Protein AF-A0A3M7PVA3-F1 (afdb_monomer)

pLDDT: mean 77.7, std 16.45, range [24.39, 97.81]

Organism: Brachionus plicatilis (NCBI:txid10195)

Mean predicted aligned error: 18.5 Å

Solvent-accessible surface area (backbone atoms only — not comparable to full-atom values): 33362 Å² total; per-residue (Å²): 131,72,58,68,51,62,44,80,46,57,74,56,84,84,40,66,45,37,75,71,37,73,50,43,32,33,40,40,38,36,32,72,44,98,54,63,44,65,33,63,22,30,36,40,36,39,43,25,36,36,43,62,52,81,68,75,90,52,69,77,88,42,68,70,53,73,82,61,62,68,65,47,75,47,33,78,47,76,43,79,78,37,72,63,47,74,42,60,20,56,66,40,77,45,76,50,75,46,75,40,61,45,37,97,92,40,94,65,64,69,50,49,40,81,58,91,41,45,33,33,49,34,37,44,32,41,39,36,38,40,53,95,93,44,83,60,48,72,36,75,46,77,44,39,36,45,79,70,60,47,90,89,74,48,72,71,59,58,83,46,75,44,76,49,68,51,33,59,84,67,51,82,90,58,93,69,55,88,81,49,64,61,39,36,34,41,35,35,36,40,40,49,42,37,35,54,92,45,62,49,45,34,35,34,29,38,66,48,59,77,55,53,36,34,31,33,33,43,31,39,31,38,34,44,32,49,42,57,100,91,48,74,49,78,46,81,44,82,77,47,78,45,77,76,36,70,47,67,58,64,61,78,42,80,42,73,42,78,47,73,57,57,72,90,82,54,68,58,49,43,83,55,93,50,39,33,43,42,38,32,41,32,46,34,40,30,30,71,86,70,50,75,47,74,50,78,43,73,35,44,37,28,70,71,78,70,91,66,74,74,81,86,72,75,91,75,85,75,90,79,81,94,73,92,81,84,89,84,90,78,94,67,79,53,73,66,57,52,49,52,53,52,43,54,52,50,36,55,52,48,54,53,49,50,51,53,48,48,53,52,48,54,57,60,67,32,79,76,50,73,76,39,95,85,65,58,74,70,56,56,52,52,54,52,53,51,45,56,51,47,54,52,49,44,68,42,46,70,45,87,49,49,32,37,37,35,40,37,50,62,77,27,44,53,41,53,48,54,19,59,77,48,76,41,87,77,55,43,75,69,94,56,60,31,39,48,31,28,42,35,42,35,49,33,98,49,56,83,91,63,36,25,29,33,50,78,96,48,94,65,74,41,58,50,84,54,48,54,57,61,30,32,73,81,38,95,69,81,70,55,59,78,40,60,32,42,34,40,38,39,24,93,74,22,74,56,29,58,68,33,34,29,45,29,37,47,33,28,66,80,75,61,94,59,64,64,63,41,39,69,74,76,43,79,66,49,61,31,40,34,38,28,38,35,73,92,56,82,90,50,68,70,63,53,52,52,52,53,53,47,54,74,76,33,95,78,73,45,73,43,79,42,78,35,61,63,77,70,38,69,81,35,72,81,52,46,57,57,57,56,75,73,108

InterPro domains:
  IPR014752 Arrestin-like, C-terminal domain superfamily [G3DSA:2.60.40.640] (1-147)
  IPR014752 Arrestin-like, C-terminal domain superfamily [G3DSA:2.60.40.640] (168-306)
  IPR027094 Mitofusin family [PTHR10465] (321-577)
  IPR027417 P-loop containing nucleoside triphosphate hydrolase [G3DSA:3.40.50.300] (404-582)
  IPR027417 P-loop containing nucleoside triphosphate hydrolase [SSF52540] (388-581)
  IPR028934 Vacuolar protein sorting protein 26 related [PF03643] (13-290)
  IPR030381 Dynamin-type guanine nucleotide-binding (G) domain [PS51718] (398-583)
  IPR045063 Dynamin, N-terminal [PF00350] (405-564)

Foldseek 3Di:
DKDKAKDWAWPDPQLEDEAFDKTKTKIKIAIPDPDWAFFQFKKKKKWKWKAFADDPVCPPVCVVVRVFRDIGTFDIDMDGQDHGDTHDRGMDIGIDMDTRHTDPVHPGQDWADDDPGIGIWMKIKMWTGHPPVDDIYMDIDTGTYAYDPDPVRFPDQDFDKDKDKDFLVPDPPDPDSVPAWTWIKIKIWRDLADELQAKIKMKMFTADTPFFFAWKKKWKKKWKWAADPVGIDIDIDTDDMDIQDHTRRDGPDIGMDTGRHDPRNDDFWDDDPGMTIWIKIWIWTQTPVRDIDIDIRTHGYGHDNDPPPPPPPPPPPDDDDDDDDDDDDDDDDDVLVVVLVVLVVVLVVLVVVLVVLVVVLVVCVDPVNVPDPPDDPVVSVVSVVVNVVSVLVNVLSVDSAAEEEEAAAAPLCLLVVVCLLLVHNQAADDPDFQAQAKEKEAADQDDQQPWFKDWPPDPDTHDSVCNNLQGDPPHPDDDHQLTYMYTYDHLVRHVCNVSRYMYMYHGGLVPDPCLPSNCVRPNSSHQAYEYRGELVDDDDPSNVVSVVSVVVSDVDHHYHYHHDPVVVCVVPVVVNVVVSVVD

Sequence (583 aa):
MSQCSIDIRLKRSSKEYADGDLISGEVIISGNGASTIQHNGVYLSLDGMVNINLSTKNVGMFEAFYNSAKPFQLINYSLEISKPGKLAASRTEIPFEIPLRAKSSVKHLYETYHGVFITIQYFLRVDMKRSFLSKDLSKQIEILMVSRPTSELAEKAVPKPVEFKITPDTLTNVKDKSKIPNFLITGQIDSTVCCIQKPVNGQLMVHESDLPIKSIEIQLIRVETCGCAEGYAKDLTEIQNIQIGEGDVPRQIAIPIYMIFPRLFTCPTLLTTNFKIEFEINLVLVFEDDRLITENFPIKLTRSMSNRMPNSKLNRFDSMQPSTETNADSGTASPLKLFKQARQSMNSIYLNFSLILSEINAFFDSAELKSSDVVSYAEIQKIQGFKDKCEGLIKMISRDRMKCVFFGRTSNGKSSTINAMLHQKILPMGIGHTTNCFLQVEGSDLSEQDACFYIPGCDQPEQIKNLLNLGSALSKEKLDSSSLVRVLWPKEKCRLLKEDVVLVDSPGIDVSIDLDTWIDQNCLDADVFVLVVNAESTLTKTEKDFFHKVNEKLTQPNIFILNNRWDATAYEPETAEIVRDQH

Secondary structure (DSSP, 8-state):
---EEEEEEESSTT-EE-TTPEEEEEEEEEESSSS-EEES-EEEEEEEEEEE---GGGTTT-HHHHTT---EEEEEEEEEEE-SEEE-SSEEEEEEEEE----TT-SSPPPPEE-SSEEEEEEEEEEE---TTSPPEEEEEEEEE-----TTT--------EEEEE-TTT-SS-S-GGGSPPEEEEEEES-SEEETTS-EEEEEEEEEESS-EEEEEEEEEEEEEEEETTEEEEEEEEEEEEEEEESSPPTT-EEEEEE---TTT----EE-SSEEEEEEEEEEEEETT--EEEEEEEEEEE-PPP----GGGSS--S----------------HHHHHHHHHHHHHHHHHHHHHHHHHHHHHHHSTTTTTSTTS-HHHHHHHHHHHHHHHHHHHHHT-SSEEEEEE-STTS-HHHHHHHHTTS--S---SS---SSEEEEEEES--GGG-EEE-TT--SPEEGGGHHHHHSTTSSS---TT-EEEEEEEGGG-HHHHTTEEEEEPPPTTS-S-HHHHHHHHTTT-SEEEEEEETTSPPPHHHHHHHHHHHHHSSS-EEEEEEE-HHHHTT-HHHHHHHHHH-

Structure (mmCIF, N/CA/C/O backbone):
data_AF-A0A3M7PVA3-F1
#
_entry.id   AF-A0A3M7PVA3-F1
#
loop_
_atom_site.group_PDB
_atom_site.id
_atom_site.type_symbol
_atom_site.label_atom_id
_atom_site.label_alt_id
_atom_site.label_comp_id
_atom_site.label_asym_id
_atom_site.label_entity_id
_atom_site.label_seq_id
_atom_site.pdbx_PDB_ins_code
_atom_site.Cartn_x
_atom_site.Cartn_y
_atom_site.Cartn_z
_atom_site.occupancy
_atom_site.B_iso_or_equiv
_atom_site.auth_seq_id
_atom_site.auth_comp_id
_atom_site.auth_asym_id
_atom_site.auth_atom_id
_atom_site.pdbx_PDB_model_num
ATOM 1 N N . MET A 1 1 ? 37.639 -0.885 -24.580 1.00 47.97 1 MET A N 1
ATOM 2 C CA . MET A 1 1 ? 36.672 -1.955 -24.921 1.00 47.97 1 MET A CA 1
ATOM 3 C C . MET A 1 1 ? 35.365 -1.281 -25.288 1.00 47.97 1 MET A C 1
ATOM 5 O O . MET A 1 1 ? 34.956 -0.395 -24.551 1.00 47.97 1 MET A O 1
ATOM 9 N N . SER A 1 2 ? 34.756 -1.614 -26.426 1.00 55.28 2 SER A N 1
ATOM 10 C CA . SER A 1 2 ? 33.460 -1.048 -26.814 1.00 55.28 2 SER A CA 1
ATOM 11 C C . SER A 1 2 ? 32.390 -1.489 -25.814 1.00 55.28 2 SER A C 1
ATOM 13 O O . SER A 1 2 ? 32.066 -2.673 -25.707 1.00 55.28 2 SER A O 1
ATOM 15 N N . GLN A 1 3 ? 31.880 -0.536 -25.037 1.00 70.62 3 GLN A N 1
ATOM 16 C CA . GLN A 1 3 ? 30.756 -0.769 -24.141 1.00 70.62 3 GLN A CA 1
ATOM 17 C C . GLN A 1 3 ? 29.504 -0.899 -25.014 1.00 70.62 3 GLN A C 1
ATOM 19 O O . GLN A 1 3 ? 29.186 0.002 -25.789 1.00 70.62 3 GLN A O 1
ATOM 24 N N . CYS A 1 4 ? 28.875 -2.068 -24.957 1.00 84.75 4 CYS A N 1
ATOM 25 C CA . CYS A 1 4 ? 27.629 -2.380 -25.645 1.00 84.75 4 CYS A CA 1
ATOM 26 C C . CYS A 1 4 ? 26.575 -2.622 -24.567 1.00 84.75 4 CYS A C 1
ATOM 28 O O . CYS A 1 4 ? 26.847 -3.366 -23.619 1.00 84.75 4 CYS A O 1
ATOM 30 N N . SER A 1 5 ? 25.408 -2.005 -24.700 1.00 89.31 5 SER A N 1
ATOM 31 C CA . SER A 1 5 ? 24.266 -2.183 -23.804 1.00 89.31 5 SER A CA 1
ATOM 32 C C . SER A 1 5 ? 23.078 -2.772 -24.558 1.00 89.31 5 SER A C 1
ATOM 34 O O . SER A 1 5 ? 22.996 -2.692 -25.785 1.00 89.31 5 SER A O 1
ATOM 36 N N . ILE A 1 6 ? 22.178 -3.398 -23.804 1.00 93.38 6 ILE A N 1
ATOM 37 C CA . ILE A 1 6 ? 20.902 -3.906 -24.295 1.00 93.38 6 ILE A CA 1
ATOM 38 C C . ILE A 1 6 ? 19.798 -3.447 -23.348 1.00 93.38 6 ILE A C 1
ATOM 40 O O . ILE A 1 6 ? 19.972 -3.503 -22.127 1.00 93.38 6 ILE A O 1
ATOM 44 N N . ASP A 1 7 ? 18.684 -2.990 -23.905 1.00 93.94 7 ASP A N 1
ATOM 45 C CA . ASP A 1 7 ? 17.523 -2.552 -23.141 1.00 93.94 7 ASP A CA 1
ATOM 46 C C . ASP A 1 7 ? 16.204 -2.990 -23.787 1.00 93.94 7 ASP A C 1
ATOM 48 O O . ASP A 1 7 ? 16.162 -3.349 -24.967 1.00 93.94 7 ASP A O 1
ATOM 52 N N . ILE A 1 8 ? 15.128 -2.984 -22.999 1.00 94.12 8 ILE A N 1
ATOM 53 C CA . ILE A 1 8 ? 13.777 -3.339 -23.447 1.00 94.12 8 ILE A CA 1
ATOM 54 C C . ILE A 1 8 ? 12.859 -2.140 -23.234 1.00 94.12 8 ILE A C 1
ATOM 56 O O . ILE A 1 8 ? 12.612 -1.732 -22.098 1.00 94.12 8 ILE A O 1
ATOM 60 N N . ARG A 1 9 ? 12.272 -1.638 -24.320 1.00 92.00 9 ARG A N 1
ATOM 61 C CA . ARG A 1 9 ? 11.289 -0.556 -24.297 1.00 92.00 9 ARG A CA 1
ATOM 62 C C . ARG A 1 9 ? 9.917 -1.092 -24.690 1.00 92.00 9 ARG A C 1
ATOM 64 O O . ARG A 1 9 ? 9.692 -1.481 -25.829 1.00 92.00 9 ARG A O 1
ATOM 71 N N . LEU A 1 10 ? 8.983 -1.131 -23.745 1.00 91.44 10 LEU A N 1
ATOM 72 C CA . LEU A 1 10 ? 7.599 -1.536 -24.015 1.00 91.44 10 LEU A CA 1
ATOM 73 C C . LEU A 1 10 ? 6.798 -0.358 -24.577 1.00 91.44 10 LEU A C 1
ATOM 75 O O . LEU A 1 10 ? 6.919 0.753 -24.068 1.00 91.44 10 LEU A O 1
ATOM 79 N N . LYS A 1 11 ? 5.909 -0.602 -25.553 1.00 86.56 11 LYS A N 1
ATOM 80 C CA . LYS A 1 11 ? 4.967 0.432 -26.034 1.00 86.56 11 LYS A CA 1
ATOM 81 C C . LYS A 1 11 ? 3.998 0.881 -24.933 1.00 86.56 11 LYS A C 1
ATOM 83 O O . LYS A 1 11 ? 3.551 2.021 -24.927 1.00 86.56 11 LYS A O 1
ATOM 88 N N . ARG A 1 12 ? 3.645 -0.019 -24.006 1.00 85.62 12 ARG A N 1
ATOM 89 C CA . ARG A 1 12 ? 2.785 0.281 -22.852 1.00 85.62 12 ARG A CA 1
ATOM 90 C C . ARG A 1 12 ? 3.652 0.627 -21.638 1.00 85.62 12 ARG A C 1
ATOM 92 O O . ARG A 1 12 ? 4.214 -0.269 -21.009 1.00 85.62 12 ARG A O 1
ATOM 99 N N . SER A 1 13 ? 3.708 1.912 -21.288 1.00 79.00 13 SER A N 1
ATOM 100 C CA . SER A 1 13 ? 4.521 2.440 -20.179 1.00 79.00 13 SER A CA 1
ATOM 101 C C . SER A 1 13 ? 4.126 1.890 -18.805 1.00 79.00 13 SER A C 1
ATOM 103 O O . SER A 1 13 ? 5.001 1.653 -17.978 1.00 79.00 13 SER A O 1
ATOM 105 N N . SER A 1 14 ? 2.835 1.606 -18.576 1.00 78.75 14 SER A N 1
ATOM 106 C CA . SER A 1 14 ? 2.350 1.055 -17.299 1.00 78.75 14 SER A CA 1
ATOM 107 C C . SER A 1 14 ? 2.873 -0.348 -16.992 1.00 78.75 14 SER A C 1
ATOM 109 O O . SER A 1 14 ? 2.795 -0.784 -15.849 1.00 78.75 14 SER A O 1
ATOM 111 N N . LYS A 1 15 ? 3.358 -1.080 -18.008 1.00 89.19 15 LYS A N 1
ATOM 112 C CA . LYS A 1 15 ? 3.748 -2.500 -17.923 1.00 89.19 15 LYS A CA 1
ATOM 113 C C . LYS A 1 15 ? 2.637 -3.436 -17.420 1.00 89.19 15 LYS A C 1
ATOM 115 O O . LYS A 1 15 ? 2.911 -4.596 -17.130 1.00 89.19 15 LYS A O 1
ATOM 120 N N . GLU A 1 16 ? 1.397 -2.954 -17.347 1.00 88.38 16 GLU A N 1
ATOM 121 C CA . GLU A 1 16 ? 0.225 -3.735 -16.952 1.00 88.38 16 GLU A CA 1
ATOM 122 C C . GLU A 1 16 ? -0.374 -4.438 -18.168 1.00 88.38 16 GLU A C 1
ATOM 124 O O . GLU A 1 16 ? -0.647 -3.787 -19.176 1.00 88.38 16 GLU A O 1
ATOM 129 N N . TYR A 1 17 ? -0.660 -5.730 -18.073 1.00 91.12 17 TYR A N 1
ATOM 130 C CA . TYR A 1 17 ? -1.278 -6.529 -19.128 1.00 91.12 17 TYR A CA 1
ATOM 131 C C . TYR A 1 17 ? -2.364 -7.442 -18.563 1.00 91.12 17 TYR A C 1
ATOM 133 O O . TYR A 1 17 ? -2.428 -7.676 -17.363 1.00 91.12 17 TYR A O 1
ATOM 141 N N . ALA A 1 18 ? -3.243 -7.942 -19.423 1.00 88.94 18 ALA A N 1
ATOM 142 C CA . ALA A 1 18 ? -4.233 -8.954 -19.067 1.00 88.94 18 ALA A CA 1
ATOM 143 C C . ALA A 1 18 ? -4.081 -10.195 -19.950 1.00 88.94 18 ALA A C 1
ATOM 145 O O . ALA A 1 18 ? -3.443 -10.138 -21.001 1.00 88.94 18 ALA A O 1
ATOM 146 N N . ASP A 1 19 ? -4.683 -11.309 -19.535 1.00 87.12 19 ASP A N 1
ATOM 147 C CA . ASP A 1 19 ? -4.715 -12.525 -20.349 1.00 87.12 19 ASP A CA 1
ATOM 148 C C . ASP A 1 19 ? -5.338 -12.238 -21.727 1.00 87.12 19 ASP A C 1
ATOM 150 O O . ASP A 1 19 ? -6.361 -11.554 -21.835 1.00 87.12 19 ASP A O 1
ATOM 154 N N . GLY A 1 20 ? -4.681 -12.707 -22.785 1.00 86.31 20 GLY A N 1
ATOM 155 C CA . GLY A 1 20 ? -5.021 -12.421 -24.177 1.00 86.31 20 GLY A CA 1
ATOM 156 C C . GLY A 1 20 ? -4.439 -11.126 -24.759 1.00 86.31 20 GLY A C 1
ATOM 157 O O . GLY A 1 20 ? -4.576 -10.920 -25.967 1.00 86.31 20 GLY A O 1
ATOM 158 N N . ASP A 1 21 ? -3.787 -10.264 -23.968 1.00 90.50 21 ASP A N 1
ATOM 159 C CA . ASP A 1 21 ? -3.126 -9.062 -24.497 1.00 90.50 21 ASP A CA 1
ATOM 160 C C . ASP A 1 21 ? -1.936 -9.400 -25.415 1.00 90.50 21 ASP A C 1
ATOM 162 O O . ASP A 1 21 ? -1.347 -10.479 -25.369 1.00 90.50 21 ASP A O 1
ATOM 166 N N . LEU A 1 22 ? -1.538 -8.425 -26.231 1.00 91.50 22 LEU A N 1
ATOM 167 C CA . LEU A 1 22 ? -0.294 -8.460 -26.993 1.00 91.50 22 LEU A CA 1
ATOM 168 C C . LEU A 1 22 ? 0.741 -7.563 -26.305 1.00 91.50 22 LEU A C 1
ATOM 170 O O . LEU A 1 22 ? 0.507 -6.365 -26.121 1.00 91.50 22 LEU A O 1
ATOM 174 N N . ILE A 1 23 ? 1.886 -8.129 -25.934 1.00 93.75 23 ILE A N 1
ATOM 175 C CA . ILE A 1 23 ? 3.044 -7.350 -25.492 1.00 93.75 23 ILE A CA 1
ATOM 176 C C . ILE A 1 23 ? 3.784 -6.909 -26.741 1.00 93.75 23 ILE A C 1
ATOM 178 O O . ILE A 1 23 ? 4.246 -7.743 -27.509 1.00 93.75 23 ILE A O 1
ATOM 182 N N . SER A 1 24 ? 3.936 -5.605 -26.921 1.00 94.69 24 SER A N 1
ATOM 183 C CA . SER A 1 24 ? 4.671 -5.036 -28.048 1.00 94.69 24 SER A CA 1
ATOM 184 C C . SER A 1 24 ? 5.692 -4.024 -27.556 1.00 94.69 24 SER A C 1
ATOM 186 O O . SER A 1 24 ? 5.396 -3.242 -26.644 1.00 94.69 24 SER A O 1
ATOM 188 N N . GLY A 1 25 ? 6.858 -3.998 -28.181 1.00 94.62 25 GLY A N 1
ATOM 189 C CA . GLY A 1 25 ? 7.948 -3.114 -27.798 1.00 94.62 25 GLY A CA 1
ATOM 190 C C . GLY A 1 25 ? 9.120 -3.204 -28.758 1.00 94.62 25 GLY A C 1
ATOM 191 O O . GLY A 1 25 ? 9.007 -3.753 -29.853 1.00 94.62 25 GLY A O 1
ATOM 192 N N . GLU A 1 26 ? 10.242 -2.662 -28.317 1.00 95.69 26 GLU A N 1
ATOM 193 C CA . GLU A 1 26 ? 11.503 -2.638 -29.042 1.00 95.69 26 GLU A CA 1
ATOM 194 C C . GLU A 1 26 ? 12.629 -3.075 -28.110 1.00 95.69 26 GLU A C 1
ATOM 196 O O . GLU A 1 26 ? 12.694 -2.683 -26.940 1.00 95.69 26 GLU A O 1
ATOM 201 N N . VAL A 1 27 ? 13.524 -3.905 -28.631 1.00 96.31 27 VAL A N 1
ATOM 202 C CA . VAL A 1 27 ? 14.822 -4.166 -28.014 1.00 96.31 27 VAL A CA 1
ATOM 203 C C . VAL A 1 27 ? 15.808 -3.156 -28.577 1.00 96.31 27 VAL A C 1
ATOM 205 O O . VAL A 1 27 ? 15.984 -3.077 -29.793 1.00 96.31 27 VAL A O 1
ATOM 208 N N . ILE A 1 28 ? 16.461 -2.409 -27.694 1.00 94.12 28 ILE A N 1
ATOM 209 C CA . ILE A 1 28 ? 17.419 -1.367 -28.058 1.00 94.12 28 ILE A CA 1
ATOM 210 C C . ILE A 1 28 ? 18.817 -1.880 -27.746 1.00 94.12 28 ILE A C 1
ATOM 212 O O . ILE A 1 28 ? 19.129 -2.204 -26.601 1.00 94.12 28 ILE A O 1
ATOM 216 N N . ILE A 1 29 ? 19.662 -1.961 -28.768 1.00 93.56 29 ILE A N 1
ATOM 217 C CA . ILE A 1 29 ? 21.067 -2.348 -28.643 1.00 93.56 29 ILE A CA 1
ATOM 218 C C . ILE A 1 29 ? 21.910 -1.141 -29.027 1.00 93.56 29 ILE A C 1
ATOM 220 O O . ILE A 1 29 ? 21.861 -0.691 -30.174 1.00 93.56 29 ILE A O 1
ATOM 224 N N . SER A 1 30 ? 22.693 -0.638 -28.077 1.00 88.75 30 SER A N 1
ATOM 225 C CA . SER A 1 30 ? 23.520 0.556 -28.262 1.00 88.75 30 SER A CA 1
ATOM 226 C C . SER A 1 30 ? 24.992 0.227 -28.064 1.00 88.75 30 SER A C 1
ATOM 228 O O . SER A 1 30 ? 25.356 -0.536 -27.165 1.00 88.75 30 SER A O 1
ATOM 230 N N . GLY A 1 31 ? 25.849 0.799 -28.905 1.00 83.19 31 GLY A N 1
ATOM 231 C CA . GLY A 1 31 ? 27.297 0.635 -28.834 1.00 83.19 31 GLY A CA 1
ATOM 232 C C . GLY A 1 31 ? 28.022 1.977 -28.821 1.00 83.19 31 GLY A C 1
ATOM 233 O O . GLY A 1 31 ? 27.639 2.925 -29.498 1.00 83.19 31 GLY A O 1
ATOM 234 N N . ASN A 1 32 ? 29.120 2.047 -28.069 1.00 70.25 32 ASN A N 1
ATOM 235 C CA . ASN A 1 32 ? 29.933 3.264 -27.951 1.00 70.25 32 ASN A CA 1
ATOM 236 C C . ASN A 1 32 ? 31.166 3.235 -28.879 1.00 70.25 32 ASN A C 1
ATOM 238 O O . ASN A 1 32 ? 32.259 3.629 -28.474 1.00 70.25 32 ASN A O 1
ATOM 242 N N . GLY A 1 33 ? 31.046 2.691 -30.096 1.00 66.19 33 GLY A N 1
ATOM 243 C CA . GLY A 1 33 ? 32.192 2.467 -30.989 1.00 66.19 33 GLY A CA 1
ATOM 244 C C . GLY A 1 33 ? 31.926 2.772 -32.463 1.00 66.19 33 GLY A C 1
ATOM 245 O O . GLY A 1 33 ? 30.789 2.903 -32.889 1.00 66.19 33 GLY A O 1
ATOM 246 N N . ALA A 1 34 ? 33.000 2.846 -33.257 1.00 59.38 34 ALA A N 1
ATOM 247 C CA . ALA A 1 34 ? 32.942 3.080 -34.706 1.00 59.38 34 ALA A CA 1
ATOM 248 C C . ALA A 1 34 ? 32.747 1.795 -35.545 1.00 59.38 34 ALA A C 1
ATOM 250 O O . ALA A 1 34 ? 32.641 1.865 -36.766 1.00 59.38 34 ALA A O 1
ATOM 251 N N . SER A 1 35 ? 32.738 0.612 -34.914 1.00 71.75 35 SER A N 1
ATOM 252 C CA . SER A 1 35 ? 32.676 -0.691 -35.595 1.00 71.75 35 SER A CA 1
ATOM 253 C C . SER A 1 35 ? 31.378 -1.441 -35.297 1.00 71.75 35 SER A C 1
ATOM 255 O O . SER A 1 35 ? 30.830 -1.344 -34.202 1.00 71.75 35 SER A O 1
ATOM 257 N N . THR A 1 36 ? 30.891 -2.201 -36.283 1.00 81.38 36 THR A N 1
ATOM 258 C CA . THR A 1 36 ? 29.668 -3.014 -36.179 1.00 81.38 36 THR A CA 1
ATOM 259 C C . THR A 1 36 ? 29.728 -3.996 -35.012 1.00 81.38 36 THR A C 1
ATOM 261 O O . THR A 1 36 ? 30.766 -4.627 -34.786 1.00 81.38 36 THR A O 1
ATOM 264 N N . ILE A 1 37 ? 28.603 -4.208 -34.337 1.00 85.25 37 ILE A N 1
ATOM 265 C CA . ILE A 1 37 ? 28.509 -5.100 -33.180 1.00 85.25 37 ILE A CA 1
ATOM 266 C C . ILE A 1 37 ? 28.234 -6.525 -33.674 1.00 85.25 37 ILE A C 1
ATOM 268 O O . ILE A 1 37 ? 27.170 -6.806 -34.216 1.00 85.25 37 ILE A O 1
ATOM 272 N N . GLN A 1 38 ? 29.196 -7.434 -33.503 1.00 89.19 38 GLN A N 1
ATOM 273 C CA . GLN A 1 38 ? 29.012 -8.852 -33.831 1.00 89.19 38 GLN A CA 1
ATOM 274 C C . GLN A 1 38 ? 28.245 -9.588 -32.730 1.00 89.19 38 GLN A C 1
ATOM 276 O O . GLN A 1 38 ? 28.531 -9.407 -31.540 1.00 89.19 38 GLN A O 1
ATOM 281 N N . HIS A 1 39 ? 27.316 -10.453 -33.134 1.00 92.31 39 HIS A N 1
ATOM 282 C CA . HIS A 1 39 ? 26.511 -11.268 -32.228 1.00 92.31 39 HIS A CA 1
ATOM 283 C C . HIS A 1 39 ? 26.136 -12.620 -32.842 1.00 92.31 39 HIS A C 1
ATOM 285 O O . HIS A 1 39 ? 26.058 -12.776 -34.058 1.00 92.31 39 HIS A O 1
ATOM 291 N N . ASN A 1 40 ? 25.855 -13.585 -31.973 1.00 93.69 40 ASN A N 1
ATOM 292 C CA . ASN A 1 40 ? 25.461 -14.959 -32.278 1.00 93.69 40 ASN A CA 1
ATOM 293 C C . ASN A 1 40 ? 23.958 -15.173 -32.024 1.00 93.69 40 ASN A C 1
ATOM 295 O O . ASN A 1 40 ? 23.535 -16.192 -31.481 1.00 93.69 40 ASN A O 1
ATOM 299 N N . GLY A 1 41 ? 23.162 -14.175 -32.399 1.00 94.75 41 GLY A N 1
ATOM 300 C CA . GLY A 1 41 ? 21.711 -14.164 -32.235 1.00 94.75 41 GLY A CA 1
ATOM 301 C C . GLY A 1 41 ? 21.229 -13.331 -31.045 1.00 94.75 41 GLY A C 1
ATOM 302 O O . GLY A 1 41 ? 21.960 -13.103 -30.076 1.00 94.75 41 GLY A O 1
ATOM 303 N N . VAL A 1 42 ? 20.003 -12.830 -31.162 1.00 96.56 42 VAL A N 1
ATOM 304 C CA . VAL A 1 42 ? 19.273 -12.110 -30.113 1.00 96.56 42 VAL A CA 1
ATOM 305 C C . VAL A 1 42 ? 17.964 -12.846 -29.870 1.00 96.56 42 VAL A C 1
ATOM 307 O O . VAL A 1 42 ? 17.184 -13.062 -30.798 1.00 96.56 42 VAL A O 1
ATOM 310 N N . TYR A 1 43 ? 17.732 -13.222 -28.620 1.00 97.06 43 TYR A N 1
ATOM 311 C CA . TYR A 1 43 ? 16.625 -14.062 -28.193 1.00 97.06 43 TYR A CA 1
ATOM 312 C C . TYR A 1 43 ? 15.784 -13.299 -27.184 1.00 97.06 43 TYR A C 1
ATOM 314 O O . TYR A 1 43 ? 16.310 -12.732 -26.231 1.00 97.06 43 TYR A O 1
ATOM 322 N N . LEU A 1 44 ? 14.478 -13.296 -27.389 1.00 96.88 44 LEU A N 1
ATOM 323 C CA . LEU A 1 44 ? 13.498 -12.739 -26.476 1.00 96.88 44 LEU A CA 1
ATOM 324 C C . LEU A 1 44 ? 12.741 -13.893 -25.822 1.00 96.88 44 LEU A C 1
ATOM 326 O O . LEU A 1 44 ? 12.354 -14.847 -26.494 1.00 96.88 44 LEU A O 1
ATOM 330 N N . SER A 1 45 ? 12.536 -13.820 -24.515 1.00 95.88 45 SER A N 1
ATOM 331 C CA . SER A 1 45 ? 11.845 -14.834 -23.725 1.00 95.88 45 SER A CA 1
ATOM 332 C C . SER A 1 45 ? 10.838 -14.188 -22.784 1.00 95.88 45 SER A C 1
ATOM 334 O O . SER A 1 45 ? 11.114 -13.150 -22.188 1.00 95.88 45 SER A O 1
ATOM 336 N N . LEU A 1 46 ? 9.655 -14.786 -22.689 1.00 95.75 46 LEU A N 1
ATOM 337 C CA . LEU A 1 46 ? 8.617 -14.425 -21.735 1.00 95.75 46 LEU A CA 1
ATOM 338 C C . LEU A 1 46 ? 8.345 -15.637 -20.850 1.00 95.75 46 LEU A C 1
ATOM 340 O O . LEU A 1 46 ? 7.843 -16.659 -21.326 1.00 95.75 46 LEU A O 1
ATOM 344 N N . ASP A 1 47 ? 8.644 -15.489 -19.568 1.00 94.81 47 ASP A N 1
ATOM 345 C CA . ASP A 1 47 ? 8.473 -16.518 -18.552 1.00 94.81 47 ASP A CA 1
ATOM 346 C C . ASP A 1 47 ? 7.485 -16.043 -17.497 1.00 94.81 47 ASP A C 1
ATOM 348 O O . ASP A 1 47 ? 7.700 -15.020 -16.856 1.00 94.81 47 ASP A O 1
ATOM 352 N N . GLY A 1 48 ? 6.409 -16.799 -17.299 1.00 94.56 48 GLY A N 1
ATOM 353 C CA . GLY A 1 48 ? 5.491 -16.610 -16.183 1.00 94.56 48 GLY A CA 1
ATOM 354 C C . GLY A 1 48 ? 5.498 -17.834 -15.292 1.00 94.56 48 GLY A C 1
ATOM 355 O O . GLY A 1 48 ? 5.361 -18.957 -15.786 1.00 94.56 48 GLY A O 1
ATOM 356 N N . MET A 1 49 ? 5.653 -17.636 -13.990 1.00 93.06 49 MET A N 1
ATOM 357 C CA . MET A 1 49 ? 5.762 -18.731 -13.030 1.00 93.06 49 MET A CA 1
ATOM 358 C C . MET A 1 49 ? 5.130 -18.386 -11.685 1.00 93.06 49 MET A C 1
ATOM 360 O O . MET A 1 49 ? 5.093 -17.225 -11.280 1.00 93.06 49 MET A O 1
ATOM 364 N N . VAL A 1 50 ? 4.666 -19.426 -10.995 1.00 92.38 50 VAL A N 1
ATOM 365 C CA . VAL A 1 50 ? 4.296 -19.384 -9.581 1.00 92.38 50 VAL A CA 1
ATOM 366 C C . VAL A 1 50 ? 5.420 -20.026 -8.782 1.00 92.38 50 VAL A C 1
ATOM 368 O O . VAL A 1 50 ? 5.665 -21.228 -8.898 1.00 92.38 50 VAL A O 1
ATOM 371 N N . ASN A 1 51 ? 6.095 -19.219 -7.979 1.00 90.00 51 ASN A N 1
ATOM 372 C CA . ASN A 1 51 ? 7.061 -19.660 -6.989 1.00 90.00 51 ASN A CA 1
ATOM 373 C C . ASN A 1 51 ? 6.338 -19.896 -5.664 1.00 90.00 51 ASN A C 1
ATOM 375 O O . ASN A 1 51 ? 5.515 -19.080 -5.246 1.00 90.00 51 ASN A O 1
ATOM 379 N N . ILE A 1 52 ? 6.646 -21.021 -5.026 1.00 85.62 52 ILE A N 1
ATOM 380 C CA . ILE A 1 52 ? 6.067 -21.421 -3.747 1.00 85.62 52 ILE A CA 1
ATOM 381 C C . ILE A 1 52 ? 7.221 -21.632 -2.772 1.00 85.62 52 ILE A C 1
ATOM 383 O O . ILE A 1 52 ? 8.050 -22.515 -2.973 1.00 85.62 52 ILE A O 1
ATOM 387 N N . ASN A 1 53 ? 7.256 -20.818 -1.725 1.00 79.00 53 ASN A N 1
ATOM 388 C CA . ASN A 1 53 ? 8.162 -20.940 -0.594 1.00 79.00 53 ASN A CA 1
ATOM 389 C C . ASN A 1 53 ? 7.358 -21.424 0.614 1.00 79.00 53 ASN A C 1
ATOM 391 O O . ASN A 1 53 ? 6.229 -20.991 0.821 1.00 79.00 53 ASN A O 1
ATOM 395 N N . LEU A 1 54 ? 7.924 -22.318 1.420 1.00 71.75 54 LEU A N 1
ATOM 396 C CA . LEU A 1 54 ? 7.257 -22.848 2.611 1.00 71.75 54 LEU A CA 1
ATOM 397 C C . LEU A 1 54 ? 7.779 -22.171 3.884 1.00 71.75 54 LEU A C 1
ATOM 399 O O . LEU A 1 54 ? 8.944 -21.770 3.965 1.00 71.75 54 LEU A O 1
ATOM 403 N N . SER A 1 55 ? 6.906 -22.068 4.885 1.00 69.50 55 SER A N 1
ATOM 404 C CA . SER A 1 55 ? 7.189 -21.504 6.208 1.00 69.50 55 SER A CA 1
ATOM 405 C C . SER A 1 55 ? 8.042 -22.418 7.079 1.00 69.50 55 SER A C 1
ATOM 407 O O . SER A 1 55 ? 7.747 -23.607 7.233 1.00 69.50 55 SER A O 1
ATOM 409 N N . THR A 1 56 ? 9.061 -21.844 7.730 1.00 66.88 56 THR A N 1
ATOM 410 C CA . THR A 1 56 ? 9.962 -22.595 8.617 1.00 66.88 56 THR A CA 1
ATOM 411 C C . THR A 1 56 ? 9.263 -23.128 9.868 1.00 66.88 56 THR A C 1
ATOM 413 O O . THR A 1 56 ? 9.757 -24.055 10.504 1.00 66.88 56 THR A O 1
ATOM 416 N N . LYS A 1 57 ? 8.081 -22.597 10.208 1.00 64.12 57 LYS A N 1
ATOM 417 C CA . LYS A 1 57 ? 7.259 -23.056 11.341 1.00 64.12 57 LYS A CA 1
ATOM 418 C C . LYS A 1 57 ? 6.755 -24.494 11.172 1.00 64.12 57 LYS A C 1
ATOM 420 O O . LYS A 1 57 ? 6.435 -25.140 12.162 1.00 64.12 57 LYS A O 1
ATOM 425 N N . ASN A 1 58 ? 6.728 -24.994 9.937 1.00 55.09 58 ASN A N 1
ATOM 426 C CA . ASN A 1 58 ? 6.302 -26.350 9.595 1.00 55.09 58 ASN A CA 1
ATOM 427 C C . ASN A 1 58 ? 7.492 -27.315 9.373 1.00 55.09 58 ASN A C 1
ATOM 429 O O . ASN A 1 58 ? 7.298 -28.452 8.931 1.00 55.09 58 ASN A O 1
ATOM 433 N N . VAL A 1 59 ? 8.725 -26.880 9.673 1.00 52.31 59 VAL A N 1
ATOM 434 C CA . VAL A 1 59 ? 9.952 -27.682 9.527 1.00 52.31 59 VAL A CA 1
ATOM 435 C C . VAL A 1 59 ? 9.977 -28.747 10.622 1.00 52.31 59 VAL A C 1
ATOM 437 O O . VAL A 1 59 ? 10.213 -28.459 11.790 1.00 52.31 59 VAL A O 1
ATOM 440 N N . GLY A 1 60 ? 9.669 -29.983 10.234 1.00 54.50 60 GLY A N 1
ATOM 441 C CA . GLY A 1 60 ? 9.638 -31.152 11.118 1.00 54.50 60 GLY A CA 1
ATOM 442 C C . GLY A 1 60 ? 8.535 -32.147 10.760 1.00 54.50 60 GLY A C 1
ATOM 443 O O . GLY A 1 60 ? 8.774 -33.347 10.786 1.00 54.50 60 GLY A O 1
ATOM 444 N N . MET A 1 61 ? 7.354 -31.672 10.343 1.00 52.53 61 MET A N 1
ATOM 445 C CA . MET A 1 61 ? 6.294 -32.558 9.823 1.00 52.53 61 MET A CA 1
ATOM 446 C C . MET A 1 61 ? 6.386 -32.783 8.308 1.00 52.53 61 MET A C 1
ATOM 448 O O . MET A 1 61 ? 5.801 -33.730 7.796 1.00 52.53 61 MET A O 1
ATOM 452 N N . PHE A 1 62 ? 7.125 -31.924 7.597 1.00 54.28 62 PHE A N 1
ATOM 453 C CA . PHE A 1 62 ? 7.057 -31.803 6.140 1.00 54.28 62 PHE A CA 1
ATOM 454 C C . PHE A 1 62 ? 8.433 -31.570 5.483 1.00 54.28 62 PHE A C 1
ATOM 456 O O . PHE A 1 62 ? 8.577 -30.793 4.544 1.00 54.28 62 PHE A O 1
ATOM 463 N N . GLU A 1 63 ? 9.482 -32.237 5.969 1.00 53.50 63 GLU A N 1
ATOM 464 C CA . GLU A 1 63 ? 10.852 -32.113 5.430 1.00 53.50 63 GLU A CA 1
ATOM 465 C C . GLU A 1 63 ? 10.947 -32.536 3.941 1.00 53.50 63 GLU A C 1
ATOM 467 O O . GLU A 1 63 ? 11.711 -31.960 3.165 1.00 53.50 63 GLU A O 1
ATOM 472 N N . ALA A 1 64 ? 10.080 -33.458 3.499 1.00 51.69 64 ALA A N 1
ATOM 473 C CA . ALA A 1 64 ? 9.913 -33.842 2.093 1.00 51.69 64 ALA A CA 1
ATOM 474 C C . ALA A 1 64 ? 9.204 -32.770 1.227 1.00 51.69 64 ALA A C 1
ATOM 476 O O . ALA A 1 64 ? 9.424 -32.710 0.012 1.00 51.69 64 ALA A O 1
ATOM 477 N N . PHE A 1 65 ? 8.408 -31.874 1.826 1.00 54.31 65 PHE A N 1
ATOM 478 C CA . PHE A 1 65 ? 7.692 -30.810 1.106 1.00 54.31 65 PHE A CA 1
ATOM 479 C C . PHE A 1 65 ? 8.657 -29.728 0.603 1.00 54.31 65 PHE A C 1
ATOM 481 O O . PHE A 1 65 ? 8.521 -29.242 -0.520 1.00 54.31 65 PHE A O 1
ATOM 488 N N . TYR A 1 66 ? 9.668 -29.382 1.407 1.00 56.69 66 TYR A N 1
ATOM 489 C CA . TYR A 1 66 ? 10.663 -28.359 1.062 1.00 56.69 66 TYR A CA 1
ATOM 490 C C . TYR A 1 66 ? 11.480 -28.710 -0.181 1.00 56.69 66 TYR A C 1
ATOM 492 O O . TYR A 1 66 ? 11.779 -27.839 -0.995 1.00 56.69 66 TYR A O 1
ATOM 500 N N . ASN A 1 67 ? 11.799 -29.991 -0.356 1.00 55.97 67 ASN A N 1
ATOM 501 C CA . ASN A 1 67 ? 12.608 -30.463 -1.478 1.00 55.97 67 ASN A CA 1
ATOM 502 C C . ASN A 1 67 ? 11.785 -30.738 -2.753 1.00 55.97 67 ASN A C 1
ATOM 504 O O . ASN A 1 67 ? 12.365 -31.003 -3.807 1.00 55.97 67 ASN A O 1
ATOM 508 N N . SER A 1 68 ? 10.448 -30.689 -2.680 1.00 57.97 68 SER A N 1
ATOM 509 C CA . SER A 1 68 ? 9.549 -31.097 -3.772 1.00 57.97 68 SER A CA 1
ATOM 510 C C . SER A 1 68 ? 8.703 -29.969 -4.374 1.00 57.97 68 SER A C 1
ATOM 512 O O . SER A 1 68 ? 8.169 -30.149 -5.474 1.00 57.97 68 SER A O 1
ATOM 514 N N . ALA A 1 69 ? 8.612 -28.801 -3.728 1.00 63.84 69 ALA A N 1
ATOM 515 C CA . ALA A 1 69 ? 7.891 -27.641 -4.253 1.00 63.84 69 ALA A CA 1
ATOM 516 C C . ALA A 1 69 ? 8.607 -27.041 -5.482 1.00 63.84 69 ALA A C 1
ATOM 518 O O . ALA A 1 69 ? 9.453 -26.155 -5.380 1.00 63.84 69 ALA A O 1
ATOM 519 N N . LYS A 1 70 ? 8.285 -27.547 -6.678 1.00 71.25 70 LYS A N 1
ATOM 520 C CA . LYS A 1 70 ? 8.796 -27.004 -7.944 1.00 71.25 70 LYS A CA 1
ATOM 521 C C . LYS A 1 70 ? 7.967 -25.794 -8.386 1.00 71.25 70 LYS A C 1
ATOM 523 O O . LYS A 1 70 ? 6.738 -25.868 -8.319 1.00 71.25 70 LYS A O 1
ATOM 528 N N . PRO A 1 71 ? 8.600 -24.728 -8.914 1.00 80.31 71 PRO A N 1
ATOM 529 C CA . PRO A 1 71 ? 7.880 -23.620 -9.528 1.00 80.31 71 PRO A CA 1
ATOM 530 C C . PRO A 1 71 ? 6.895 -24.102 -10.597 1.00 80.31 71 PRO A C 1
ATOM 532 O O . PRO A 1 71 ? 7.232 -24.936 -11.445 1.00 80.31 71 PRO A O 1
ATOM 535 N N . PHE A 1 72 ? 5.676 -23.568 -10.574 1.00 84.94 72 PHE A N 1
ATOM 536 C CA . PHE A 1 72 ? 4.644 -23.898 -11.551 1.00 84.94 72 PHE A CA 1
ATOM 537 C C . PHE A 1 72 ? 4.714 -22.926 -12.728 1.00 84.94 72 PHE A C 1
ATOM 539 O O . PHE A 1 72 ? 4.412 -21.742 -12.591 1.00 84.94 72 PHE A O 1
ATOM 546 N N . GLN A 1 73 ? 5.123 -23.415 -13.897 1.00 88.94 73 GLN A N 1
ATOM 547 C CA . GLN A 1 73 ? 5.267 -22.581 -15.088 1.00 88.94 73 GLN A CA 1
ATOM 548 C C . GLN A 1 73 ? 3.906 -22.316 -15.750 1.00 88.94 73 GLN A C 1
ATOM 550 O O . GLN A 1 73 ? 3.232 -23.243 -16.199 1.00 88.94 73 GLN A O 1
ATOM 555 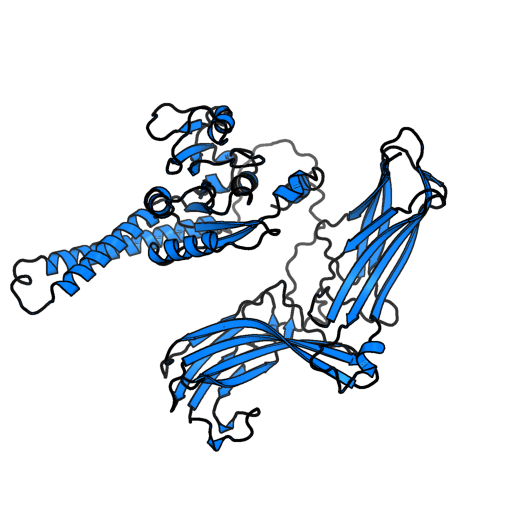N N . LEU A 1 74 ? 3.530 -21.041 -15.851 1.00 90.56 74 LEU A N 1
ATOM 556 C CA . LEU A 1 74 ? 2.273 -20.561 -16.438 1.00 90.56 74 LEU A CA 1
ATOM 557 C C . LEU A 1 74 ? 2.398 -20.322 -17.945 1.00 90.56 74 LEU A C 1
ATOM 559 O O . LEU A 1 74 ? 1.541 -20.727 -18.733 1.00 90.56 74 LEU A O 1
ATOM 563 N N . ILE A 1 75 ? 3.493 -19.678 -18.343 1.00 91.19 75 ILE A N 1
ATOM 564 C CA . ILE A 1 75 ? 3.826 -19.371 -19.732 1.00 91.19 75 ILE A CA 1
ATOM 565 C C . ILE A 1 75 ? 5.339 -19.454 -19.907 1.00 91.19 75 ILE A C 1
ATOM 567 O O . ILE A 1 75 ? 6.105 -19.138 -19.002 1.00 91.19 75 ILE A O 1
ATOM 571 N N . ASN A 1 76 ? 5.753 -19.942 -21.067 1.00 91.88 76 ASN A N 1
ATOM 572 C CA . ASN A 1 76 ? 7.132 -19.903 -21.523 1.00 91.88 76 ASN A CA 1
ATOM 573 C C . ASN A 1 76 ? 7.071 -19.737 -23.029 1.00 91.88 76 ASN A C 1
ATOM 575 O O . ASN A 1 76 ? 6.529 -20.596 -23.729 1.00 91.88 76 ASN A O 1
ATOM 579 N N . TYR A 1 77 ? 7.552 -18.598 -23.487 1.00 91.31 77 TYR A N 1
ATOM 580 C CA . TYR A 1 77 ? 7.608 -18.238 -24.887 1.00 91.31 77 TYR A CA 1
ATOM 581 C C . TYR A 1 77 ? 9.028 -17.788 -25.187 1.00 91.31 77 TYR A C 1
ATOM 583 O O . TYR A 1 77 ? 9.605 -17.029 -24.415 1.00 91.31 77 TYR A O 1
ATOM 591 N N . SER A 1 78 ? 9.594 -18.250 -26.295 1.00 93.06 78 SER A N 1
ATOM 592 C CA . SER A 1 78 ? 10.926 -17.852 -26.736 1.00 93.06 78 SER A CA 1
ATOM 593 C C . SER A 1 78 ? 10.904 -17.580 -28.232 1.00 93.06 78 SER A C 1
ATOM 595 O O . SER A 1 78 ? 10.281 -18.319 -28.994 1.00 93.06 78 SER A O 1
ATOM 597 N N . LEU A 1 79 ? 11.561 -16.499 -28.639 1.00 93.19 79 LEU A N 1
ATOM 598 C CA . LEU A 1 79 ? 11.607 -16.018 -30.010 1.00 93.19 79 LEU A CA 1
ATOM 599 C C . LEU A 1 79 ? 13.017 -15.528 -30.338 1.00 93.19 79 LEU A C 1
ATOM 601 O O . LEU A 1 79 ? 13.560 -14.672 -29.645 1.00 93.19 79 LEU A O 1
ATOM 605 N N . GLU A 1 80 ? 13.595 -16.029 -31.427 1.00 95.88 80 GLU A N 1
ATOM 606 C CA . GLU A 1 80 ? 14.789 -15.430 -32.024 1.00 95.88 80 GLU A CA 1
ATOM 607 C C . GLU A 1 80 ? 14.364 -14.174 -32.798 1.00 95.88 80 GLU A C 1
ATOM 609 O O . GLU A 1 80 ? 13.711 -14.265 -33.837 1.00 95.88 80 GLU A O 1
ATOM 614 N N . ILE A 1 81 ? 14.705 -12.994 -32.274 1.00 95.38 81 ILE A N 1
ATOM 615 C CA . ILE A 1 81 ? 14.333 -11.703 -32.878 1.00 95.38 81 ILE A CA 1
ATOM 616 C C . ILE A 1 81 ? 15.401 -11.181 -33.844 1.00 95.38 81 ILE A C 1
ATOM 618 O O . ILE A 1 81 ? 15.138 -10.280 -34.635 1.00 95.38 81 ILE A O 1
ATOM 622 N N . SER A 1 82 ? 16.613 -11.743 -33.802 1.00 95.31 82 SER A N 1
ATOM 623 C CA . SER A 1 82 ? 17.665 -11.466 -34.780 1.00 95.31 82 SER A CA 1
ATOM 624 C C . SER A 1 82 ? 18.637 -12.636 -34.877 1.00 95.31 82 SER A C 1
ATOM 626 O O . SER A 1 82 ? 19.150 -13.097 -33.857 1.00 95.31 82 SER A O 1
ATOM 628 N N . LYS A 1 83 ? 18.904 -13.094 -36.105 1.00 95.44 83 LYS A N 1
ATOM 629 C CA . LYS A 1 83 ? 19.847 -14.184 -36.407 1.00 95.44 83 LYS A CA 1
ATOM 630 C C . LYS A 1 83 ? 21.301 -13.759 -36.173 1.00 95.44 83 LYS A C 1
ATOM 632 O O . LYS A 1 83 ? 21.579 -12.562 -36.189 1.00 95.44 83 LYS A O 1
ATOM 637 N N . PRO A 1 84 ? 22.251 -14.698 -36.000 1.00 95.69 84 PRO A N 1
ATOM 638 C CA . PRO A 1 84 ? 23.678 -14.381 -35.929 1.00 95.69 84 PRO A CA 1
ATOM 639 C C . PRO A 1 84 ? 24.133 -13.439 -37.052 1.00 95.69 84 PRO A C 1
ATOM 641 O O . PRO A 1 84 ? 23.829 -13.668 -38.224 1.00 95.69 84 PRO A O 1
ATOM 644 N N . GLY A 1 85 ? 24.863 -12.380 -36.701 1.00 92.00 85 GLY A N 1
ATOM 645 C CA . GLY A 1 85 ? 25.170 -11.317 -37.650 1.00 92.00 85 GLY A CA 1
ATOM 646 C C . GLY A 1 85 ? 25.921 -10.123 -37.068 1.00 92.00 85 GLY A C 1
ATOM 647 O O . GLY A 1 85 ? 26.625 -10.208 -36.057 1.00 92.00 85 GLY A O 1
ATOM 648 N N . LYS A 1 86 ? 25.805 -8.996 -37.776 1.00 89.94 86 LYS A N 1
ATOM 649 C CA . LYS A 1 86 ? 26.414 -7.706 -37.435 1.00 89.94 86 LYS A CA 1
ATOM 650 C C . LYS A 1 86 ? 25.317 -6.655 -37.294 1.00 89.94 86 LYS A C 1
ATOM 652 O O . LYS A 1 86 ? 24.538 -6.471 -38.223 1.00 89.94 86 LYS A O 1
ATOM 657 N N . LEU A 1 87 ? 25.306 -5.942 -36.173 1.00 87.94 87 LEU A N 1
ATOM 658 C CA . LEU A 1 87 ? 24.425 -4.802 -35.918 1.00 87.94 87 LEU A CA 1
ATOM 659 C C . LEU A 1 87 ? 25.167 -3.476 -36.112 1.00 87.94 87 LEU A C 1
ATOM 661 O O . LEU A 1 87 ? 26.405 -3.426 -36.074 1.00 87.94 87 LEU A O 1
ATOM 665 N N . ALA A 1 88 ? 24.407 -2.398 -36.308 1.00 84.88 88 ALA A N 1
ATOM 666 C CA . ALA A 1 88 ? 24.959 -1.052 -36.397 1.00 84.88 88 ALA A CA 1
ATOM 667 C C . ALA A 1 88 ? 25.683 -0.673 -35.095 1.00 84.88 88 ALA A C 1
ATOM 669 O O . ALA A 1 88 ? 25.308 -1.104 -34.006 1.00 84.88 88 ALA A O 1
ATOM 670 N N . ALA A 1 89 ? 26.745 0.123 -35.224 1.00 75.06 89 ALA A N 1
ATOM 671 C CA . ALA A 1 89 ? 27.637 0.444 -34.114 1.00 75.06 89 ALA A CA 1
ATOM 672 C C . ALA A 1 89 ? 27.027 1.416 -33.092 1.00 75.06 89 ALA A C 1
ATOM 674 O O . ALA A 1 89 ? 27.401 1.362 -31.927 1.00 75.06 89 ALA A O 1
ATOM 675 N N . SER A 1 90 ? 26.111 2.287 -33.531 1.00 79.50 90 SER A N 1
ATOM 676 C CA . SER A 1 90 ? 25.506 3.344 -32.716 1.00 79.50 90 SER A CA 1
ATOM 677 C C . SER A 1 90 ? 24.294 2.847 -31.929 1.00 79.50 90 SER A C 1
ATOM 679 O O . SER A 1 90 ? 24.345 2.743 -30.706 1.00 79.50 90 SER A O 1
ATOM 681 N N . ARG A 1 91 ? 23.201 2.537 -32.631 1.00 89.50 91 ARG A N 1
ATOM 682 C CA . ARG A 1 91 ? 21.916 2.133 -32.056 1.00 89.50 91 ARG A CA 1
ATOM 683 C C . ARG A 1 91 ? 21.160 1.271 -33.058 1.00 89.50 91 ARG A C 1
ATOM 685 O O . ARG A 1 91 ? 21.043 1.635 -34.224 1.00 89.50 91 ARG A O 1
ATOM 692 N N . THR A 1 92 ? 20.670 0.127 -32.605 1.00 92.06 92 THR A N 1
ATOM 693 C CA . THR A 1 92 ? 19.779 -0.755 -33.362 1.00 92.06 92 THR A CA 1
ATOM 694 C C . THR A 1 92 ? 18.519 -0.988 -32.545 1.00 92.06 92 THR A C 1
ATOM 696 O O . THR A 1 92 ? 18.609 -1.302 -31.360 1.00 92.06 92 THR A O 1
ATOM 699 N N . GLU A 1 93 ? 17.364 -0.867 -33.188 1.00 94.38 93 GLU A N 1
ATOM 700 C CA . GLU A 1 93 ? 16.054 -1.101 -32.584 1.00 94.38 93 GLU A CA 1
ATOM 701 C C . GLU A 1 93 ? 15.408 -2.295 -33.281 1.00 94.38 93 GLU A C 1
ATOM 703 O O . GLU A 1 93 ? 15.285 -2.320 -34.506 1.00 94.38 93 GLU A O 1
ATOM 708 N N . ILE A 1 94 ? 15.054 -3.316 -32.506 1.00 95.62 94 ILE A N 1
ATOM 709 C CA . ILE A 1 94 ? 14.445 -4.544 -33.015 1.00 95.62 94 ILE A CA 1
ATOM 710 C C . ILE A 1 94 ? 13.026 -4.622 -32.445 1.00 95.62 94 ILE A C 1
ATOM 712 O O . ILE A 1 94 ? 12.879 -4.885 -31.246 1.00 95.62 94 ILE A O 1
ATOM 716 N N . PRO A 1 95 ? 11.980 -4.381 -33.255 1.00 96.19 95 PRO A N 1
ATOM 717 C CA . PRO A 1 95 ? 10.607 -4.464 -32.783 1.00 96.19 95 PRO A CA 1
ATOM 718 C C . PRO A 1 95 ? 10.223 -5.916 -32.491 1.00 96.19 95 PRO A C 1
ATOM 720 O O . PRO A 1 95 ? 10.665 -6.845 -33.170 1.00 96.19 95 PRO A O 1
ATOM 723 N N . PHE A 1 96 ? 9.366 -6.112 -31.496 1.00 95.00 96 PHE A N 1
ATOM 724 C CA . PHE A 1 96 ? 8.821 -7.421 -31.156 1.00 95.00 96 PHE A CA 1
ATOM 725 C C . PHE A 1 96 ? 7.353 -7.333 -30.753 1.00 95.00 96 PHE A C 1
ATOM 727 O O . PHE A 1 96 ? 6.891 -6.321 -30.217 1.00 95.00 96 PHE A O 1
ATOM 734 N N . GLU A 1 97 ? 6.647 -8.445 -30.950 1.00 93.75 97 GLU A N 1
ATOM 735 C CA . GLU A 1 97 ? 5.290 -8.659 -30.461 1.00 93.75 97 GLU A CA 1
ATOM 736 C C . GLU A 1 97 ? 5.158 -10.091 -29.922 1.00 93.75 97 GLU A C 1
ATOM 738 O O . GLU A 1 97 ? 5.559 -11.052 -30.580 1.00 93.75 97 GLU A O 1
ATOM 743 N N . ILE A 1 98 ? 4.631 -10.238 -28.704 1.00 91.44 98 ILE A N 1
ATOM 744 C CA . ILE A 1 98 ? 4.438 -11.522 -28.021 1.00 91.44 98 ILE A CA 1
ATOM 745 C C . ILE A 1 98 ? 2.993 -11.617 -27.524 1.00 91.44 98 ILE A C 1
ATOM 747 O O . ILE A 1 98 ? 2.566 -10.764 -26.739 1.00 91.44 98 ILE A O 1
ATOM 751 N N . PRO A 1 99 ? 2.228 -12.647 -27.922 1.00 89.06 99 PRO A N 1
ATOM 752 C CA . PRO A 1 99 ? 0.893 -12.869 -27.381 1.00 89.06 99 PRO A CA 1
ATOM 753 C C . PRO A 1 99 ? 0.963 -13.421 -25.949 1.00 89.06 99 PRO A C 1
ATOM 755 O O . PRO A 1 99 ? 1.589 -14.454 -25.703 1.00 89.06 99 PRO A O 1
ATOM 758 N N . LEU A 1 100 ? 0.268 -12.779 -25.008 1.00 87.31 100 LEU A N 1
ATOM 759 C CA . LEU A 1 100 ? 0.042 -13.310 -23.663 1.00 87.31 100 LEU A CA 1
ATOM 760 C C . LEU A 1 100 ? -1.089 -14.329 -23.711 1.00 87.31 100 LEU A C 1
ATOM 762 O O . LEU A 1 100 ? -2.262 -13.979 -23.620 1.00 87.31 100 LEU A O 1
ATOM 766 N N . ARG A 1 101 ? -0.735 -15.600 -23.887 1.00 80.94 101 ARG A N 1
ATOM 767 C CA . ARG A 1 101 ? -1.685 -16.713 -23.824 1.00 80.94 101 ARG A CA 1
ATOM 768 C C . ARG A 1 101 ? -1.140 -17.803 -22.921 1.00 80.94 101 ARG A C 1
ATOM 770 O O . ARG A 1 101 ? 0.014 -18.205 -23.061 1.00 80.94 101 ARG A O 1
ATOM 777 N N . ALA A 1 102 ? -1.978 -18.279 -22.009 1.00 75.06 102 ALA A N 1
ATOM 778 C CA . ALA A 1 102 ? -1.643 -19.402 -21.147 1.00 75.06 102 ALA A CA 1
ATOM 779 C C . ALA A 1 102 ? -1.250 -20.651 -21.962 1.00 75.06 102 ALA A C 1
ATOM 781 O O . ALA A 1 102 ? -1.742 -20.872 -23.075 1.00 75.06 102 ALA A O 1
ATOM 782 N N . LYS A 1 103 ? -0.356 -21.484 -21.409 1.00 72.25 103 LYS A N 1
ATOM 783 C CA . LYS A 1 103 ? -0.086 -22.821 -21.966 1.00 72.25 103 LYS A CA 1
ATOM 784 C C . LYS A 1 103 ? -1.363 -23.664 -21.945 1.00 72.25 103 LYS A C 1
ATOM 786 O O . LYS A 1 103 ? -2.197 -23.487 -21.070 1.00 72.25 103 LYS A O 1
ATOM 791 N N . SER A 1 104 ? -1.472 -24.662 -22.821 1.00 65.88 104 SER A N 1
ATOM 792 C CA . SER A 1 104 ? -2.661 -25.526 -22.945 1.00 65.88 104 SER A CA 1
ATOM 793 C C . SER A 1 104 ? -3.100 -26.212 -21.638 1.00 65.88 104 SER A C 1
ATOM 795 O O . SER A 1 104 ? -4.262 -26.577 -21.500 1.00 65.88 104 SER A O 1
ATOM 797 N N . SER A 1 105 ? -2.184 -26.403 -20.683 1.00 68.75 105 SER A N 1
ATOM 798 C CA . SER A 1 105 ? -2.449 -26.988 -19.361 1.00 68.75 105 SER A CA 1
ATOM 799 C C . SER A 1 105 ? -2.983 -25.995 -18.318 1.00 68.75 105 SER A C 1
ATOM 801 O O . SER A 1 105 ? -3.427 -26.421 -17.253 1.00 68.75 105 SER A O 1
ATOM 803 N N . VAL A 1 106 ? -2.941 -24.689 -18.592 1.00 71.19 106 VAL A N 1
ATOM 804 C CA . VAL A 1 106 ? -3.380 -23.617 -17.691 1.00 71.19 106 VAL A CA 1
ATOM 805 C C . VAL A 1 106 ? -4.523 -22.866 -18.367 1.00 71.19 106 VAL A C 1
ATOM 807 O O . VAL A 1 106 ? -4.384 -22.399 -19.490 1.00 71.19 106 VAL A O 1
ATOM 810 N N . LYS A 1 107 ? -5.675 -22.751 -17.697 1.00 72.06 107 LYS A N 1
ATOM 811 C CA . LYS A 1 107 ? -6.868 -22.142 -18.310 1.00 72.06 107 LYS A CA 1
ATOM 812 C C . LYS A 1 107 ? -6.681 -20.652 -18.611 1.00 72.06 107 LYS A C 1
ATOM 814 O O . LYS A 1 107 ? -7.071 -20.211 -19.684 1.00 72.06 107 LYS A O 1
ATOM 819 N N . HIS A 1 108 ? -6.091 -19.914 -17.668 1.00 81.62 108 HIS A N 1
ATOM 820 C CA . HIS A 1 108 ? -5.890 -18.466 -17.737 1.00 81.62 108 HIS A CA 1
ATOM 821 C C . HIS A 1 108 ? -4.611 -18.058 -17.007 1.00 81.62 108 HIS A C 1
ATOM 823 O O . HIS A 1 108 ? -4.183 -18.740 -16.072 1.00 81.62 108 HIS A O 1
ATOM 829 N N . LEU A 1 109 ? -4.018 -16.936 -17.407 1.00 89.06 109 LEU A N 1
ATOM 830 C CA . LEU A 1 109 ? -2.911 -16.325 -16.668 1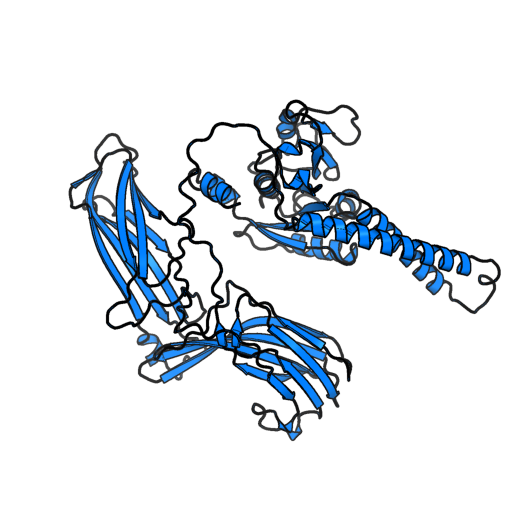.00 89.06 109 LEU A CA 1
ATOM 831 C C . LEU A 1 109 ? -3.434 -15.641 -15.393 1.00 89.06 109 LEU A C 1
ATOM 833 O O . LEU A 1 109 ? -4.465 -14.971 -15.416 1.00 89.06 109 LEU A O 1
ATOM 837 N N . TYR A 1 110 ? -2.719 -15.806 -14.282 1.00 88.94 110 TYR A N 1
ATOM 838 C CA . TYR A 1 110 ? -3.083 -15.223 -12.988 1.00 88.94 110 TYR A CA 1
ATOM 839 C C . TYR A 1 110 ? -2.535 -13.800 -12.823 1.00 88.94 110 TYR A C 1
ATOM 841 O O . TYR A 1 110 ? -1.516 -13.453 -13.422 1.00 88.94 110 TYR A O 1
ATOM 849 N N . GLU A 1 111 ? -3.190 -12.999 -11.980 1.00 89.25 111 GLU A N 1
ATOM 850 C CA . GLU A 1 111 ? -2.704 -11.678 -11.556 1.00 89.25 111 GLU A CA 1
ATOM 851 C C . GLU A 1 111 ? -1.306 -11.792 -10.931 1.00 89.25 111 GLU A C 1
ATOM 853 O O . GLU A 1 111 ? -1.029 -12.740 -10.191 1.00 89.25 111 GLU A O 1
ATOM 858 N N . THR A 1 112 ? -0.425 -10.839 -11.241 1.00 91.19 112 THR A N 1
ATOM 859 C CA . THR A 1 112 ? 0.880 -10.740 -10.581 1.00 91.19 112 THR A CA 1
ATOM 860 C C . THR A 1 112 ? 0.655 -10.514 -9.093 1.00 91.19 112 THR A C 1
ATOM 862 O O . THR A 1 112 ? -0.152 -9.672 -8.694 1.00 91.19 112 THR A O 1
ATOM 865 N N . TYR A 1 113 ? 1.368 -11.273 -8.270 1.00 90.88 113 TYR A N 1
ATOM 866 C CA . TYR A 1 113 ? 1.183 -11.269 -6.828 1.00 90.88 113 TYR A CA 1
ATOM 867 C C . TYR A 1 113 ? 2.505 -11.569 -6.124 1.00 90.88 113 TYR A C 1
ATOM 869 O O . TYR A 1 113 ? 3.194 -12.526 -6.470 1.00 90.88 113 TYR A O 1
ATOM 877 N N . HIS A 1 114 ? 2.835 -10.769 -5.111 1.00 89.62 114 HIS A N 1
ATOM 878 C CA . HIS A 1 114 ? 4.039 -10.926 -4.297 1.00 89.62 114 HIS A CA 1
ATOM 879 C C . HIS A 1 114 ? 3.636 -11.155 -2.837 1.00 89.62 114 HIS A C 1
ATOM 881 O O . HIS A 1 114 ? 3.399 -10.215 -2.073 1.00 89.62 114 HIS A O 1
ATOM 887 N N . GLY A 1 115 ? 3.488 -12.425 -2.475 1.00 87.25 115 GLY A N 1
ATOM 888 C CA . GLY A 1 115 ? 3.191 -12.875 -1.122 1.00 87.25 115 GLY A CA 1
ATOM 889 C C . GLY A 1 115 ? 4.435 -13.178 -0.295 1.00 87.25 115 GLY A C 1
ATOM 890 O O . GLY A 1 115 ? 5.557 -12.896 -0.714 1.00 87.25 115 GLY A O 1
ATOM 891 N N . VAL A 1 116 ? 4.237 -13.763 0.891 1.00 87.94 116 VAL A N 1
ATOM 892 C CA . VAL A 1 116 ? 5.357 -14.319 1.672 1.00 87.94 116 VAL A CA 1
ATOM 893 C C . VAL A 1 116 ? 5.707 -15.702 1.125 1.00 87.94 116 VAL A C 1
ATOM 895 O O . VAL A 1 116 ? 6.877 -16.009 0.896 1.00 87.94 116 VAL A O 1
ATOM 898 N N . PHE A 1 117 ? 4.684 -16.523 0.886 1.00 87.69 117 PHE A N 1
ATOM 899 C CA . PHE A 1 117 ? 4.840 -17.930 0.520 1.00 87.69 117 PHE A CA 1
ATOM 900 C C . PHE A 1 117 ? 4.500 -18.209 -0.938 1.00 87.69 117 PHE A C 1
ATOM 902 O O . PHE A 1 117 ? 5.050 -19.136 -1.524 1.00 87.69 117 PHE A O 1
ATOM 909 N N . ILE A 1 118 ? 3.640 -17.405 -1.559 1.00 90.81 118 ILE A N 1
ATOM 910 C CA . ILE A 1 118 ? 3.288 -17.551 -2.971 1.00 90.81 118 ILE A CA 1
ATOM 911 C C . ILE A 1 118 ? 3.745 -16.301 -3.715 1.00 90.81 118 ILE A C 1
ATOM 913 O O . ILE A 1 118 ? 3.551 -15.176 -3.268 1.00 90.81 118 ILE A O 1
ATOM 917 N N . THR A 1 119 ? 4.370 -16.477 -4.871 1.00 92.25 119 THR A N 1
ATOM 918 C CA . THR A 1 119 ? 4.787 -15.368 -5.732 1.00 92.25 119 THR A CA 1
ATOM 919 C C . THR A 1 119 ? 4.480 -15.710 -7.183 1.00 92.25 119 THR A C 1
ATOM 921 O O . THR A 1 119 ? 4.975 -16.704 -7.704 1.00 92.25 119 THR A O 1
ATOM 924 N N . ILE A 1 120 ? 3.652 -14.902 -7.838 1.00 93.44 120 ILE A N 1
ATOM 925 C CA . ILE A 1 120 ? 3.246 -15.047 -9.238 1.00 93.44 120 ILE A CA 1
ATOM 926 C C . ILE A 1 120 ? 3.894 -13.911 -10.020 1.00 93.44 120 ILE A C 1
ATOM 928 O O . ILE A 1 120 ? 3.556 -12.751 -9.791 1.00 93.44 120 ILE A O 1
ATOM 932 N N . GLN A 1 121 ? 4.811 -14.232 -10.931 1.00 94.81 121 GLN A N 1
ATOM 933 C CA . GLN A 1 121 ? 5.604 -13.235 -11.657 1.00 94.81 121 GLN A CA 1
ATOM 934 C C . GLN A 1 121 ? 5.705 -13.552 -13.137 1.00 94.81 121 GLN A C 1
ATOM 936 O O . GLN A 1 121 ? 5.650 -14.717 -13.539 1.00 94.81 121 GLN A O 1
ATOM 941 N N . TYR A 1 122 ? 5.908 -12.497 -13.924 1.00 95.38 122 TYR A N 1
ATOM 942 C CA . TYR A 1 122 ? 6.063 -12.562 -15.369 1.00 95.38 122 TYR A CA 1
ATOM 943 C C . TYR A 1 122 ? 7.244 -11.699 -15.794 1.00 95.38 122 TYR A C 1
ATOM 945 O O . TYR A 1 122 ? 7.248 -10.485 -15.592 1.00 95.38 122 TYR A O 1
ATOM 953 N N . PHE A 1 123 ? 8.241 -12.321 -16.407 1.00 96.56 123 PHE A N 1
ATOM 954 C CA . PHE A 1 123 ? 9.463 -11.664 -16.835 1.00 96.56 123 PHE A CA 1
ATOM 955 C C . PHE A 1 123 ? 9.606 -11.711 -18.344 1.00 96.56 123 PHE A C 1
ATOM 957 O O . PHE A 1 123 ? 9.546 -12.776 -18.954 1.00 96.56 123 PHE A O 1
ATOM 964 N N . LEU A 1 124 ? 9.848 -10.542 -18.927 1.00 96.69 124 LEU A N 1
ATOM 965 C CA . LEU A 1 124 ? 10.315 -10.408 -20.294 1.00 96.69 124 LEU A CA 1
ATOM 966 C C . LEU A 1 124 ? 11.828 -10.214 -20.258 1.00 96.69 124 LEU A C 1
ATOM 968 O O . LEU A 1 124 ? 12.331 -9.249 -19.675 1.00 96.69 124 LEU A O 1
ATOM 972 N N . ARG A 1 125 ? 12.555 -11.134 -20.877 1.00 97.50 125 ARG A N 1
ATOM 973 C CA . ARG A 1 125 ? 14.011 -11.154 -20.906 1.00 97.50 125 ARG A CA 1
ATOM 974 C C . ARG A 1 125 ? 14.509 -11.185 -22.338 1.00 97.50 125 ARG A C 1
ATOM 976 O O . ARG A 1 125 ? 14.035 -11.976 -23.146 1.00 97.50 125 ARG A O 1
ATOM 983 N N . VAL A 1 126 ? 15.501 -10.356 -22.629 1.00 97.81 126 VAL A N 1
ATOM 984 C CA . VAL A 1 126 ? 16.257 -10.405 -23.876 1.00 97.81 126 VAL A CA 1
ATOM 985 C C . VAL A 1 126 ? 17.693 -10.821 -23.591 1.00 97.81 126 VAL A C 1
ATOM 987 O O . VAL A 1 126 ? 18.340 -10.261 -22.707 1.00 97.81 126 VAL A O 1
ATOM 990 N N . ASP A 1 127 ? 18.184 -11.784 -24.360 1.00 96.81 127 ASP A N 1
ATOM 991 C CA . ASP A 1 127 ? 19.555 -12.272 -24.344 1.00 96.81 127 ASP A CA 1
ATOM 992 C C . ASP A 1 127 ? 20.192 -12.065 -25.718 1.00 96.81 127 ASP A C 1
ATOM 994 O O . ASP A 1 127 ? 19.704 -12.552 -26.737 1.00 96.81 127 ASP A O 1
ATOM 998 N N . MET A 1 128 ? 21.330 -11.386 -25.752 1.00 95.12 128 MET A N 1
ATOM 999 C CA . MET A 1 128 ? 22.166 -11.254 -26.938 1.00 95.12 128 MET A CA 1
ATOM 1000 C C . MET A 1 128 ? 23.426 -12.084 -26.743 1.00 95.12 128 MET A C 1
ATOM 1002 O O . MET A 1 128 ? 24.297 -11.747 -25.931 1.00 95.12 128 MET A O 1
ATOM 1006 N N . LYS A 1 129 ? 23.528 -13.161 -27.522 1.00 94.06 129 LYS A N 1
ATOM 1007 C CA . LYS A 1 129 ? 24.703 -14.029 -27.532 1.00 94.06 129 LYS A CA 1
ATOM 1008 C C . LYS A 1 129 ? 25.840 -13.343 -28.268 1.00 94.06 129 LYS A C 1
ATOM 1010 O O . LYS A 1 129 ? 25.632 -12.787 -29.346 1.00 94.06 129 LYS A O 1
ATOM 1015 N N . ARG A 1 130 ? 27.047 -13.362 -27.713 1.00 89.31 130 ARG A N 1
ATOM 1016 C CA . ARG A 1 130 ? 28.233 -12.741 -28.329 1.00 89.31 130 ARG A CA 1
ATOM 1017 C C . ARG A 1 130 ? 29.314 -13.786 -28.604 1.00 89.31 130 ARG A C 1
ATOM 1019 O O . ARG A 1 130 ? 29.126 -14.979 -28.372 1.00 89.31 130 ARG A O 1
ATOM 1026 N N . SER A 1 131 ? 30.413 -13.356 -29.221 1.00 82.88 131 SER A N 1
ATOM 1027 C CA . SER A 1 131 ? 31.558 -14.236 -29.470 1.00 82.88 131 SER A CA 1
ATOM 1028 C C . SER A 1 131 ? 32.152 -14.733 -28.150 1.00 82.88 131 SER A C 1
ATOM 1030 O O . SER A 1 131 ? 32.033 -14.063 -27.133 1.00 82.88 131 SER A O 1
ATOM 1032 N N . PHE A 1 132 ? 32.838 -15.877 -28.171 1.00 70.88 132 PHE A N 1
ATOM 1033 C CA . PHE A 1 132 ? 33.357 -16.546 -26.967 1.00 70.88 132 PHE A CA 1
ATOM 1034 C C . PHE A 1 132 ? 34.225 -15.653 -26.054 1.00 70.88 132 PHE A C 1
ATOM 1036 O O . PHE A 1 132 ? 34.271 -15.853 -24.847 1.00 70.88 132 PHE A O 1
ATOM 1043 N N . LEU A 1 133 ? 34.896 -14.644 -26.623 1.00 75.00 133 LEU A N 1
ATOM 1044 C CA . LEU A 1 133 ? 35.743 -13.696 -25.888 1.00 75.00 133 LEU A CA 1
ATOM 1045 C C . LEU A 1 133 ? 34.966 -12.514 -25.275 1.00 75.00 133 LEU A C 1
ATOM 1047 O O . LEU A 1 133 ? 35.541 -11.720 -24.534 1.00 75.00 133 LEU A O 1
ATOM 1051 N N . SER A 1 134 ? 33.684 -12.353 -25.605 1.00 80.69 134 SER A N 1
ATOM 1052 C CA . SER A 1 134 ? 32.816 -11.274 -25.126 1.00 80.69 134 SER A CA 1
ATOM 1053 C C . SER A 1 134 ? 31.696 -11.837 -24.258 1.00 80.69 134 SER A C 1
ATOM 1055 O O . SER A 1 134 ? 31.018 -12.780 -24.646 1.00 80.69 134 SER A O 1
ATOM 1057 N N . LYS A 1 135 ? 31.447 -11.216 -23.102 1.00 86.12 135 LYS A N 1
ATOM 1058 C CA . LYS A 1 135 ? 30.310 -11.580 -22.248 1.00 86.12 135 LYS A CA 1
ATOM 1059 C C . LYS A 1 135 ? 28.989 -11.314 -22.982 1.00 86.12 135 LYS A C 1
ATOM 1061 O O . LYS A 1 135 ? 28.813 -10.229 -23.544 1.00 86.12 135 LYS A O 1
ATOM 1066 N N . ASP A 1 136 ? 28.077 -12.282 -22.937 1.00 92.31 136 ASP A N 1
ATOM 1067 C CA . ASP A 1 136 ? 26.692 -12.113 -23.385 1.00 92.31 136 ASP A CA 1
ATOM 1068 C C . ASP A 1 136 ? 26.027 -10.930 -22.671 1.00 92.31 136 ASP A C 1
ATOM 1070 O O . ASP A 1 136 ? 26.334 -10.621 -21.513 1.00 92.31 136 ASP A O 1
ATOM 1074 N N . LEU A 1 137 ? 25.096 -10.277 -23.358 1.00 93.06 137 LEU A N 1
ATOM 1075 C CA . LEU A 1 137 ? 24.286 -9.215 -22.770 1.00 93.06 137 LEU A CA 1
ATOM 1076 C C . LEU A 1 137 ? 22.895 -9.757 -22.465 1.00 93.06 137 LEU A C 1
ATOM 1078 O O . LEU A 1 137 ? 22.328 -10.490 -23.269 1.00 93.06 137 LEU A O 1
ATOM 1082 N N . SER A 1 138 ? 22.350 -9.375 -21.315 1.00 95.44 138 SER A N 1
ATOM 1083 C CA . SER A 1 138 ? 21.007 -9.760 -20.897 1.00 95.44 138 SER A CA 1
ATOM 1084 C C . SER A 1 138 ? 20.329 -8.581 -20.217 1.00 95.44 138 SER A C 1
ATOM 1086 O O . SER A 1 138 ? 20.944 -7.912 -19.384 1.00 95.44 138 SER A O 1
ATOM 1088 N N . LYS A 1 139 ? 19.054 -8.361 -20.529 1.00 96.62 139 LYS A N 1
ATOM 1089 C CA . LYS A 1 139 ? 18.176 -7.432 -19.811 1.00 96.62 139 LYS A CA 1
ATOM 1090 C C . LYS A 1 139 ? 16.868 -8.145 -19.511 1.00 96.62 139 LYS A C 1
ATOM 1092 O O . LYS A 1 139 ? 16.331 -8.840 -20.365 1.00 96.62 139 LYS A O 1
ATOM 1097 N N . GLN A 1 140 ? 16.364 -7.958 -18.300 1.00 96.31 140 GLN A N 1
ATOM 1098 C CA . GLN A 1 140 ? 15.101 -8.521 -17.850 1.00 96.31 140 GLN A CA 1
ATOM 1099 C C . GLN A 1 140 ? 14.256 -7.414 -17.232 1.00 96.31 140 GLN A C 1
ATOM 1101 O O . GLN A 1 140 ? 14.773 -6.578 -16.488 1.00 96.31 140 GLN A O 1
ATOM 1106 N N . ILE A 1 141 ? 12.968 -7.414 -17.552 1.00 94.38 141 ILE A N 1
ATOM 1107 C CA . ILE A 1 141 ? 11.966 -6.550 -16.937 1.00 94.38 141 ILE A CA 1
ATOM 1108 C C . ILE A 1 141 ? 10.785 -7.396 -16.477 1.00 94.38 141 ILE A C 1
ATOM 1110 O O . ILE A 1 141 ? 10.431 -8.387 -17.115 1.00 94.38 141 ILE A O 1
ATOM 1114 N N . GLU A 1 142 ? 10.175 -7.001 -15.369 1.00 94.94 142 GLU A N 1
ATOM 1115 C CA . GLU A 1 142 ? 8.909 -7.573 -14.923 1.00 94.94 142 GLU A CA 1
ATOM 1116 C C . GLU A 1 142 ? 7.741 -6.871 -15.617 1.00 94.94 142 GLU A C 1
ATOM 1118 O O . GLU A 1 142 ? 7.761 -5.650 -15.819 1.00 94.94 142 GLU A O 1
ATOM 1123 N N . ILE A 1 143 ? 6.727 -7.651 -15.977 1.00 93.81 143 ILE A N 1
ATOM 1124 C CA . ILE A 1 143 ? 5.424 -7.151 -16.409 1.00 93.81 143 ILE A CA 1
ATOM 1125 C C . ILE A 1 143 ? 4.368 -7.542 -15.376 1.00 93.81 143 ILE A C 1
ATOM 1127 O O . ILE A 1 143 ? 4.454 -8.590 -14.734 1.00 93.81 143 ILE A O 1
ATOM 1131 N N . LEU A 1 144 ? 3.355 -6.697 -15.223 1.00 91.31 144 LEU A N 1
ATOM 1132 C CA . LEU A 1 144 ? 2.301 -6.889 -14.237 1.00 91.31 144 LEU A CA 1
ATOM 1133 C C . LEU A 1 144 ? 1.056 -7.431 -14.926 1.00 91.31 144 LEU A C 1
ATOM 1135 O O . LEU A 1 144 ? 0.427 -6.735 -15.720 1.00 91.31 144 LEU A O 1
ATOM 1139 N N . MET A 1 145 ? 0.678 -8.666 -14.622 1.00 89.94 145 MET A N 1
ATOM 1140 C CA . MET A 1 145 ? -0.610 -9.205 -15.036 1.00 89.94 145 MET A CA 1
ATOM 1141 C C . MET A 1 145 ? -1.691 -8.684 -14.100 1.00 89.94 145 MET A C 1
ATOM 1143 O O . MET A 1 145 ? -1.552 -8.776 -12.886 1.00 89.94 145 MET A O 1
ATOM 1147 N N . VAL A 1 146 ? -2.773 -8.152 -14.657 1.00 85.69 146 VAL A N 1
ATOM 1148 C CA . VAL A 1 146 ? -3.941 -7.657 -13.929 1.00 85.69 146 VAL A CA 1
ATOM 1149 C C . VAL A 1 146 ? -5.167 -8.374 -14.466 1.00 85.69 146 VAL A C 1
ATOM 1151 O O . VAL A 1 146 ? -5.413 -8.389 -15.677 1.00 85.69 146 VAL A O 1
ATOM 1154 N N . SER A 1 147 ? -5.972 -8.942 -13.571 1.00 76.62 147 SER A N 1
ATOM 1155 C CA . SER A 1 147 ? -7.217 -9.590 -13.970 1.00 76.62 147 SER A CA 1
ATOM 1156 C C . SER A 1 147 ? -8.166 -8.548 -14.555 1.00 76.62 147 SER A C 1
ATOM 1158 O O . SER A 1 147 ? -8.550 -7.588 -13.879 1.00 76.62 147 SER A O 1
ATOM 1160 N N . ARG A 1 148 ? -8.589 -8.744 -15.808 1.00 71.62 148 ARG A N 1
ATOM 1161 C CA . ARG A 1 148 ? -9.788 -8.083 -16.325 1.00 71.62 148 ARG A CA 1
ATOM 1162 C C . ARG A 1 148 ? -10.979 -8.944 -15.939 1.00 71.62 148 ARG A C 1
ATOM 1164 O O . ARG A 1 148 ? -11.020 -10.099 -16.354 1.00 71.62 148 ARG A O 1
ATOM 1171 N N . PRO A 1 149 ? -11.941 -8.416 -15.175 1.00 58.53 149 PRO A N 1
ATOM 1172 C CA . PRO A 1 149 ? -13.188 -9.124 -14.969 1.00 58.53 149 PRO A CA 1
ATOM 1173 C C . PRO A 1 149 ? -13.861 -9.329 -16.336 1.00 58.53 149 PRO A C 1
ATOM 1175 O O . PRO A 1 149 ? -14.402 -8.392 -16.919 1.00 58.53 149 PRO A O 1
ATOM 1178 N N . THR A 1 150 ? -13.808 -10.536 -16.896 1.00 52.75 150 THR A N 1
ATOM 1179 C CA . THR A 1 150 ? -14.727 -10.917 -17.971 1.00 52.75 150 THR A CA 1
ATOM 1180 C C . THR A 1 150 ? -16.123 -11.028 -17.367 1.00 52.75 150 THR A C 1
ATOM 1182 O O . THR A 1 150 ? -16.279 -11.438 -16.216 1.00 52.75 150 THR A O 1
ATOM 1185 N N . SER A 1 151 ? -17.156 -10.640 -18.119 1.00 48.12 151 SER A N 1
ATOM 1186 C CA . SER A 1 151 ? -18.549 -10.614 -17.642 1.00 48.12 151 SER A CA 1
ATOM 1187 C C . SER A 1 151 ? -19.042 -11.952 -17.078 1.00 48.12 151 SER A C 1
ATOM 1189 O O . SER A 1 151 ? -19.993 -11.961 -16.307 1.00 48.12 151 SER A O 1
ATOM 1191 N N . GLU A 1 152 ? -18.390 -13.058 -17.439 1.00 43.56 152 GLU A N 1
ATOM 1192 C CA . GLU A 1 152 ? -18.720 -14.422 -17.014 1.00 43.56 152 GLU A CA 1
ATOM 1193 C C . GLU A 1 152 ? -18.043 -14.856 -15.699 1.00 43.56 152 GLU A C 1
ATOM 1195 O O . GLU A 1 152 ? -18.555 -15.742 -15.022 1.00 43.56 152 GLU A O 1
ATOM 1200 N N . LEU A 1 153 ? -16.919 -14.239 -15.307 1.00 47.00 153 LEU A N 1
ATOM 1201 C CA . LEU A 1 153 ? -16.130 -14.613 -14.114 1.00 47.00 153 LEU A CA 1
ATOM 1202 C C . LEU A 1 153 ? -16.138 -13.534 -13.018 1.00 47.00 153 LEU A C 1
ATOM 1204 O O . LEU A 1 153 ? -15.683 -13.767 -11.897 1.00 47.00 153 LEU A O 1
ATOM 1208 N N . ALA A 1 154 ? -16.649 -12.344 -13.333 1.00 54.56 154 ALA A N 1
ATOM 1209 C CA . ALA A 1 154 ? -16.744 -11.223 -12.414 1.00 54.56 154 ALA A CA 1
ATOM 1210 C C . ALA A 1 154 ? -17.918 -11.409 -11.445 1.00 54.56 154 ALA A C 1
ATOM 1212 O O . ALA A 1 154 ? -18.998 -10.848 -11.650 1.00 54.56 154 ALA A O 1
ATOM 1213 N N . GLU A 1 155 ? -17.719 -12.168 -10.370 1.00 59.06 155 GLU A N 1
ATOM 1214 C CA . GLU A 1 155 ? -18.651 -12.106 -9.247 1.00 59.06 155 GLU A CA 1
ATOM 1215 C C . GLU A 1 155 ? -18.616 -10.676 -8.695 1.00 59.06 155 GLU A C 1
ATOM 1217 O O . GLU A 1 155 ? -17.600 -10.203 -8.180 1.00 59.06 155 GLU A O 1
ATOM 1222 N N . LYS A 1 156 ? -19.701 -9.929 -8.909 1.00 64.19 156 LYS A N 1
ATOM 1223 C CA . LYS A 1 156 ? -19.792 -8.553 -8.429 1.00 64.19 156 LYS A CA 1
ATOM 1224 C C . LYS A 1 156 ? -19.932 -8.599 -6.914 1.00 64.19 156 LYS A C 1
ATOM 1226 O O . LYS A 1 156 ? -20.789 -9.313 -6.405 1.00 64.19 156 LYS A O 1
ATOM 1231 N N . ALA A 1 157 ? -19.138 -7.793 -6.213 1.00 64.88 157 ALA A N 1
ATOM 1232 C CA . ALA A 1 157 ? -19.368 -7.490 -4.806 1.00 64.88 157 ALA A CA 1
ATOM 1233 C C . ALA A 1 157 ? -20.735 -6.801 -4.658 1.00 64.88 157 ALA A C 1
ATOM 1235 O O . ALA A 1 157 ? -20.858 -5.585 -4.829 1.00 64.88 157 ALA A O 1
ATOM 1236 N N . VAL A 1 158 ? -21.775 -7.600 -4.424 1.00 72.12 158 VAL A N 1
ATOM 1237 C CA . VAL A 1 158 ? -23.108 -7.133 -4.053 1.00 72.12 158 VAL A CA 1
ATOM 1238 C C . VAL A 1 158 ? -23.130 -7.044 -2.530 1.00 72.12 158 VAL A C 1
ATOM 1240 O O . VAL A 1 158 ? -22.797 -8.041 -1.889 1.00 72.12 158 VAL A O 1
ATOM 1243 N N . PRO A 1 159 ? -23.494 -5.890 -1.941 1.00 75.12 159 PRO A N 1
ATOM 1244 C CA . PRO A 1 159 ? -23.645 -5.776 -0.498 1.00 75.12 159 PRO A CA 1
ATOM 1245 C C . PRO A 1 159 ? -24.632 -6.826 0.008 1.00 75.12 159 PRO A C 1
ATOM 1247 O O . PRO A 1 159 ? -25.806 -6.823 -0.372 1.00 75.12 159 PRO A O 1
ATOM 1250 N N . LYS A 1 160 ? -24.137 -7.744 0.833 1.00 87.19 160 LYS A N 1
ATOM 1251 C CA . LYS A 1 160 ? -24.940 -8.736 1.534 1.00 87.19 160 LYS A CA 1
ATOM 1252 C C . LYS A 1 160 ? -24.559 -8.664 3.011 1.00 87.19 160 LYS A C 1
ATOM 1254 O O . LYS A 1 160 ? -23.590 -9.320 3.393 1.00 87.19 160 LYS A O 1
ATOM 1259 N N . PRO A 1 161 ? -25.315 -7.887 3.806 1.00 90.69 161 PRO A N 1
ATOM 1260 C CA . PRO A 1 161 ? -25.184 -7.825 5.251 1.00 90.69 161 PRO A CA 1
ATOM 1261 C C . PRO A 1 161 ? -24.914 -9.178 5.902 1.00 90.69 161 PRO A C 1
ATOM 1263 O O . PRO A 1 161 ? -25.649 -10.142 5.671 1.00 90.69 161 PRO A O 1
ATOM 1266 N N . VAL A 1 162 ? -23.870 -9.232 6.723 1.00 93.62 162 VAL A N 1
ATOM 1267 C CA . VAL A 1 162 ? -23.550 -10.373 7.579 1.00 93.62 162 VAL A CA 1
ATOM 1268 C C . VAL A 1 162 ? -23.613 -9.902 9.019 1.00 93.62 162 VAL A C 1
ATOM 1270 O O . VAL A 1 162 ? -22.712 -9.213 9.493 1.00 93.62 162 VAL A O 1
ATOM 1273 N N . GLU A 1 163 ? -24.705 -10.251 9.689 1.00 95.56 163 GLU A N 1
ATOM 1274 C CA . GLU A 1 163 ? -24.870 -10.037 11.123 1.00 95.56 163 GLU A CA 1
ATOM 1275 C C . GLU A 1 163 ? -24.039 -11.054 11.906 1.00 95.56 163 GLU A C 1
ATOM 1277 O O . GLU A 1 163 ? -23.921 -12.219 11.514 1.00 95.56 163 GLU A O 1
ATOM 1282 N N . PHE A 1 164 ? -23.481 -10.619 13.029 1.00 94.81 164 PHE A N 1
ATOM 1283 C CA . PHE A 1 164 ? -22.718 -11.472 13.924 1.00 94.81 164 PHE A CA 1
ATOM 1284 C C . PHE A 1 164 ? -23.075 -11.211 15.385 1.00 94.81 164 PHE A C 1
ATOM 1286 O O . PHE A 1 164 ? -23.471 -10.112 15.782 1.00 94.81 164 PHE A O 1
ATOM 1293 N N . LYS A 1 165 ? -22.917 -12.260 16.194 1.00 95.31 165 LYS A N 1
ATOM 1294 C CA . LYS A 1 165 ? -23.129 -12.244 17.640 1.00 95.31 165 LYS A CA 1
ATOM 1295 C C . LYS A 1 165 ? -22.010 -13.026 18.319 1.00 95.31 165 LYS A C 1
ATOM 1297 O O . LYS A 1 165 ? -21.884 -14.235 18.122 1.00 95.31 165 LYS A O 1
ATOM 1302 N N . ILE A 1 166 ? -21.232 -12.341 19.145 1.00 93.88 166 ILE A N 1
ATOM 1303 C CA . ILE A 1 166 ? -20.089 -12.907 19.858 1.00 93.88 166 ILE A CA 1
ATOM 1304 C C . ILE A 1 166 ? -20.439 -12.980 21.340 1.00 93.88 166 ILE A C 1
ATOM 1306 O O . ILE A 1 166 ? -20.761 -11.979 21.979 1.00 93.88 166 ILE A O 1
ATOM 1310 N N . THR A 1 167 ? -20.406 -14.202 21.850 1.00 92.94 167 THR A N 1
ATOM 1311 C CA . THR A 1 167 ? -20.647 -14.589 23.241 1.00 92.94 167 THR A CA 1
ATOM 1312 C C . THR A 1 167 ? -19.716 -15.758 23.556 1.00 92.94 167 THR A C 1
ATOM 1314 O O . THR A 1 167 ? -19.317 -16.456 22.620 1.00 92.94 167 THR A O 1
ATOM 1317 N N . PRO A 1 168 ? -19.412 -16.055 24.828 1.00 89.38 168 PRO A N 1
ATOM 1318 C CA . PRO A 1 168 ? -18.627 -17.241 25.183 1.00 89.38 168 PRO A CA 1
ATOM 1319 C C . PRO A 1 168 ? -19.135 -18.540 24.530 1.00 89.38 168 PRO A C 1
ATOM 1321 O O . PRO A 1 168 ? -18.345 -19.380 24.088 1.00 89.38 168 PRO A O 1
ATOM 1324 N N . ASP A 1 169 ? -20.456 -18.679 24.387 1.00 86.31 169 ASP A N 1
ATOM 1325 C CA . ASP A 1 169 ? -21.092 -19.850 23.784 1.00 86.31 169 ASP A CA 1
ATOM 1326 C C . ASP A 1 169 ? -20.885 -19.952 22.269 1.00 86.31 169 ASP A C 1
ATOM 1328 O O . ASP A 1 169 ? -20.737 -21.067 21.761 1.00 86.31 169 ASP A O 1
ATOM 1332 N N . THR A 1 170 ? -20.807 -18.828 21.549 1.00 86.12 170 THR A N 1
ATOM 1333 C CA . THR A 1 170 ? -20.619 -18.819 20.086 1.00 86.12 170 THR A CA 1
ATOM 1334 C C . THR A 1 170 ? -19.168 -19.041 19.657 1.00 86.12 170 THR A C 1
ATOM 1336 O O . THR A 1 170 ? -18.927 -19.407 18.509 1.00 86.12 170 THR A O 1
ATOM 1339 N N . LEU A 1 171 ? -18.202 -18.925 20.576 1.00 81.88 171 LEU A N 1
ATOM 1340 C CA . LEU A 1 171 ? -16.788 -19.150 20.274 1.00 81.88 171 LEU A CA 1
ATOM 1341 C C . LEU A 1 171 ? -16.502 -20.616 19.925 1.00 81.88 171 LEU A C 1
ATOM 1343 O O . LEU A 1 171 ? -16.771 -21.536 20.705 1.00 81.88 171 LEU A O 1
ATOM 1347 N N . THR A 1 172 ? -15.893 -20.821 18.760 1.00 76.12 172 THR A N 1
ATOM 1348 C CA . THR A 1 172 ? -15.472 -22.136 18.246 1.00 76.12 172 THR A CA 1
ATOM 1349 C C . THR A 1 172 ? -14.009 -22.456 18.570 1.00 76.12 172 THR A C 1
ATOM 1351 O O . THR A 1 172 ? -13.641 -23.625 18.672 1.00 76.12 172 THR A O 1
ATOM 1354 N N . ASN A 1 173 ? -13.186 -21.428 18.803 1.00 70.69 173 ASN A N 1
ATOM 1355 C CA . ASN A 1 173 ? -11.733 -21.546 18.968 1.00 70.69 173 ASN A CA 1
ATOM 1356 C C . ASN A 1 173 ? -11.265 -21.746 20.424 1.00 70.69 173 ASN A C 1
ATOM 1358 O O . ASN A 1 173 ? -10.062 -21.835 20.670 1.00 70.69 173 ASN A O 1
ATOM 1362 N N . VAL A 1 174 ? -12.180 -21.838 21.399 1.00 73.50 174 VAL A N 1
ATOM 1363 C CA . VAL A 1 174 ? -11.837 -21.966 22.827 1.00 73.50 174 VAL A CA 1
ATOM 1364 C C . VAL A 1 174 ? -12.353 -23.284 23.404 1.00 73.50 174 VAL A C 1
ATOM 1366 O O . VAL A 1 174 ? -13.549 -23.564 23.368 1.00 73.50 174 VAL A O 1
ATOM 1369 N N . LYS A 1 175 ? -11.438 -24.099 23.950 1.00 72.81 175 LYS A N 1
ATOM 1370 C CA . LYS A 1 175 ? -11.752 -25.428 24.512 1.00 72.81 175 LYS A CA 1
ATOM 1371 C C . LYS A 1 175 ? -12.391 -25.365 25.900 1.00 72.81 175 LYS A C 1
ATOM 1373 O O . LYS A 1 175 ? -13.254 -26.182 26.195 1.00 72.81 175 LYS A O 1
ATOM 1378 N N . ASP A 1 176 ? -11.961 -24.425 26.741 1.00 78.06 176 ASP A N 1
ATOM 1379 C CA . ASP A 1 176 ? -12.489 -24.247 28.096 1.00 78.06 176 ASP A CA 1
ATOM 1380 C C . ASP A 1 176 ? -13.221 -22.907 28.211 1.00 78.06 176 ASP A C 1
ATOM 1382 O O . ASP A 1 176 ? -12.612 -21.859 28.427 1.00 78.06 176 ASP A O 1
ATOM 1386 N N . LYS A 1 177 ? -14.543 -22.954 28.033 1.00 77.31 177 LYS A N 1
ATOM 1387 C CA . LYS A 1 177 ? -15.421 -21.776 28.054 1.00 77.31 177 LYS A CA 1
ATOM 1388 C C . LYS A 1 177 ? -15.686 -21.258 29.469 1.00 77.31 177 LYS A C 1
ATOM 1390 O O . LYS A 1 177 ? -16.072 -20.109 29.628 1.00 77.31 177 LYS A O 1
ATOM 1395 N N . SER A 1 178 ? -15.424 -22.072 30.496 1.00 74.12 178 SER A N 1
ATOM 1396 C CA . SER A 1 178 ? -15.690 -21.727 31.903 1.00 74.12 178 SER A CA 1
ATOM 1397 C C . SER A 1 178 ? -14.810 -20.588 32.431 1.00 74.12 178 SER A C 1
ATOM 1399 O O . SER A 1 178 ? -15.160 -19.916 33.397 1.00 74.12 178 SER A O 1
ATOM 1401 N N . LYS A 1 179 ? -13.669 -20.356 31.773 1.00 77.81 179 LYS A N 1
ATOM 1402 C CA . LYS A 1 179 ? -12.719 -19.282 32.074 1.00 77.81 179 LYS A CA 1
ATOM 1403 C C . LYS A 1 179 ? -12.938 -18.036 31.225 1.00 77.81 179 LYS A C 1
ATOM 1405 O O . LYS A 1 179 ? -12.100 -17.144 31.263 1.00 77.81 179 LYS A O 1
ATOM 1410 N N . ILE A 1 180 ? -13.989 -17.966 30.419 1.00 81.12 180 ILE A N 1
ATOM 1411 C CA . ILE A 1 180 ? -14.266 -16.788 29.598 1.00 81.12 180 ILE A CA 1
ATOM 1412 C C . ILE A 1 180 ? -15.255 -15.909 30.378 1.00 81.12 180 ILE A C 1
ATOM 1414 O O . ILE A 1 180 ? -16.256 -16.443 30.853 1.00 81.12 180 ILE A O 1
ATOM 1418 N N . PRO A 1 181 ? -14.989 -14.601 30.561 1.00 84.44 181 PRO A N 1
ATOM 1419 C CA . PRO A 1 181 ? -15.969 -13.694 31.168 1.00 84.44 181 PRO A CA 1
ATOM 1420 C C . PRO A 1 181 ? -17.267 -13.693 30.354 1.00 84.44 181 PRO A C 1
ATOM 1422 O O . PRO A 1 181 ? -17.219 -13.916 29.142 1.00 84.44 181 PRO A O 1
ATOM 1425 N N . ASN A 1 182 ? -18.420 -13.410 30.968 1.00 91.62 182 ASN A N 1
ATOM 1426 C CA . ASN A 1 182 ? -19.607 -13.189 30.149 1.00 91.62 182 ASN A CA 1
ATOM 1427 C C . ASN A 1 182 ? -19.465 -11.863 29.417 1.00 91.62 182 ASN A C 1
ATOM 1429 O O . ASN A 1 182 ? -19.045 -10.855 29.981 1.00 91.62 182 ASN A O 1
ATOM 1433 N N . PHE A 1 183 ? -19.814 -11.876 28.141 1.00 93.69 183 PHE A N 1
ATOM 1434 C CA . PHE A 1 183 ? -19.924 -10.681 27.330 1.00 93.69 183 PHE A CA 1
ATOM 1435 C C . PHE A 1 183 ? -20.885 -10.945 26.176 1.00 93.69 183 PHE A C 1
ATOM 1437 O O . PHE A 1 183 ? -21.107 -12.091 25.766 1.00 93.69 183 PHE A O 1
ATOM 1444 N N . LEU A 1 184 ? -21.439 -9.867 25.640 1.00 96.00 184 LEU A N 1
ATOM 1445 C CA . LEU A 1 184 ? -22.303 -9.883 24.476 1.00 96.00 184 LEU A CA 1
ATOM 1446 C C . LEU A 1 184 ? -21.910 -8.737 23.556 1.00 96.00 184 LEU A C 1
ATOM 1448 O O . LEU A 1 184 ? -22.087 -7.567 23.894 1.00 96.00 184 LEU A O 1
ATOM 1452 N N . ILE A 1 185 ? -21.434 -9.090 22.369 1.00 96.19 185 ILE A N 1
ATOM 1453 C CA . ILE A 1 185 ? -21.178 -8.146 21.285 1.00 96.19 185 ILE A CA 1
ATOM 1454 C C . ILE A 1 185 ? -22.027 -8.555 20.093 1.00 96.19 185 ILE A C 1
ATOM 1456 O O . ILE A 1 185 ? -22.079 -9.732 19.729 1.00 96.19 185 ILE A O 1
ATOM 1460 N N . THR A 1 186 ? -22.701 -7.590 19.484 1.00 97.62 186 THR A N 1
ATOM 1461 C CA . THR A 1 186 ? -23.400 -7.788 18.213 1.00 97.62 186 THR A CA 1
ATOM 1462 C C . THR A 1 186 ? -22.862 -6.820 17.181 1.00 97.62 186 THR A C 1
ATOM 1464 O O . THR A 1 186 ? -22.212 -5.829 17.513 1.00 97.62 186 THR A O 1
ATOM 1467 N N . GLY A 1 187 ? -23.104 -7.105 15.914 1.00 96.31 187 GLY A N 1
ATOM 1468 C CA . GLY A 1 187 ? -22.730 -6.196 14.854 1.00 96.31 187 GLY A CA 1
ATOM 1469 C C . GLY A 1 187 ? -23.067 -6.745 13.489 1.00 96.31 187 GLY A C 1
ATOM 1470 O O . GLY A 1 187 ? -23.722 -7.778 13.346 1.00 96.31 187 GLY A O 1
ATOM 1471 N N . GLN A 1 188 ? -22.613 -6.023 12.480 1.00 95.94 188 GLN A N 1
ATOM 1472 C CA . GLN A 1 188 ? -22.818 -6.362 11.090 1.00 95.94 188 GLN A CA 1
ATOM 1473 C C . GLN A 1 188 ? -21.639 -5.870 10.254 1.00 95.94 188 GLN A C 1
ATOM 1475 O O . GLN A 1 188 ? -21.154 -4.759 10.461 1.00 95.94 188 GLN A O 1
ATOM 1480 N N . ILE A 1 189 ? -21.223 -6.671 9.275 1.00 94.75 189 ILE A N 1
ATOM 1481 C CA . ILE A 1 189 ? -20.357 -6.244 8.167 1.00 94.75 189 ILE A CA 1
ATOM 1482 C C . ILE A 1 189 ? -21.212 -6.178 6.894 1.00 94.75 189 ILE A C 1
ATOM 1484 O O . ILE A 1 189 ? -22.077 -7.027 6.677 1.00 94.75 189 ILE A O 1
ATOM 1488 N N . ASP A 1 190 ? -20.990 -5.181 6.038 1.00 90.69 190 ASP A N 1
ATOM 1489 C CA . ASP A 1 190 ? -21.790 -4.951 4.824 1.00 90.69 190 ASP A CA 1
ATOM 1490 C C . ASP A 1 190 ? -21.763 -6.121 3.828 1.00 90.69 190 ASP A C 1
ATOM 1492 O O . ASP A 1 190 ? -22.712 -6.311 3.063 1.00 90.69 190 ASP A O 1
ATOM 1496 N N . SER A 1 191 ? -20.647 -6.853 3.765 1.00 92.31 191 SER A N 1
ATOM 1497 C CA . SER A 1 191 ? -20.443 -7.974 2.847 1.00 92.31 191 SER A CA 1
ATOM 1498 C C . SER A 1 191 ? -19.189 -8.773 3.199 1.00 92.31 191 SER A C 1
ATOM 1500 O O . SER A 1 191 ? -18.185 -8.201 3.615 1.00 92.31 191 SER A O 1
ATOM 1502 N N . THR A 1 192 ? -19.209 -10.080 2.931 1.00 92.12 192 THR A N 1
AT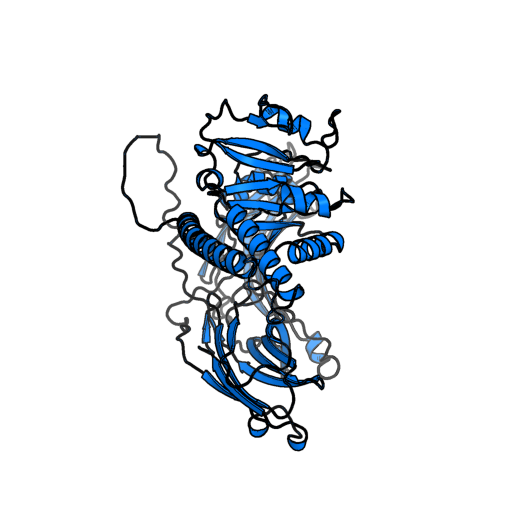OM 1503 C CA . THR A 1 192 ? -18.001 -10.926 2.862 1.00 92.12 192 THR A CA 1
ATOM 1504 C C . THR A 1 192 ? -17.445 -11.043 1.444 1.00 92.12 192 THR A C 1
ATOM 1506 O O . THR A 1 192 ? -16.347 -11.554 1.252 1.00 92.12 192 THR A O 1
ATOM 1509 N N . VAL A 1 193 ? -18.161 -10.548 0.430 1.00 92.56 193 VAL A N 1
ATOM 1510 C CA . VAL A 1 193 ? -17.642 -10.377 -0.933 1.00 92.56 193 VAL A CA 1
ATOM 1511 C C . VAL A 1 193 ? -17.312 -8.903 -1.122 1.00 92.56 193 VAL A C 1
ATOM 1513 O O . VAL A 1 193 ? -18.206 -8.071 -1.297 1.00 92.56 193 VAL A O 1
ATOM 1516 N N . CYS A 1 194 ? -16.026 -8.577 -1.070 1.00 91.00 194 CYS A N 1
ATOM 1517 C CA . CYS A 1 194 ? -15.537 -7.207 -1.004 1.00 91.00 194 CYS A CA 1
ATOM 1518 C C . CYS A 1 194 ? -14.847 -6.808 -2.310 1.00 91.00 194 CYS A C 1
ATOM 1520 O O . CYS A 1 194 ? -14.141 -7.592 -2.944 1.00 91.00 194 CYS A O 1
ATOM 1522 N N . CYS A 1 195 ? -15.044 -5.560 -2.726 1.00 89.38 195 CYS A N 1
ATOM 1523 C CA . CYS A 1 195 ? -14.303 -4.971 -3.835 1.00 89.38 195 CYS A CA 1
ATOM 1524 C C . CYS A 1 195 ? -13.047 -4.301 -3.276 1.00 89.38 195 CYS A C 1
ATOM 1526 O O . CYS A 1 195 ? -13.177 -3.422 -2.434 1.00 89.38 195 CYS A O 1
ATOM 1528 N N . ILE A 1 196 ? -11.856 -4.651 -3.769 1.00 87.62 196 ILE A N 1
ATOM 1529 C CA . ILE A 1 196 ? -10.569 -4.129 -3.258 1.00 87.62 196 ILE A CA 1
ATOM 1530 C C . ILE A 1 196 ? -10.506 -2.594 -3.324 1.00 87.62 196 ILE A C 1
ATOM 1532 O O . ILE A 1 196 ? -9.831 -1.950 -2.529 1.00 87.62 196 ILE A O 1
ATOM 1536 N N . GLN A 1 197 ? -11.213 -1.979 -4.277 1.00 85.06 197 GLN A N 1
ATOM 1537 C CA . GLN A 1 197 ? -11.266 -0.522 -4.413 1.00 85.06 197 GLN A CA 1
ATOM 1538 C C . GLN A 1 197 ? -12.239 0.175 -3.455 1.00 85.06 197 GLN A C 1
ATOM 1540 O O . GLN A 1 197 ? -12.272 1.406 -3.444 1.00 85.06 197 GLN A O 1
ATOM 1545 N N . LYS A 1 198 ? -13.051 -0.571 -2.706 1.00 88.06 198 LYS A N 1
ATOM 1546 C CA . LYS A 1 198 ? -14.029 -0.031 -1.760 1.00 88.06 198 LYS A CA 1
ATOM 1547 C C . LYS A 1 198 ? -13.642 -0.420 -0.331 1.00 88.06 198 LYS A C 1
ATOM 1549 O O . LYS A 1 198 ? -13.076 -1.494 -0.139 1.00 88.06 198 LYS A O 1
ATOM 1554 N N . PRO A 1 199 ? -13.940 0.432 0.660 1.00 90.44 199 PRO A N 1
ATOM 1555 C CA . PRO A 1 199 ? -13.763 0.061 2.053 1.00 90.44 199 PRO A CA 1
ATOM 1556 C C . PRO A 1 199 ? -14.741 -1.051 2.446 1.00 90.44 199 PRO A C 1
ATOM 1558 O O . PRO A 1 199 ? -15.821 -1.184 1.862 1.00 90.44 199 PRO A O 1
ATOM 1561 N N . VAL A 1 200 ? -14.363 -1.826 3.455 1.00 91.12 200 VAL A N 1
ATOM 1562 C CA . VAL A 1 200 ? -15.300 -2.629 4.243 1.00 91.12 200 VAL A CA 1
ATOM 1563 C C . VAL A 1 200 ? -15.964 -1.693 5.234 1.00 91.12 200 VAL A C 1
ATOM 1565 O O . VAL A 1 200 ? -15.248 -1.044 5.998 1.00 91.12 200 VAL A O 1
ATOM 1568 N N . ASN A 1 201 ? -17.296 -1.646 5.239 1.00 93.56 201 ASN A N 1
ATOM 1569 C CA . ASN A 1 201 ? -18.039 -0.984 6.305 1.00 93.56 201 ASN A CA 1
ATOM 1570 C C . ASN A 1 201 ? -18.829 -1.986 7.139 1.00 93.56 201 ASN A C 1
ATOM 1572 O O . ASN A 1 201 ? -19.061 -3.133 6.743 1.00 93.56 201 ASN A O 1
ATOM 1576 N N . GLY A 1 202 ? -19.229 -1.517 8.306 1.00 94.56 202 GLY A N 1
ATOM 1577 C CA . GLY A 1 202 ? -20.057 -2.243 9.241 1.00 94.56 202 GLY A CA 1
ATOM 1578 C C . GLY A 1 202 ? -20.209 -1.455 10.530 1.00 94.56 202 GLY A C 1
ATOM 1579 O O . GLY A 1 202 ? -19.815 -0.291 10.625 1.00 94.56 202 GLY A O 1
ATOM 1580 N N . GLN A 1 203 ? -20.742 -2.110 11.542 1.00 95.81 203 GLN A N 1
ATOM 1581 C CA . GLN A 1 203 ? -20.837 -1.568 12.888 1.00 95.81 203 GLN A CA 1
ATOM 1582 C C . GLN A 1 203 ? -20.825 -2.705 13.898 1.00 95.81 203 GLN A C 1
ATOM 1584 O O . GLN A 1 203 ? -21.254 -3.816 13.587 1.00 95.81 203 GLN A O 1
ATOM 1589 N N . LEU A 1 204 ? -20.382 -2.422 15.114 1.00 96.94 204 LEU A N 1
ATOM 1590 C CA . LEU A 1 204 ? -20.515 -3.333 16.242 1.00 96.94 204 LEU A CA 1
ATOM 1591 C C . LEU A 1 204 ? -20.954 -2.584 17.494 1.00 96.94 204 LEU A C 1
ATOM 1593 O O . LEU A 1 204 ? -20.746 -1.382 17.612 1.00 96.94 204 LEU A O 1
ATOM 1597 N N . MET A 1 205 ? -21.555 -3.298 18.431 1.00 97.56 205 MET A N 1
ATOM 1598 C CA . MET A 1 205 ? -22.009 -2.769 19.705 1.00 97.56 205 MET A CA 1
ATOM 1599 C C . MET A 1 205 ? -21.677 -3.762 20.809 1.00 97.56 205 MET A C 1
ATOM 1601 O O . MET A 1 205 ? -22.041 -4.939 20.742 1.00 97.56 205 MET A O 1
ATOM 1605 N N . VAL A 1 206 ? -21.014 -3.269 21.851 1.00 97.50 206 VAL A N 1
ATOM 1606 C CA . VAL A 1 206 ? -20.854 -4.008 23.104 1.00 97.50 206 VAL A CA 1
ATOM 1607 C C . VAL A 1 206 ? -22.133 -3.824 23.909 1.00 97.50 206 VAL A C 1
ATOM 1609 O O . VAL A 1 206 ? -22.474 -2.698 24.259 1.00 97.50 206 VAL A O 1
ATOM 1612 N N . HIS A 1 207 ? -22.860 -4.895 24.208 1.00 97.12 207 HIS A N 1
ATOM 1613 C CA . HIS A 1 207 ? -24.047 -4.809 25.058 1.00 97.12 207 HIS A CA 1
ATOM 1614 C C . HIS A 1 207 ? -23.707 -5.027 26.528 1.00 97.12 207 HIS A C 1
ATOM 1616 O O . HIS A 1 207 ? -24.126 -4.244 27.379 1.00 97.12 207 HIS A O 1
ATOM 1622 N N . GLU A 1 208 ? -22.939 -6.078 26.811 1.00 95.81 208 GLU A N 1
ATOM 1623 C CA . GLU A 1 208 ? -22.613 -6.538 28.163 1.00 95.81 208 GLU A CA 1
ATOM 1624 C C . GLU A 1 208 ? -21.173 -7.062 28.186 1.00 95.81 208 GLU A C 1
ATOM 1626 O O . GLU A 1 208 ? -20.705 -7.612 27.188 1.00 95.81 208 GLU A O 1
ATOM 1631 N N . SER A 1 209 ? -20.466 -6.878 29.304 1.00 94.81 209 SER A N 1
ATOM 1632 C CA . SER A 1 209 ? -19.140 -7.462 29.538 1.00 94.81 209 SER A CA 1
ATOM 1633 C C . SER A 1 209 ? -18.805 -7.442 31.030 1.00 94.81 209 SER A C 1
ATOM 1635 O O . SER A 1 209 ? -18.782 -6.362 31.623 1.00 94.81 209 SER A O 1
ATOM 1637 N N . ASP A 1 210 ? -18.526 -8.611 31.611 1.00 93.50 210 ASP A N 1
ATOM 1638 C CA . ASP A 1 210 ? -18.140 -8.784 33.022 1.00 93.50 210 ASP A CA 1
ATOM 1639 C C . ASP A 1 210 ? -16.736 -8.235 33.312 1.00 93.50 210 ASP A C 1
ATOM 1641 O O . ASP A 1 210 ? -16.440 -7.829 34.435 1.00 93.50 210 ASP A O 1
ATOM 1645 N N . LEU A 1 211 ? -15.862 -8.238 32.300 1.00 93.00 211 LEU A N 1
ATOM 1646 C CA . LEU A 1 211 ? -14.521 -7.665 32.371 1.00 93.00 211 LEU A CA 1
ATOM 1647 C C . LEU A 1 211 ? -14.409 -6.435 31.465 1.00 93.00 211 LEU A C 1
ATOM 1649 O O . LEU A 1 211 ? -15.029 -6.412 30.394 1.00 93.00 211 LEU A O 1
ATOM 1653 N N . PRO A 1 212 ? -13.604 -5.430 31.845 1.00 94.50 212 PRO A N 1
ATOM 1654 C CA . PRO A 1 212 ? -13.307 -4.315 30.963 1.00 94.50 212 PRO A CA 1
ATOM 1655 C C . PRO A 1 212 ? -12.660 -4.788 29.656 1.00 94.50 212 PRO A C 1
ATOM 1657 O O . PRO A 1 212 ? -11.734 -5.608 29.659 1.00 94.50 212 PRO A O 1
ATOM 1660 N N . ILE A 1 213 ? -13.167 -4.287 28.529 1.00 95.06 213 ILE A N 1
ATOM 1661 C CA . ILE A 1 213 ? -12.607 -4.565 27.198 1.00 95.06 213 ILE A CA 1
ATOM 1662 C C . ILE A 1 213 ? -11.605 -3.459 26.924 1.00 95.06 213 ILE A C 1
ATOM 1664 O O . ILE A 1 213 ? -12.041 -2.351 26.675 1.00 95.06 213 ILE A O 1
ATOM 1668 N N . LYS A 1 214 ? -10.305 -3.749 26.977 1.00 93.19 214 LYS A N 1
ATOM 1669 C CA . LYS A 1 214 ? -9.178 -2.816 26.809 1.00 93.19 214 LYS A CA 1
ATOM 1670 C C . LYS A 1 214 ? -9.035 -2.278 25.385 1.00 93.19 214 LYS A C 1
ATOM 1672 O O . LYS A 1 214 ? -8.655 -1.121 25.202 1.00 93.19 214 LYS A O 1
ATOM 1677 N N . SER A 1 215 ? -9.281 -3.116 24.381 1.00 95.19 215 SER A N 1
ATOM 1678 C CA . SER A 1 215 ? -9.313 -2.689 22.983 1.00 95.19 215 SER A CA 1
ATOM 1679 C C . SER A 1 215 ? -10.198 -3.591 22.128 1.00 95.19 215 SER A C 1
ATOM 1681 O O . SER A 1 215 ? -10.448 -4.757 22.446 1.00 95.19 215 SER A O 1
ATOM 1683 N N . ILE A 1 216 ? -10.681 -3.018 21.026 1.00 95.69 216 ILE A N 1
ATOM 1684 C CA . ILE A 1 216 ? -11.316 -3.754 19.933 1.00 95.69 216 ILE A CA 1
ATOM 1685 C C . ILE A 1 216 ? -10.544 -3.433 18.662 1.00 95.69 216 ILE A C 1
ATOM 1687 O O . ILE A 1 216 ? -10.355 -2.264 18.315 1.00 95.69 216 ILE A O 1
ATOM 1691 N N . GLU A 1 217 ? -10.106 -4.473 17.972 1.00 95.19 217 GLU A N 1
ATOM 1692 C CA . GLU A 1 217 ? -9.207 -4.394 16.830 1.00 95.19 217 GLU A CA 1
ATOM 1693 C C . GLU A 1 217 ? -9.783 -5.157 15.638 1.00 95.19 217 GLU A C 1
ATOM 1695 O O . GLU A 1 217 ? -10.428 -6.195 15.791 1.00 95.19 217 GLU A O 1
ATOM 1700 N N . ILE A 1 218 ? -9.545 -4.643 14.435 1.00 95.62 218 ILE A N 1
ATOM 1701 C CA . ILE A 1 218 ? -9.898 -5.298 13.180 1.00 95.62 218 ILE A CA 1
ATOM 1702 C C . ILE A 1 218 ? -8.622 -5.570 12.403 1.00 95.62 218 ILE A C 1
ATOM 1704 O O . ILE A 1 218 ? -7.909 -4.644 12.009 1.00 95.62 218 ILE A O 1
ATOM 1708 N N . GLN A 1 219 ? -8.372 -6.841 12.124 1.00 95.81 219 GLN A N 1
ATOM 1709 C CA . GLN A 1 219 ? -7.198 -7.280 11.390 1.00 95.81 219 GLN A CA 1
ATOM 1710 C C . GLN A 1 219 ? -7.587 -7.787 10.007 1.00 95.81 219 GLN A C 1
ATOM 1712 O O . GLN A 1 219 ? -8.537 -8.553 9.857 1.00 95.81 219 GLN A O 1
ATOM 1717 N N . LEU A 1 220 ? -6.825 -7.388 8.994 1.00 96.12 220 LEU A N 1
ATOM 1718 C CA . LEU A 1 220 ? -6.850 -8.013 7.681 1.00 96.12 220 LEU A CA 1
ATOM 1719 C C . LEU A 1 220 ? -5.754 -9.069 7.633 1.00 96.12 220 LEU A C 1
ATOM 1721 O O . LEU A 1 220 ? -4.564 -8.743 7.662 1.00 96.12 220 LEU A O 1
ATOM 1725 N N . ILE A 1 221 ? -6.152 -10.326 7.511 1.00 96.06 221 ILE A N 1
ATOM 1726 C CA . ILE A 1 221 ? -5.245 -11.461 7.425 1.00 96.06 221 ILE A CA 1
ATOM 1727 C C . ILE A 1 221 ? -5.223 -11.981 5.996 1.00 96.06 221 ILE A C 1
ATOM 1729 O O . ILE A 1 221 ? -6.256 -12.215 5.368 1.00 96.06 221 ILE A O 1
ATOM 1733 N N . ARG A 1 222 ? -4.017 -12.196 5.487 1.00 95.75 222 ARG A N 1
ATOM 1734 C CA . ARG A 1 222 ? -3.765 -12.959 4.275 1.00 95.75 222 ARG A CA 1
ATOM 1735 C C . ARG A 1 222 ? -3.584 -14.418 4.610 1.00 95.75 222 ARG A C 1
ATOM 1737 O O . ARG A 1 222 ? -2.865 -14.764 5.546 1.00 95.75 222 ARG A O 1
ATOM 1744 N N . VAL A 1 223 ? -4.161 -15.256 3.775 1.00 95.44 223 VAL A N 1
ATOM 1745 C CA . VAL A 1 223 ? -4.123 -16.698 3.909 1.00 95.44 223 VAL A CA 1
ATOM 1746 C C . VAL A 1 223 ? -3.504 -17.281 2.649 1.00 95.44 223 VAL A C 1
ATOM 1748 O O . VAL A 1 223 ? -4.111 -17.264 1.579 1.00 95.44 223 VAL A O 1
ATOM 1751 N N . GLU A 1 224 ? -2.290 -17.802 2.770 1.00 93.50 224 GLU A N 1
ATOM 1752 C CA . GLU A 1 224 ? -1.588 -18.458 1.671 1.00 93.50 224 GLU A CA 1
ATOM 1753 C C . GLU A 1 224 ? -1.626 -19.965 1.904 1.00 93.50 224 GLU A C 1
ATOM 1755 O O . GLU A 1 224 ? -1.075 -20.471 2.880 1.00 93.50 224 GLU A O 1
ATOM 1760 N N . THR A 1 225 ? -2.314 -20.686 1.020 1.00 91.75 225 THR A N 1
ATOM 1761 C CA . THR A 1 225 ? -2.349 -22.149 1.062 1.00 91.75 225 THR A CA 1
ATOM 1762 C C . THR A 1 225 ? -1.476 -22.703 -0.051 1.00 91.75 225 THR A C 1
ATOM 1764 O O . THR A 1 225 ? -1.777 -22.501 -1.225 1.00 91.75 225 THR A O 1
ATOM 1767 N N . CYS A 1 226 ? -0.433 -23.442 0.303 1.00 87.19 226 CYS A N 1
ATOM 1768 C CA . CYS A 1 226 ? 0.510 -24.070 -0.616 1.00 87.19 226 CYS A CA 1
ATOM 1769 C C . CYS A 1 226 ? 0.240 -25.579 -0.669 1.00 87.19 226 CYS A C 1
ATOM 1771 O O . CYS A 1 226 ? 0.320 -26.264 0.348 1.00 87.19 226 CYS A O 1
ATOM 1773 N N . GLY A 1 227 ? -0.108 -26.106 -1.837 1.00 78.06 227 GLY A N 1
ATOM 1774 C CA . GLY A 1 227 ? -0.373 -27.524 -2.076 1.00 78.06 227 GLY A CA 1
ATOM 1775 C C . GLY A 1 227 ? 0.811 -28.239 -2.719 1.00 78.06 227 GLY A C 1
ATOM 1776 O O . GLY A 1 227 ? 1.495 -27.695 -3.587 1.00 78.06 227 GLY A O 1
ATOM 1777 N N . CYS A 1 228 ? 1.028 -29.488 -2.323 1.00 67.12 228 CYS A N 1
ATOM 1778 C CA . CYS A 1 228 ? 1.989 -30.400 -2.937 1.00 67.12 228 CYS A CA 1
ATOM 1779 C C . CYS A 1 228 ? 1.426 -31.836 -2.969 1.00 67.12 228 CYS A C 1
ATOM 1781 O O . CYS A 1 228 ? 0.291 -32.074 -2.558 1.00 67.12 228 CYS A O 1
ATOM 1783 N N . ALA A 1 229 ? 2.216 -32.799 -3.454 1.00 64.81 229 ALA A N 1
ATOM 1784 C CA . ALA A 1 229 ? 1.799 -34.198 -3.585 1.00 64.81 229 ALA A CA 1
ATOM 1785 C C . ALA A 1 229 ? 1.347 -34.852 -2.260 1.00 64.81 229 ALA A C 1
ATOM 1787 O O . ALA A 1 229 ? 0.541 -35.777 -2.286 1.00 64.81 229 ALA A O 1
ATOM 1788 N N . GLU A 1 230 ? 1.845 -34.370 -1.120 1.00 65.81 230 GLU A N 1
ATOM 1789 C CA . GLU A 1 230 ? 1.615 -34.952 0.207 1.00 65.81 230 GLU A CA 1
ATOM 1790 C C . GLU A 1 230 ? 0.566 -34.186 1.043 1.00 65.81 230 GLU A C 1
ATOM 1792 O O . GLU A 1 230 ? 0.203 -34.633 2.130 1.00 65.81 230 GLU A O 1
ATOM 1797 N N . GLY A 1 231 ? 0.042 -33.049 0.561 1.00 74.81 231 GLY A N 1
ATOM 1798 C CA . GLY A 1 231 ? -0.992 -32.277 1.262 1.00 74.81 231 GLY A CA 1
ATOM 1799 C C . GLY A 1 231 ? -0.924 -30.763 1.041 1.00 74.81 231 GLY A C 1
ATOM 1800 O O . GLY A 1 231 ? -0.249 -30.278 0.133 1.00 74.81 231 GLY A O 1
ATOM 1801 N N . TYR A 1 232 ? -1.632 -30.014 1.893 1.00 81.94 232 TYR A N 1
ATOM 1802 C CA . TYR A 1 232 ? -1.688 -28.548 1.874 1.00 81.94 232 TYR A CA 1
ATOM 1803 C C . TYR A 1 232 ? -1.134 -27.955 3.171 1.00 81.94 232 TYR A C 1
ATOM 1805 O O . TYR A 1 232 ? -1.496 -28.401 4.259 1.00 81.94 232 TYR A O 1
ATOM 1813 N N . ALA A 1 233 ? -0.321 -26.908 3.052 1.00 83.50 233 ALA A N 1
ATOM 1814 C CA . ALA A 1 233 ? 0.118 -26.065 4.159 1.00 83.50 233 ALA A CA 1
ATOM 1815 C C . ALA A 1 233 ? -0.603 -24.713 4.082 1.00 83.50 233 ALA A C 1
ATOM 1817 O O . ALA A 1 233 ? -0.611 -24.093 3.021 1.00 83.50 233 ALA A O 1
ATOM 1818 N N . LYS A 1 234 ? -1.223 -24.277 5.184 1.00 88.31 234 LYS A N 1
ATOM 1819 C CA . LYS A 1 234 ? -1.907 -22.979 5.307 1.00 88.31 234 LYS A CA 1
ATOM 1820 C C . LYS A 1 234 ? -1.066 -22.075 6.203 1.00 88.31 234 LYS A C 1
ATOM 1822 O O . LYS A 1 234 ? -0.849 -22.417 7.364 1.00 88.31 234 LYS A O 1
ATOM 1827 N N . ASP A 1 235 ? -0.651 -20.925 5.690 1.00 89.38 235 ASP A N 1
ATOM 1828 C CA . ASP A 1 235 ? 0.067 -19.904 6.446 1.00 89.38 235 ASP A CA 1
ATOM 1829 C C . ASP A 1 235 ? -0.730 -18.592 6.484 1.00 89.38 235 ASP A C 1
ATOM 1831 O O . ASP A 1 235 ? -1.330 -18.163 5.495 1.00 89.38 235 ASP A O 1
ATOM 1835 N N . LEU A 1 236 ? -0.738 -17.960 7.657 1.00 91.31 236 LEU A N 1
ATOM 1836 C CA . LEU A 1 236 ? -1.457 -16.718 7.936 1.00 91.31 236 LEU A CA 1
ATOM 1837 C C . LEU A 1 236 ? -0.454 -15.567 8.065 1.00 91.31 236 LEU A C 1
ATOM 1839 O O . LEU A 1 236 ? 0.546 -15.692 8.774 1.00 91.31 236 LEU A O 1
ATOM 1843 N N . THR A 1 237 ? -0.716 -14.446 7.398 1.00 92.12 237 THR A N 1
ATOM 1844 C CA . THR A 1 237 ? 0.083 -13.214 7.498 1.00 92.12 237 THR A CA 1
ATOM 1845 C C . THR A 1 237 ? -0.832 -12.034 7.781 1.00 92.12 237 THR A C 1
ATOM 1847 O O . THR A 1 237 ? -1.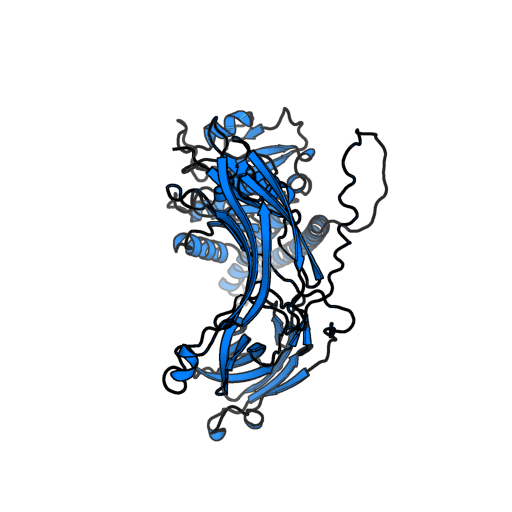732 -11.756 6.994 1.00 92.12 237 THR A O 1
ATOM 1850 N N . GLU A 1 238 ? -0.595 -11.313 8.873 1.00 93.62 238 GLU A N 1
ATOM 1851 C CA . GLU A 1 238 ? -1.286 -10.051 9.136 1.00 93.62 238 GLU A CA 1
ATOM 1852 C C . GLU A 1 238 ? -0.819 -8.979 8.144 1.00 93.62 238 GLU A C 1
ATOM 1854 O O . GLU A 1 238 ? 0.379 -8.748 7.980 1.00 93.62 238 GLU A O 1
ATOM 1859 N N . ILE A 1 239 ? -1.767 -8.353 7.446 1.00 89.88 239 ILE A N 1
ATOM 1860 C CA . ILE A 1 239 ? -1.502 -7.260 6.504 1.00 89.88 239 ILE A CA 1
ATOM 1861 C C . ILE A 1 239 ? -1.690 -5.904 7.183 1.00 89.88 239 ILE A C 1
ATOM 1863 O O . ILE A 1 239 ? -0.949 -4.959 6.915 1.00 89.88 239 ILE A O 1
ATOM 1867 N N . GLN A 1 240 ? -2.738 -5.786 7.992 1.00 89.69 240 GLN A N 1
ATOM 1868 C CA . GLN A 1 240 ? -3.176 -4.528 8.575 1.00 89.69 240 GLN A CA 1
ATOM 1869 C C . GLN A 1 240 ? -3.911 -4.813 9.880 1.00 89.69 240 GLN A C 1
ATOM 1871 O O . GLN A 1 240 ? -4.734 -5.724 9.915 1.00 89.69 240 GLN A O 1
ATOM 1876 N N . ASN A 1 241 ? -3.668 -3.993 10.900 1.00 91.38 241 ASN A N 1
ATOM 1877 C CA . ASN A 1 241 ? -4.429 -3.967 12.143 1.00 91.38 241 ASN A CA 1
ATOM 1878 C C . ASN A 1 241 ? -4.961 -2.545 12.376 1.00 91.38 241 ASN A C 1
ATOM 1880 O O . ASN A 1 241 ? -4.214 -1.573 12.242 1.00 91.38 241 ASN A O 1
ATOM 1884 N N . ILE A 1 242 ? -6.255 -2.422 12.665 1.00 88.62 242 ILE A N 1
ATOM 1885 C CA . ILE A 1 242 ? -6.939 -1.162 12.953 1.00 88.62 242 ILE A CA 1
ATOM 1886 C C . ILE A 1 242 ? -7.602 -1.282 14.320 1.00 88.62 242 ILE A C 1
ATOM 1888 O O . ILE A 1 242 ? -8.559 -2.034 14.485 1.00 88.62 242 ILE A O 1
ATOM 1892 N N . GLN A 1 243 ? -7.145 -0.487 15.280 1.00 91.44 243 GLN A N 1
ATOM 1893 C CA . GLN A 1 243 ? -7.815 -0.352 16.565 1.00 91.44 243 GLN A CA 1
ATOM 1894 C C . GLN A 1 243 ? -9.019 0.588 16.428 1.00 91.44 243 GLN A C 1
ATOM 1896 O O . GLN A 1 243 ? -8.873 1.737 16.012 1.00 91.44 243 GLN A O 1
ATOM 1901 N N . ILE A 1 244 ? -10.210 0.091 16.759 1.00 92.12 244 ILE A N 1
ATOM 1902 C CA . ILE A 1 244 ? -11.481 0.831 16.677 1.00 92.12 244 ILE A CA 1
ATOM 1903 C C . ILE A 1 244 ? -12.106 1.108 18.052 1.00 92.12 244 ILE A C 1
ATOM 1905 O O . ILE A 1 244 ? -13.090 1.837 18.145 1.00 92.12 244 ILE A O 1
ATOM 1909 N N . GLY A 1 245 ? -11.531 0.547 19.117 1.00 88.12 245 GLY A N 1
ATOM 1910 C CA . GLY A 1 245 ? -11.864 0.855 20.506 1.00 88.12 245 GLY A CA 1
ATOM 1911 C C . GLY A 1 245 ? -10.615 0.827 21.386 1.00 88.12 245 GLY A C 1
ATOM 1912 O O . GLY A 1 245 ? -9.743 -0.023 21.197 1.00 88.12 245 GLY A O 1
ATOM 1913 N N . GLU A 1 246 ? -10.527 1.753 22.339 1.00 91.25 246 GLU A N 1
ATOM 1914 C CA . GLU A 1 246 ? -9.410 1.894 23.279 1.00 91.25 246 GLU A CA 1
ATOM 1915 C C . GLU A 1 246 ? -9.922 2.226 24.684 1.00 91.25 246 GLU A C 1
ATOM 1917 O O . GLU A 1 246 ? -10.873 2.996 24.837 1.00 91.25 246 GLU A O 1
ATOM 1922 N N . GLY A 1 247 ? -9.265 1.662 25.701 1.00 88.00 247 GLY A N 1
ATOM 1923 C CA . GLY A 1 247 ? -9.731 1.722 27.085 1.00 88.00 247 GLY A CA 1
ATOM 1924 C C . GLY A 1 247 ? -10.963 0.843 27.273 1.00 88.00 247 GLY A C 1
ATOM 1925 O O . GLY A 1 247 ? -11.309 0.106 26.362 1.00 88.00 247 GLY A O 1
ATOM 1926 N N . ASP A 1 248 ? -11.626 0.926 28.431 1.00 93.25 248 ASP A N 1
ATOM 1927 C CA . ASP A 1 248 ? -12.847 0.153 28.687 1.00 93.2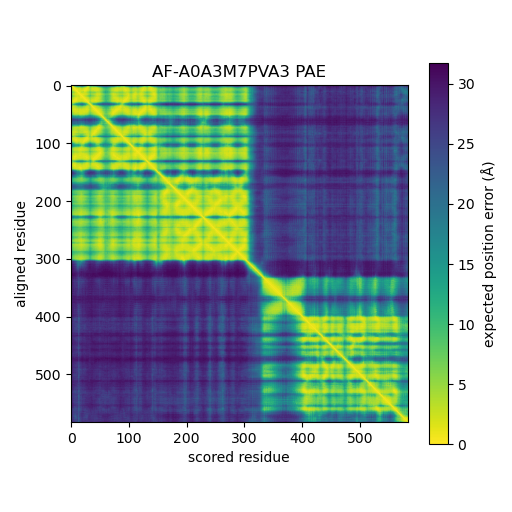5 248 ASP A CA 1
ATOM 1928 C C . ASP A 1 248 ? -13.988 0.586 27.755 1.00 93.25 248 ASP A C 1
ATOM 1930 O O . ASP A 1 248 ? -14.666 1.593 27.987 1.00 93.25 248 ASP A O 1
ATOM 1934 N N . VAL A 1 249 ? -14.179 -0.170 26.675 1.00 92.56 249 VAL A N 1
ATOM 1935 C CA . VAL A 1 249 ? -15.083 0.209 25.588 1.00 92.56 249 VAL A CA 1
ATOM 1936 C C . VAL A 1 249 ? -16.521 0.393 26.109 1.00 92.56 249 VAL A C 1
ATOM 1938 O O . VAL A 1 249 ? -17.064 -0.488 26.789 1.00 92.56 249 VAL A O 1
ATOM 1941 N N . PRO A 1 250 ? -17.177 1.532 25.811 1.00 90.81 250 PRO A N 1
ATOM 1942 C CA . PRO A 1 250 ? -18.505 1.829 26.330 1.00 90.81 250 PRO A CA 1
ATOM 1943 C C . PRO A 1 250 ? -19.570 0.887 25.763 1.00 90.81 250 PRO A C 1
ATOM 1945 O O . PRO A 1 250 ? -19.521 0.458 24.609 1.00 90.81 250 PRO A O 1
ATOM 1948 N N . ARG A 1 251 ? -20.567 0.585 26.598 1.00 95.88 251 ARG A N 1
ATOM 1949 C CA . ARG A 1 251 ? -21.667 -0.319 26.254 1.00 95.88 251 ARG A CA 1
ATOM 1950 C C . ARG A 1 251 ? -22.785 0.469 25.580 1.00 95.88 251 ARG A C 1
ATOM 1952 O O . ARG A 1 251 ? -22.960 1.655 25.842 1.00 95.88 251 ARG A O 1
ATOM 1959 N N . GLN A 1 252 ? -23.565 -0.211 24.747 1.00 95.88 252 GLN A N 1
ATOM 1960 C CA . GLN A 1 252 ? -24.707 0.333 24.006 1.00 95.88 252 GLN A CA 1
ATOM 1961 C C . GLN A 1 252 ? -24.344 1.482 23.046 1.00 95.88 252 GLN A C 1
ATOM 1963 O O . GLN A 1 252 ? -25.207 2.263 22.648 1.00 95.88 252 GLN A O 1
ATOM 1968 N N . ILE A 1 253 ? -23.071 1.580 22.645 1.00 94.56 253 ILE A N 1
ATOM 1969 C CA . ILE A 1 253 ? -22.597 2.525 21.630 1.00 94.56 253 ILE A CA 1
ATOM 1970 C C . ILE A 1 253 ? -22.250 1.749 20.363 1.00 94.56 253 ILE A C 1
ATOM 1972 O O . ILE A 1 253 ? -21.525 0.756 20.412 1.00 94.56 253 ILE A O 1
ATOM 1976 N N . ALA A 1 254 ? -22.783 2.205 19.229 1.00 93.75 254 ALA A N 1
ATOM 1977 C CA . ALA A 1 254 ? -22.426 1.674 17.923 1.00 93.75 254 ALA A CA 1
ATOM 1978 C C . ALA A 1 254 ? -21.045 2.203 17.512 1.00 93.75 254 ALA A C 1
ATOM 1980 O O . ALA A 1 254 ? -20.847 3.410 17.366 1.00 93.75 254 ALA A O 1
ATOM 1981 N N . ILE A 1 255 ? -20.099 1.291 17.322 1.00 95.50 255 ILE A N 1
ATOM 1982 C CA . ILE A 1 255 ? -18.734 1.563 16.882 1.00 95.50 255 ILE A CA 1
ATOM 1983 C C . ILE A 1 255 ? -18.656 1.229 15.388 1.00 95.50 255 ILE A C 1
ATOM 1985 O O . ILE A 1 255 ? -18.887 0.074 15.013 1.00 95.50 255 ILE A O 1
ATOM 1989 N N . PRO A 1 256 ? -18.377 2.211 14.513 1.00 94.81 256 PRO A N 1
ATOM 1990 C CA . PRO A 1 256 ? -18.320 1.978 13.078 1.00 94.81 256 PRO A CA 1
ATOM 1991 C C . PRO A 1 256 ? -17.087 1.152 12.699 1.00 94.81 256 PRO A C 1
ATOM 1993 O O . PRO A 1 256 ? -15.975 1.400 13.162 1.00 94.81 256 PRO A O 1
ATOM 1996 N N . ILE A 1 257 ? -17.283 0.199 11.794 1.00 94.12 257 ILE A N 1
ATOM 1997 C CA . ILE A 1 257 ? -16.214 -0.535 11.119 1.00 94.12 257 ILE A CA 1
ATOM 1998 C C . ILE A 1 257 ? -15.951 0.175 9.792 1.00 94.12 257 ILE A C 1
ATOM 2000 O O . ILE A 1 257 ? -16.874 0.351 8.999 1.00 94.12 257 ILE A O 1
ATOM 2004 N N . TYR A 1 258 ? -14.702 0.572 9.545 1.00 91.25 258 TYR A N 1
ATOM 2005 C CA . TYR A 1 258 ? -14.274 1.156 8.274 1.00 91.25 258 TYR A CA 1
ATOM 2006 C C . TYR A 1 258 ? -12.825 0.761 7.963 1.00 91.25 258 TYR A C 1
ATOM 2008 O O . TYR A 1 258 ? -11.890 1.253 8.592 1.00 91.25 258 TYR A O 1
ATOM 2016 N N . MET A 1 259 ? -12.624 -0.127 6.988 1.00 91.12 259 MET A N 1
ATOM 2017 C CA . MET A 1 259 ? -11.297 -0.636 6.615 1.00 91.12 259 MET A CA 1
ATOM 2018 C C . MET A 1 259 ? -11.050 -0.478 5.115 1.00 91.12 259 MET A C 1
ATOM 2020 O O . MET A 1 259 ? -11.773 -1.037 4.293 1.00 91.12 259 MET A O 1
ATOM 2024 N N . ILE A 1 260 ? -9.994 0.251 4.747 1.00 89.50 260 ILE A N 1
ATOM 2025 C CA . ILE A 1 260 ? -9.529 0.370 3.358 1.00 89.50 260 ILE A CA 1
ATOM 2026 C C . ILE A 1 260 ? -8.480 -0.707 3.087 1.00 89.50 260 ILE A C 1
ATOM 2028 O O . ILE A 1 260 ? -7.469 -0.765 3.782 1.00 89.50 260 ILE A O 1
ATOM 2032 N N . PHE A 1 261 ? -8.669 -1.492 2.024 1.00 86.44 261 PHE A N 1
ATOM 2033 C CA . PHE A 1 261 ? -7.691 -2.49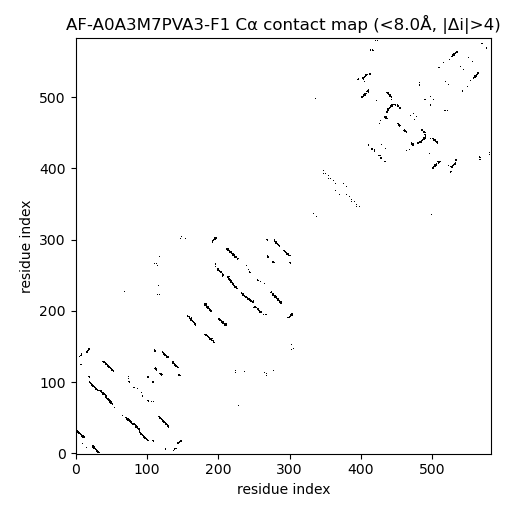6 1.610 1.00 86.44 261 PHE A CA 1
ATOM 2034 C C . PHE A 1 261 ? -6.391 -1.858 1.085 1.00 86.44 261 PHE A C 1
ATOM 2036 O O . PHE A 1 261 ? -6.429 -1.060 0.136 1.00 86.44 261 PHE A O 1
ATOM 2043 N N . PRO A 1 262 ? -5.218 -2.227 1.629 1.00 81.19 262 PRO A N 1
ATOM 2044 C CA . PRO A 1 262 ? -3.946 -1.718 1.144 1.00 81.19 262 PRO A CA 1
ATOM 2045 C C . PRO A 1 262 ? -3.603 -2.362 -0.204 1.00 81.19 262 PRO A C 1
ATOM 2047 O O . PRO A 1 262 ? -3.303 -3.553 -0.304 1.00 81.19 262 PRO A O 1
ATOM 2050 N N . ARG A 1 263 ? -3.649 -1.556 -1.269 1.00 74.12 263 ARG A N 1
ATOM 2051 C CA . ARG A 1 263 ? -3.587 -2.023 -2.669 1.00 74.12 263 ARG A CA 1
ATOM 2052 C C . ARG A 1 263 ? -2.329 -2.815 -3.033 1.00 74.12 263 ARG A C 1
ATOM 2054 O O . ARG A 1 263 ? -2.399 -3.643 -3.927 1.00 74.12 263 ARG A O 1
ATOM 2061 N N . LEU A 1 264 ? -1.198 -2.545 -2.379 1.00 71.50 264 LEU A N 1
ATOM 2062 C CA . LEU A 1 264 ? 0.068 -3.247 -2.639 1.00 71.50 264 LEU A CA 1
ATOM 2063 C C . LEU A 1 264 ? 0.147 -4.620 -1.956 1.00 71.50 264 LEU A C 1
ATOM 2065 O O . LEU A 1 264 ? 0.959 -5.447 -2.353 1.00 71.50 264 LEU A O 1
ATOM 2069 N N . PHE A 1 265 ? -0.694 -4.865 -0.950 1.00 78.00 265 PHE A N 1
ATOM 2070 C CA . PHE A 1 265 ? -0.677 -6.090 -0.144 1.00 78.00 265 PHE A CA 1
ATOM 2071 C C . PHE A 1 265 ? -1.936 -6.946 -0.331 1.00 78.00 265 PHE A C 1
ATOM 2073 O O . PHE A 1 265 ? -2.068 -8.001 0.288 1.00 78.00 265 PHE A O 1
ATOM 2080 N N . THR A 1 266 ? -2.857 -6.511 -1.195 1.00 86.12 266 THR A N 1
ATOM 2081 C CA . THR A 1 266 ? -4.123 -7.190 -1.481 1.00 86.12 266 THR A CA 1
ATOM 2082 C C . THR A 1 266 ? -4.271 -7.467 -2.970 1.00 86.12 266 THR A C 1
ATOM 2084 O O . THR A 1 266 ? -3.867 -6.678 -3.821 1.00 86.12 266 THR A O 1
ATOM 2087 N N . CYS A 1 267 ? -4.879 -8.604 -3.287 1.00 87.81 267 CYS A N 1
ATOM 2088 C CA . CYS A 1 267 ? -5.222 -9.015 -4.641 1.00 87.81 267 CYS A CA 1
ATOM 2089 C C . CYS A 1 267 ? -6.601 -9.686 -4.623 1.00 87.81 267 CYS A C 1
ATOM 2091 O O . CYS A 1 267 ? -7.128 -9.973 -3.544 1.00 87.81 267 CYS A O 1
ATOM 2093 N N . PRO A 1 268 ? -7.222 -9.939 -5.785 1.00 90.44 268 PRO A N 1
ATOM 2094 C CA . PRO A 1 268 ? -8.421 -10.762 -5.829 1.00 90.44 268 PRO A CA 1
ATOM 2095 C C . PRO A 1 268 ? -8.159 -12.140 -5.216 1.00 90.44 268 PRO A C 1
ATOM 2097 O O . PRO A 1 268 ? -7.065 -12.690 -5.368 1.00 90.44 268 PRO A O 1
ATOM 2100 N N . THR A 1 269 ? -9.161 -12.702 -4.542 1.00 92.56 269 THR A N 1
ATOM 2101 C CA . THR A 1 269 ? -9.080 -14.066 -4.010 1.00 92.56 269 THR A CA 1
ATOM 2102 C C . THR A 1 269 ? -8.869 -15.042 -5.161 1.00 92.56 269 THR A C 1
ATOM 2104 O O . THR A 1 269 ? -9.650 -15.062 -6.117 1.00 92.56 269 THR A O 1
ATOM 2107 N N . LEU A 1 270 ? -7.829 -15.868 -5.058 1.00 91.31 270 LEU A N 1
ATOM 2108 C CA . LEU A 1 270 ? -7.437 -16.820 -6.089 1.00 91.31 270 LEU A CA 1
ATOM 2109 C C . LEU A 1 270 ? -7.445 -18.234 -5.518 1.00 91.31 270 LEU A C 1
ATOM 2111 O O . LEU A 1 270 ? -6.670 -18.557 -4.623 1.00 91.31 270 LEU A O 1
ATOM 2115 N N . LEU A 1 271 ? -8.306 -19.087 -6.068 1.00 90.50 271 LEU A N 1
ATOM 2116 C CA . LEU A 1 271 ? -8.435 -20.483 -5.666 1.00 90.50 271 LEU A CA 1
ATOM 2117 C C . LEU A 1 271 ? -7.978 -21.380 -6.813 1.00 90.50 271 LEU A C 1
ATOM 2119 O O . LEU A 1 271 ? -8.613 -21.417 -7.867 1.00 90.50 271 LEU A O 1
ATOM 2123 N N . THR A 1 272 ? -6.892 -22.120 -6.608 1.00 87.25 272 THR A N 1
ATOM 2124 C CA . THR A 1 272 ? -6.431 -23.146 -7.551 1.00 87.25 272 THR A CA 1
ATOM 2125 C C . THR A 1 272 ? -6.339 -24.503 -6.858 1.00 87.25 272 THR A C 1
ATOM 2127 O O . THR A 1 272 ? -6.519 -24.619 -5.643 1.00 87.25 272 THR A O 1
ATOM 2130 N N . THR A 1 273 ? -6.065 -25.556 -7.630 1.00 83.06 273 THR A N 1
ATOM 2131 C CA . THR A 1 273 ? -5.852 -26.898 -7.076 1.00 83.06 273 THR A CA 1
ATOM 2132 C C . THR A 1 273 ? -4.570 -26.982 -6.257 1.00 83.06 273 THR A C 1
ATOM 2134 O O . THR A 1 273 ? -4.544 -27.695 -5.265 1.00 83.06 273 THR A O 1
ATOM 2137 N N . ASN A 1 274 ? -3.517 -26.259 -6.649 1.00 83.75 274 ASN A N 1
ATOM 2138 C CA . ASN A 1 274 ? -2.181 -26.414 -6.065 1.00 83.75 274 ASN A CA 1
ATOM 2139 C C . ASN A 1 274 ? -1.820 -25.283 -5.109 1.00 83.75 274 ASN A C 1
ATOM 2141 O O . ASN A 1 274 ? -0.898 -25.431 -4.325 1.00 83.75 274 ASN A O 1
ATOM 2145 N N . PHE A 1 275 ? -2.503 -24.147 -5.170 1.00 89.44 275 PHE A N 1
ATOM 2146 C CA . PHE A 1 275 ? -2.282 -23.044 -4.244 1.00 89.44 275 PHE A CA 1
ATOM 2147 C C . PHE A 1 275 ? -3.518 -22.150 -4.138 1.00 89.44 275 PHE A C 1
ATOM 2149 O O . PHE A 1 275 ? -4.341 -22.092 -5.059 1.00 89.44 275 PHE A O 1
ATOM 2156 N N . LYS A 1 276 ? -3.657 -21.439 -3.025 1.00 93.00 276 LYS A N 1
ATOM 2157 C CA . LYS A 1 276 ? -4.752 -20.494 -2.798 1.00 93.00 276 LYS A CA 1
ATOM 2158 C C . LYS A 1 276 ? -4.224 -19.227 -2.144 1.00 93.00 276 LYS A C 1
ATOM 2160 O O . LYS A 1 276 ? -3.334 -19.298 -1.300 1.00 93.00 276 LYS A O 1
ATOM 2165 N N . ILE A 1 277 ? -4.795 -18.097 -2.539 1.00 94.81 277 ILE A N 1
ATOM 2166 C CA . ILE A 1 277 ? -4.582 -16.790 -1.924 1.00 94.81 277 ILE A CA 1
ATOM 2167 C C . ILE A 1 277 ? -5.954 -16.304 -1.470 1.00 94.81 277 ILE A C 1
ATOM 2169 O O . ILE A 1 277 ? -6.821 -15.977 -2.285 1.00 94.81 277 ILE A O 1
ATOM 2173 N N . GLU A 1 278 ? -6.156 -16.321 -0.164 1.00 96.19 278 GLU A N 1
ATOM 2174 C CA . GLU A 1 278 ? -7.412 -16.027 0.515 1.00 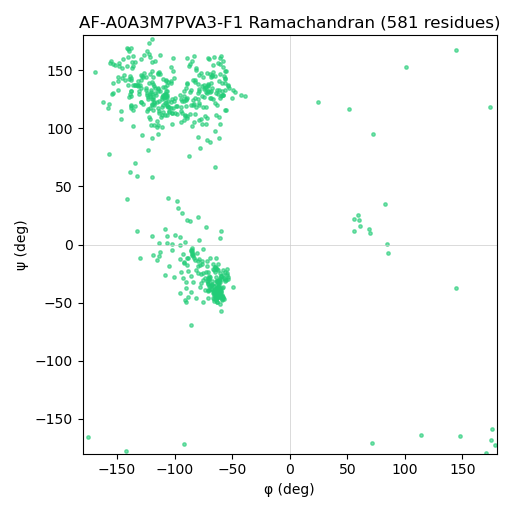96.19 278 GLU A CA 1
ATOM 2175 C C . GLU A 1 278 ? -7.198 -14.899 1.532 1.00 96.19 278 GLU A C 1
ATOM 2177 O O . GLU A 1 278 ? -6.065 -14.518 1.838 1.00 96.19 278 GLU A O 1
ATOM 2182 N N . PHE A 1 279 ? -8.294 -14.330 2.027 1.00 96.31 279 PHE A N 1
ATOM 2183 C CA . PHE A 1 279 ? -8.260 -13.225 2.978 1.00 96.31 279 PHE A CA 1
ATOM 2184 C C . PHE A 1 279 ? -9.321 -13.441 4.056 1.00 96.31 279 PHE A C 1
ATOM 2186 O O . PHE A 1 279 ? -10.402 -13.964 3.784 1.00 96.31 279 PHE A O 1
ATOM 2193 N N . GLU A 1 280 ? -9.009 -13.034 5.277 1.00 96.75 280 GLU A N 1
ATOM 2194 C CA . GLU A 1 280 ? -9.891 -13.111 6.440 1.00 96.75 280 GLU A CA 1
ATOM 2195 C C . GLU A 1 280 ? -9.883 -11.739 7.137 1.00 96.75 280 GLU A C 1
ATOM 2197 O O . GLU A 1 280 ? -8.848 -11.071 7.199 1.00 96.75 280 GLU A O 1
ATOM 2202 N N . ILE A 1 281 ? -11.042 -11.290 7.618 1.00 96.12 281 ILE A N 1
ATOM 2203 C CA . ILE A 1 281 ? -11.152 -10.161 8.546 1.00 96.12 281 ILE A CA 1
ATOM 2204 C C . ILE A 1 281 ? -11.330 -10.750 9.932 1.00 96.12 281 ILE A C 1
ATOM 2206 O O . ILE A 1 281 ? -12.279 -11.496 10.152 1.00 96.12 281 ILE A O 1
ATOM 2210 N N . ASN A 1 282 ? -10.463 -10.391 10.866 1.00 94.94 282 ASN A N 1
ATOM 2211 C CA . ASN A 1 282 ? -10.567 -10.847 12.242 1.00 94.94 282 ASN A CA 1
ATOM 2212 C C . ASN A 1 282 ? -10.988 -9.681 13.128 1.00 94.94 282 ASN A C 1
ATOM 2214 O O . ASN A 1 282 ? -10.336 -8.638 13.126 1.00 94.94 282 ASN A O 1
ATOM 2218 N N . LEU A 1 283 ? -12.064 -9.866 13.887 1.00 94.94 283 LEU A N 1
ATOM 2219 C CA . LEU A 1 283 ? -12.449 -8.964 14.964 1.00 94.94 283 LEU A CA 1
ATOM 2220 C C . LEU A 1 283 ? -11.846 -9.496 16.264 1.00 94.94 283 LEU A C 1
ATOM 2222 O O . LEU A 1 283 ? -12.221 -10.576 16.722 1.00 94.94 283 LEU A O 1
ATOM 2226 N N . VAL A 1 284 ? -10.902 -8.754 16.834 1.00 94.31 284 VAL A N 1
ATOM 2227 C CA . VAL A 1 284 ? -10.159 -9.123 18.041 1.00 94.31 284 VAL A CA 1
ATOM 2228 C C . VAL A 1 284 ? -10.627 -8.256 19.206 1.00 94.31 284 VAL A C 1
ATOM 2230 O O . VAL A 1 284 ? -10.641 -7.031 19.123 1.00 94.31 284 VAL A O 1
ATOM 2233 N N . LEU A 1 285 ? -11.004 -8.904 20.301 1.00 93.38 285 LEU A N 1
ATOM 2234 C CA . LEU A 1 285 ? -11.336 -8.279 21.574 1.00 93.38 285 LEU A CA 1
ATOM 2235 C C . LEU A 1 285 ? -10.192 -8.546 22.540 1.00 93.38 285 LEU A C 1
ATOM 2237 O O . LEU A 1 285 ? -9.826 -9.707 22.750 1.00 93.38 285 LEU A O 1
ATOM 2241 N N . VAL A 1 286 ? -9.667 -7.488 23.142 1.00 92.81 286 VAL A N 1
ATOM 2242 C CA . VAL A 1 286 ? -8.627 -7.571 24.166 1.00 92.81 286 VAL A CA 1
ATOM 2243 C C . VAL A 1 286 ? -9.246 -7.164 25.490 1.00 92.81 286 VAL A C 1
ATOM 2245 O O . VAL A 1 286 ? -9.725 -6.041 25.629 1.00 92.81 286 VAL A O 1
ATOM 2248 N N . PHE A 1 287 ? -9.262 -8.067 26.462 1.00 92.94 287 PHE A N 1
ATOM 2249 C CA . PHE A 1 287 ? -9.693 -7.756 27.824 1.00 92.94 287 PHE A CA 1
ATOM 2250 C C . PHE A 1 287 ? -8.544 -7.138 28.629 1.00 92.94 287 PHE A C 1
ATOM 2252 O O . PHE A 1 287 ? -7.376 -7.236 28.253 1.00 92.94 287 PHE A O 1
ATOM 2259 N N . GLU A 1 288 ? -8.865 -6.477 29.739 1.00 90.62 288 GLU A N 1
ATOM 2260 C CA . GLU A 1 288 ? -7.869 -5.818 30.600 1.00 90.62 288 GLU A CA 1
ATOM 2261 C C . GLU A 1 288 ? -6.809 -6.775 31.166 1.00 90.62 288 GLU A C 1
ATOM 2263 O O . GLU A 1 288 ? -5.669 -6.379 31.389 1.00 90.62 288 GLU A O 1
ATOM 2268 N N . ASP A 1 289 ? -7.152 -8.050 31.326 1.00 89.00 289 ASP A N 1
ATOM 2269 C CA . ASP A 1 289 ? -6.236 -9.107 31.755 1.00 89.00 289 ASP A CA 1
ATOM 2270 C C . ASP A 1 289 ? -5.504 -9.803 30.593 1.00 89.00 289 ASP A C 1
ATOM 2272 O O . ASP A 1 289 ? -5.034 -10.935 30.727 1.00 89.00 289 ASP A O 1
ATOM 2276 N N . ASP A 1 290 ? -5.437 -9.121 29.447 1.00 85.94 290 ASP A N 1
ATOM 2277 C CA . ASP A 1 290 ? -4.772 -9.522 28.207 1.00 85.94 290 ASP A CA 1
ATOM 2278 C C . ASP A 1 290 ? -5.322 -10.814 27.566 1.00 85.94 290 ASP A C 1
ATOM 2280 O O . ASP A 1 290 ? -4.708 -11.382 26.656 1.00 85.94 290 ASP A O 1
ATOM 2284 N N . ARG A 1 291 ? -6.515 -11.280 27.972 1.00 87.00 291 ARG A N 1
ATOM 2285 C CA . ARG A 1 291 ? -7.225 -12.337 27.235 1.00 87.00 291 ARG A CA 1
ATOM 2286 C C . ARG A 1 291 ? -7.677 -11.809 25.875 1.00 87.00 291 ARG A C 1
ATOM 2288 O O . ARG A 1 291 ? -8.271 -10.738 25.778 1.00 87.00 291 ARG A O 1
ATOM 2295 N N . LEU A 1 292 ? -7.447 -12.615 24.840 1.00 89.25 292 LEU A N 1
ATOM 2296 C CA . LEU A 1 292 ? -7.825 -12.317 23.461 1.00 89.25 292 LEU A CA 1
ATOM 2297 C C . LEU A 1 292 ? -8.964 -13.227 23.014 1.00 89.25 292 LEU A C 1
ATOM 2299 O O . LEU A 1 292 ? -8.856 -14.452 23.098 1.00 89.25 292 LEU A O 1
ATOM 2303 N N . ILE A 1 293 ? -10.028 -12.626 22.495 1.00 90.44 293 ILE A N 1
ATOM 2304 C CA . ILE A 1 293 ? -11.097 -13.330 21.789 1.00 90.44 293 ILE A CA 1
ATOM 2305 C C . ILE A 1 293 ? -11.084 -12.876 20.337 1.00 90.44 293 ILE A C 1
ATOM 2307 O O . ILE A 1 293 ? -10.990 -11.684 20.066 1.00 90.44 293 ILE A O 1
ATOM 2311 N N . THR A 1 294 ? -11.190 -13.814 19.400 1.00 91.50 294 THR A N 1
ATOM 2312 C CA . THR A 1 294 ? -11.179 -13.494 17.971 1.00 91.50 294 THR A CA 1
ATOM 2313 C C . THR A 1 294 ? -12.330 -14.174 17.251 1.00 91.50 294 THR A C 1
ATOM 2315 O O . THR A 1 294 ? -12.498 -15.391 17.368 1.00 91.50 294 THR A O 1
ATOM 2318 N N . GLU A 1 295 ? -13.075 -13.385 16.483 1.00 92.31 295 GLU A N 1
ATOM 2319 C CA . GLU A 1 295 ? -14.066 -13.856 15.518 1.00 92.31 295 GLU A CA 1
ATOM 2320 C C . GLU A 1 295 ? -13.535 -13.625 14.098 1.00 92.31 295 GLU A C 1
ATOM 2322 O O . GLU A 1 295 ? -13.130 -12.512 13.757 1.00 92.31 295 GLU A O 1
ATOM 2327 N N . ASN A 1 296 ? -13.523 -14.677 13.276 1.00 94.00 296 ASN A N 1
ATOM 2328 C CA . ASN A 1 296 ? -12.905 -14.656 11.949 1.00 94.00 296 ASN A CA 1
ATOM 2329 C C . ASN A 1 296 ? -13.975 -14.664 10.854 1.00 94.00 296 ASN A C 1
ATOM 2331 O O . ASN A 1 296 ? -14.826 -15.553 10.810 1.00 94.00 296 ASN A O 1
ATOM 2335 N N . PHE A 1 297 ? -13.868 -13.739 9.907 1.00 94.44 297 PHE A N 1
ATOM 2336 C CA . PHE A 1 297 ? -14.746 -13.615 8.750 1.00 94.44 297 PHE A CA 1
ATOM 2337 C C . PHE A 1 297 ? -13.946 -13.865 7.467 1.00 94.44 297 PHE A C 1
ATOM 2339 O O . PHE A 1 297 ? -13.250 -12.964 6.993 1.00 94.44 297 PHE A O 1
ATOM 2346 N N . PRO A 1 298 ? -14.033 -15.061 6.859 1.00 95.56 298 PRO A N 1
ATOM 2347 C CA . PRO A 1 298 ? -13.471 -15.288 5.535 1.00 95.56 298 PRO A CA 1
ATOM 2348 C C . PRO A 1 298 ? -14.104 -14.340 4.519 1.00 95.56 298 PRO A C 1
ATOM 2350 O O . PRO A 1 298 ? -15.332 -14.270 4.402 1.00 95.56 298 PRO A O 1
ATOM 2353 N N . ILE A 1 299 ? -13.267 -13.622 3.773 1.00 95.19 299 ILE A N 1
ATOM 2354 C CA . ILE A 1 299 ? -13.713 -12.678 2.752 1.00 95.19 299 ILE A CA 1
ATOM 2355 C C . ILE A 1 299 ? -13.214 -13.082 1.366 1.00 95.19 299 ILE A C 1
ATOM 2357 O O . ILE A 1 299 ? -12.096 -13.562 1.168 1.00 95.19 299 ILE A O 1
ATOM 2361 N N . LYS A 1 300 ? -14.057 -12.835 0.368 1.00 93.31 300 LYS A N 1
ATOM 2362 C CA . LYS A 1 300 ? -13.714 -12.941 -1.044 1.00 93.31 300 LYS A CA 1
ATOM 2363 C C . LYS A 1 300 ? -13.419 -11.554 -1.594 1.00 93.31 300 LYS A C 1
ATOM 2365 O O . LYS A 1 300 ? -14.320 -10.727 -1.722 1.00 93.31 300 LYS A O 1
ATOM 2370 N N . LEU A 1 301 ? -12.167 -11.311 -1.961 1.00 91.88 301 LEU A N 1
ATOM 2371 C CA . LEU A 1 301 ? -11.745 -10.078 -2.607 1.00 91.88 301 LEU A CA 1
ATOM 2372 C C . LEU A 1 301 ? -11.952 -10.155 -4.119 1.00 91.88 301 LEU A C 1
ATOM 2374 O O . LEU A 1 301 ? -11.569 -11.118 -4.782 1.00 91.88 301 LEU A O 1
ATOM 2378 N N . THR A 1 302 ? -12.547 -9.104 -4.668 1.00 87.94 302 THR A N 1
ATOM 2379 C CA . THR A 1 302 ? -12.865 -8.949 -6.090 1.00 87.94 302 THR A CA 1
ATOM 2380 C C . THR A 1 302 ? -12.347 -7.609 -6.603 1.00 87.94 302 THR A C 1
ATOM 2382 O O . THR A 1 302 ? -12.105 -6.673 -5.835 1.00 87.94 302 THR A O 1
ATOM 2385 N N . ARG A 1 303 ? -12.181 -7.493 -7.922 1.00 81.44 303 ARG A N 1
ATOM 2386 C CA . ARG A 1 303 ? -11.789 -6.247 -8.588 1.00 81.44 303 ARG A CA 1
ATOM 2387 C C . ARG A 1 303 ? -12.971 -5.720 -9.395 1.00 81.44 303 ARG A C 1
ATOM 2389 O O . ARG A 1 303 ? -13.540 -6.451 -10.203 1.00 81.44 303 ARG A O 1
ATOM 2396 N N . SER A 1 304 ? -13.332 -4.450 -9.218 1.00 72.31 304 SER A N 1
ATOM 2397 C CA . SER A 1 304 ? -14.311 -3.815 -10.110 1.00 72.31 304 SER A CA 1
ATOM 2398 C C . SER A 1 304 ? -13.734 -3.668 -11.517 1.00 72.31 304 SER A C 1
ATOM 2400 O O . SER A 1 304 ? -12.561 -3.319 -11.676 1.00 72.31 304 SER A O 1
ATOM 2402 N N . MET A 1 305 ? -14.585 -3.816 -12.538 1.00 59.78 305 MET A N 1
ATOM 2403 C CA . MET A 1 305 ? -14.320 -3.208 -13.841 1.00 59.78 305 MET A CA 1
ATOM 2404 C C . MET A 1 305 ? -14.135 -1.713 -13.594 1.00 59.78 305 MET A C 1
ATOM 2406 O O . MET A 1 305 ? -15.037 -1.043 -13.091 1.00 59.78 305 MET A O 1
ATOM 2410 N N . SER A 1 306 ? -12.943 -1.194 -13.861 1.00 47.88 306 SER A N 1
ATOM 2411 C CA . SER A 1 306 ? -12.790 0.250 -13.964 1.00 47.88 306 SER A CA 1
ATOM 2412 C C . SER A 1 306 ? -13.368 0.660 -15.315 1.00 47.88 306 SER A C 1
ATOM 2414 O O . SER A 1 306 ? -13.085 0.010 -16.322 1.00 47.88 306 SER A O 1
ATOM 2416 N N . ASN A 1 307 ? -14.144 1.746 -15.355 1.00 35.69 307 ASN A N 1
ATOM 2417 C CA . ASN A 1 307 ? -14.346 2.528 -16.576 1.00 35.69 307 ASN A CA 1
ATOM 2418 C C . ASN A 1 307 ? -12.990 3.142 -16.973 1.00 35.69 307 ASN A C 1
ATOM 2420 O O . ASN A 1 307 ? -12.786 4.350 -16.886 1.00 35.69 307 ASN A O 1
ATOM 2424 N N . ARG A 1 308 ? -12.011 2.318 -17.355 1.00 40.84 308 ARG A N 1
ATOM 2425 C CA . ARG A 1 308 ? -10.880 2.802 -18.137 1.00 40.84 308 ARG A CA 1
ATOM 2426 C C . ARG A 1 308 ? -11.462 3.059 -19.521 1.00 40.84 308 ARG A C 1
ATOM 2428 O O . ARG A 1 308 ? -11.852 2.112 -20.204 1.00 40.84 308 ARG A O 1
ATOM 2435 N N . MET A 1 309 ? -11.594 4.333 -19.901 1.00 28.44 309 MET A N 1
ATOM 2436 C CA . MET A 1 309 ? -11.857 4.672 -21.298 1.00 28.44 309 MET A CA 1
ATOM 2437 C C . MET A 1 309 ? -10.842 3.909 -22.162 1.00 28.44 309 MET A C 1
ATOM 2439 O O . MET A 1 309 ? -9.659 3.880 -21.812 1.00 28.44 309 MET A O 1
ATOM 2443 N N . PRO A 1 310 ? -11.270 3.248 -23.248 1.00 29.45 310 PRO A N 1
ATOM 2444 C CA . PRO A 1 310 ? -10.345 2.541 -24.114 1.00 29.45 310 PRO A CA 1
ATOM 2445 C C . PRO A 1 310 ? -9.286 3.520 -24.636 1.00 29.45 310 PRO A C 1
ATOM 2447 O O . PRO A 1 310 ? -9.616 4.560 -25.203 1.00 29.45 310 PRO A O 1
ATOM 2450 N N . ASN A 1 311 ? -8.009 3.153 -24.480 1.00 34.78 311 ASN A N 1
ATOM 2451 C CA . ASN A 1 311 ? -6.822 3.887 -24.947 1.00 34.78 311 ASN A CA 1
ATOM 2452 C C . ASN A 1 311 ? -6.765 4.102 -26.479 1.00 34.78 311 ASN A C 1
ATOM 2454 O O . ASN A 1 311 ? -5.743 4.521 -27.011 1.00 34.78 311 ASN A O 1
ATOM 2458 N N . SER A 1 312 ? -7.843 3.846 -27.220 1.00 34.53 312 SER A N 1
ATOM 2459 C CA . SER A 1 312 ? -7.905 3.997 -28.675 1.00 34.53 312 SER A CA 1
ATOM 2460 C C . SER A 1 312 ? -8.086 5.445 -29.151 1.00 34.53 312 SER A C 1
ATOM 2462 O O . SER A 1 312 ? -8.237 5.662 -30.350 1.00 34.53 312 SER A O 1
ATOM 2464 N N . LYS A 1 313 ? -8.090 6.444 -28.254 1.00 28.36 313 LYS A N 1
ATOM 2465 C CA . LYS A 1 313 ? -8.229 7.869 -28.619 1.00 28.36 313 LYS A CA 1
ATOM 2466 C C . LYS A 1 313 ? -7.054 8.775 -28.223 1.00 28.36 313 LYS A C 1
ATOM 2468 O O . LYS A 1 313 ? -7.155 9.974 -28.447 1.00 28.36 313 LYS A O 1
ATOM 2473 N N . LEU A 1 314 ? -5.934 8.243 -27.718 1.00 33.34 314 LEU A N 1
ATOM 2474 C CA . LEU A 1 314 ? -4.768 9.075 -27.366 1.00 33.34 314 LEU A CA 1
ATOM 2475 C C . LEU A 1 314 ? -3.799 9.373 -28.533 1.00 33.34 314 LEU A C 1
ATOM 2477 O O . LEU A 1 314 ? -2.901 10.184 -28.369 1.00 33.34 314 LEU A O 1
ATOM 2481 N N . ASN A 1 315 ? -3.998 8.798 -29.727 1.00 28.86 315 ASN A N 1
ATOM 2482 C CA . ASN A 1 315 ? -3.085 8.976 -30.875 1.00 28.86 315 ASN A CA 1
ATOM 2483 C C . ASN A 1 315 ? -3.518 10.062 -31.883 1.00 28.86 315 ASN A C 1
ATOM 2485 O O . ASN A 1 315 ? -3.272 9.931 -33.081 1.00 28.86 315 ASN A O 1
ATOM 2489 N N . ARG A 1 316 ? -4.187 11.131 -31.441 1.00 28.72 316 ARG A N 1
ATOM 2490 C CA . ARG A 1 316 ? -4.455 12.310 -32.291 1.00 28.72 316 ARG A CA 1
ATOM 2491 C C . ARG A 1 316 ? -4.264 13.611 -31.517 1.00 28.72 316 ARG A C 1
ATOM 2493 O O . ARG A 1 316 ? -5.202 14.377 -31.354 1.00 28.72 316 ARG A O 1
ATOM 2500 N N . PHE A 1 317 ? -3.047 13.848 -31.051 1.00 28.98 317 PHE A N 1
ATOM 2501 C CA . PHE A 1 317 ? -2.582 15.192 -30.711 1.00 28.98 317 PHE A CA 1
ATOM 2502 C C . PHE A 1 317 ? -1.204 15.402 -31.329 1.00 28.98 317 PHE A C 1
ATOM 2504 O O . PHE A 1 317 ? -0.225 15.646 -30.644 1.00 28.98 317 PHE A O 1
ATOM 2511 N N . ASP A 1 318 ? -1.154 15.280 -32.652 1.00 30.84 318 ASP A N 1
ATOM 2512 C CA . ASP A 1 318 ? -0.124 15.932 -33.445 1.00 30.84 318 ASP A CA 1
ATOM 2513 C C . ASP A 1 318 ? -0.837 16.850 -34.435 1.00 30.84 318 ASP A C 1
ATOM 2515 O O . ASP A 1 318 ? -1.771 16.438 -35.127 1.00 30.84 318 ASP A O 1
ATOM 2519 N N . SER A 1 319 ? -0.389 18.104 -34.462 1.00 32.16 319 SER A N 1
ATOM 2520 C CA . SER A 1 319 ? -0.882 19.246 -35.242 1.00 32.16 319 SER A CA 1
ATOM 2521 C C . SER A 1 319 ? -2.224 19.863 -34.813 1.00 32.16 319 SER A C 1
ATOM 2523 O O . SER A 1 319 ? -3.288 19.499 -35.297 1.00 32.16 319 SER A O 1
ATOM 2525 N N . MET A 1 320 ? -2.161 20.916 -33.990 1.00 26.58 320 MET A N 1
ATOM 2526 C CA . MET A 1 320 ? -3.028 22.083 -34.186 1.00 26.58 320 MET A CA 1
ATOM 2527 C C . MET A 1 320 ? -2.427 23.332 -33.530 1.00 26.58 320 MET A C 1
ATOM 2529 O O . MET A 1 320 ? -2.140 23.366 -32.337 1.00 26.58 320 MET A O 1
ATOM 2533 N N . GLN A 1 321 ? -2.198 24.342 -34.370 1.00 25.67 321 GLN A N 1
ATOM 2534 C CA . GLN A 1 321 ? -1.855 25.718 -34.009 1.00 25.67 321 GLN A CA 1
ATOM 2535 C C . GLN A 1 321 ? -2.970 26.363 -33.162 1.00 25.67 321 GLN A C 1
ATOM 2537 O O . GLN A 1 321 ? -4.110 25.896 -33.203 1.00 25.67 321 GLN A O 1
ATOM 2542 N N . PRO A 1 322 ? -2.686 27.449 -32.417 1.00 26.34 322 PRO A N 1
ATOM 2543 C CA . PRO A 1 322 ? -3.665 28.041 -31.523 1.00 26.34 322 PRO A CA 1
ATOM 2544 C C . PRO A 1 322 ? -4.652 28.898 -32.322 1.00 26.34 322 PRO A C 1
ATOM 2546 O O . PRO A 1 322 ? -4.315 29.991 -32.771 1.00 26.34 322 PRO A O 1
ATOM 2549 N N . SER A 1 323 ? -5.882 28.415 -32.479 1.00 24.39 323 SER A N 1
ATOM 2550 C CA . SER A 1 323 ? -7.024 29.257 -32.830 1.00 24.39 323 SER A CA 1
ATOM 2551 C C . SER A 1 323 ? -7.906 29.460 -31.602 1.00 24.39 323 SER A C 1
ATOM 2553 O O . SER A 1 323 ? -8.374 28.512 -30.974 1.00 24.39 323 SER A O 1
ATOM 2555 N N . THR A 1 324 ? -8.102 30.732 -31.286 1.00 31.45 324 THR A N 1
ATOM 2556 C CA . THR A 1 324 ? -9.151 31.304 -30.443 1.00 31.45 324 THR A CA 1
ATOM 2557 C C . THR A 1 324 ? -10.524 30.683 -30.713 1.00 31.45 324 THR A C 1
ATOM 2559 O O . THR A 1 324 ? -10.934 30.687 -31.867 1.00 31.45 324 THR A O 1
ATOM 2562 N N . GLU A 1 325 ? -11.227 30.214 -29.671 1.00 28.34 325 GLU A N 1
ATOM 2563 C CA . GLU A 1 325 ? -12.654 30.502 -29.392 1.00 28.34 325 GLU A CA 1
ATOM 2564 C C . GLU A 1 325 ? -13.216 29.698 -28.189 1.00 28.34 325 GLU A C 1
ATOM 2566 O O . GLU A 1 325 ? -13.224 28.473 -28.151 1.00 28.34 325 GLU A O 1
ATOM 2571 N N . THR A 1 326 ? -13.643 30.459 -27.175 1.00 27.47 326 THR A N 1
ATOM 2572 C CA . THR A 1 326 ? -14.851 30.362 -26.321 1.00 27.47 326 THR A CA 1
ATOM 2573 C C . THR A 1 326 ? -15.615 29.038 -26.085 1.00 27.47 326 THR A C 1
ATOM 2575 O O . THR A 1 326 ? -16.262 28.504 -26.976 1.00 27.47 326 THR A O 1
ATOM 2578 N N . ASN A 1 327 ? -15.707 28.699 -24.786 1.00 33.88 327 ASN A N 1
ATOM 2579 C CA . ASN A 1 327 ? -16.831 28.144 -23.999 1.00 33.88 327 ASN A CA 1
ATOM 2580 C C . ASN A 1 327 ? -17.604 26.888 -24.462 1.00 33.88 327 ASN A C 1
ATOM 2582 O O . ASN A 1 327 ? -18.457 26.966 -25.337 1.00 33.88 327 ASN A O 1
ATOM 2586 N N . ALA A 1 328 ? -17.518 25.819 -23.652 1.00 28.47 328 ALA A N 1
ATOM 2587 C CA . ALA A 1 328 ? -18.699 25.132 -23.105 1.00 28.47 328 ALA A CA 1
ATOM 2588 C C . ALA A 1 328 ? -18.337 24.332 -21.836 1.00 28.47 328 ALA A C 1
ATOM 2590 O O . ALA A 1 328 ? -17.518 23.415 -21.856 1.00 28.47 328 ALA A O 1
ATOM 2591 N N . ASP A 1 329 ? -18.961 24.729 -20.732 1.00 39.00 329 ASP A N 1
ATOM 2592 C CA . ASP A 1 329 ? -18.852 24.182 -19.383 1.00 39.00 329 ASP A CA 1
ATOM 2593 C C . ASP A 1 329 ? -19.491 22.782 -19.289 1.00 39.00 329 ASP A C 1
ATOM 2595 O O . ASP A 1 329 ? -20.623 22.568 -19.724 1.00 39.00 329 ASP A O 1
ATOM 2599 N N . SER A 1 330 ? -18.767 21.827 -18.700 1.00 35.03 330 SER A N 1
ATOM 2600 C CA . SER A 1 330 ? -19.309 20.538 -18.253 1.00 35.03 330 SER A CA 1
ATOM 2601 C C . SER A 1 330 ? -18.799 20.201 -16.846 1.00 35.03 330 SER A C 1
ATOM 2603 O O . SER A 1 330 ? -17.995 19.305 -16.624 1.00 35.03 330 SER A O 1
ATOM 2605 N N . GLY A 1 331 ? -19.283 20.945 -15.853 1.00 44.41 331 GLY A N 1
ATOM 2606 C CA . GLY A 1 331 ? -20.108 20.354 -14.790 1.00 44.41 331 GLY A CA 1
ATOM 2607 C C . GLY A 1 331 ? -19.490 19.397 -13.759 1.00 44.41 331 GLY A C 1
ATOM 2608 O O . GLY A 1 331 ? -20.248 18.830 -12.978 1.00 44.41 331 GLY A O 1
ATOM 2609 N N . THR A 1 332 ? -18.170 19.230 -13.665 1.00 42.69 332 THR A N 1
ATOM 2610 C CA . THR A 1 332 ? -17.545 18.663 -12.451 1.00 42.69 332 THR A CA 1
ATOM 2611 C C . THR A 1 332 ? -16.557 19.663 -11.873 1.00 42.69 332 THR A C 1
ATOM 2613 O O . THR A 1 332 ? -15.458 19.837 -12.399 1.00 42.69 332 THR A O 1
ATOM 2616 N N . ALA A 1 333 ? -16.962 20.352 -10.801 1.00 51.84 333 ALA A N 1
ATOM 2617 C CA . ALA A 1 333 ? -16.087 21.253 -10.059 1.00 51.84 333 ALA A CA 1
ATOM 2618 C C . ALA A 1 333 ? -14.808 20.511 -9.636 1.00 51.84 333 ALA A C 1
ATOM 2620 O O . ALA A 1 333 ? -14.874 19.364 -9.192 1.00 51.84 333 ALA A O 1
ATOM 2621 N N . SER A 1 334 ? -13.644 21.154 -9.784 1.00 61.16 334 SER A N 1
ATOM 2622 C CA . SER A 1 334 ? -12.386 20.570 -9.319 1.00 61.16 334 SER A CA 1
ATOM 2623 C C . SER A 1 334 ? -12.493 20.248 -7.814 1.00 61.16 334 SER A C 1
ATOM 2625 O O . SER A 1 334 ? -13.104 21.020 -7.069 1.00 61.16 334 SER A O 1
ATOM 2627 N N . PRO A 1 335 ? -11.900 19.143 -7.325 1.00 65.19 335 PRO A N 1
ATOM 2628 C CA . PRO A 1 335 ? -11.885 18.830 -5.893 1.00 65.19 335 PRO A CA 1
ATOM 2629 C C . PRO A 1 335 ? -11.332 19.971 -5.019 1.00 65.19 335 PRO A C 1
ATOM 2631 O O . PRO A 1 335 ? -11.778 20.159 -3.892 1.00 65.19 335 PRO A O 1
ATOM 2634 N N . LEU A 1 336 ? -10.423 20.787 -5.565 1.00 63.59 336 LEU A N 1
ATOM 2635 C CA . LEU A 1 336 ? -9.883 21.983 -4.908 1.00 63.59 336 LEU A CA 1
ATOM 2636 C C . LEU A 1 336 ? -10.915 23.119 -4.798 1.00 63.59 336 LEU A C 1
ATOM 2638 O O . LEU A 1 336 ? -10.968 23.805 -3.779 1.00 63.59 336 LEU A O 1
ATOM 2642 N N . LYS A 1 337 ? -11.811 23.271 -5.781 1.00 65.06 337 LYS A N 1
ATOM 2643 C CA . LYS A 1 337 ? -12.931 24.222 -5.709 1.00 65.06 337 LYS A CA 1
ATOM 2644 C C . LYS A 1 337 ? -13.953 23.815 -4.642 1.00 65.06 337 LYS A C 1
ATOM 2646 O O . LYS A 1 337 ? -14.459 24.680 -3.930 1.00 65.06 337 LYS A O 1
ATOM 2651 N N . LEU A 1 338 ? -14.220 22.514 -4.496 1.00 70.25 338 LEU A N 1
ATOM 2652 C CA . LEU A 1 338 ? -15.046 21.984 -3.401 1.00 70.25 338 LEU A CA 1
ATOM 2653 C C . LEU A 1 338 ? -14.387 22.226 -2.037 1.00 70.25 338 LEU A C 1
ATOM 2655 O O . LEU A 1 338 ? -15.059 22.660 -1.104 1.00 70.25 338 LEU A O 1
ATOM 2659 N N . PHE A 1 339 ? -13.071 22.021 -1.933 1.00 67.62 339 PHE A N 1
ATOM 2660 C CA . PHE A 1 339 ? -12.311 22.339 -0.723 1.00 67.62 339 PHE A CA 1
ATOM 2661 C C . PHE A 1 339 ? -12.416 23.828 -0.354 1.00 67.62 339 PHE A C 1
ATOM 2663 O O . PHE A 1 339 ? -12.691 24.154 0.800 1.00 67.62 339 PHE A O 1
ATOM 2670 N N . LYS A 1 340 ? -12.283 24.736 -1.331 1.00 67.81 340 LYS A N 1
ATOM 2671 C CA . LYS A 1 340 ? -12.445 26.186 -1.125 1.00 67.81 340 LYS A CA 1
ATOM 2672 C C . LYS A 1 340 ? -13.830 26.536 -0.570 1.00 67.81 340 LYS A C 1
ATOM 2674 O O . LYS A 1 340 ? -13.932 27.286 0.397 1.00 67.81 340 LYS A O 1
ATOM 2679 N N . GLN A 1 341 ? -14.890 25.945 -1.126 1.00 69.50 341 GLN A N 1
ATOM 2680 C CA . GLN A 1 341 ? -16.260 26.131 -0.630 1.00 69.50 341 GLN A CA 1
ATOM 2681 C C . GLN A 1 341 ? -16.439 25.594 0.798 1.00 69.50 341 GLN A C 1
ATOM 2683 O O . GLN A 1 341 ? -16.987 26.291 1.650 1.00 69.50 341 GLN A O 1
ATOM 2688 N N . ALA A 1 342 ? -15.921 24.398 1.092 1.00 71.44 342 ALA A N 1
ATOM 2689 C CA . ALA A 1 342 ? -15.966 23.827 2.438 1.00 71.44 342 ALA A CA 1
ATOM 2690 C C . ALA A 1 342 ? -15.215 24.700 3.459 1.00 71.44 342 ALA A C 1
ATOM 2692 O O . ALA A 1 342 ? -15.710 24.919 4.565 1.00 71.44 342 ALA A O 1
ATOM 2693 N N . ARG A 1 343 ? -14.061 25.268 3.081 1.00 69.81 343 ARG A N 1
ATOM 2694 C CA . ARG A 1 343 ? -13.279 26.186 3.926 1.00 69.81 343 ARG A CA 1
ATOM 2695 C C . ARG A 1 343 ? -14.035 27.475 4.237 1.00 69.81 343 ARG A C 1
ATOM 2697 O O . ARG A 1 343 ? -14.008 27.923 5.379 1.00 69.81 343 ARG A O 1
ATOM 2704 N N . GLN A 1 344 ? -14.765 28.030 3.270 1.00 71.06 344 GLN A N 1
ATOM 2705 C CA . GLN A 1 344 ? -15.639 29.185 3.504 1.00 71.06 344 GLN A CA 1
ATOM 2706 C C . GLN A 1 344 ? -16.743 28.860 4.519 1.00 71.06 344 GLN A C 1
ATOM 2708 O O . GLN A 1 344 ? -16.961 29.638 5.447 1.00 71.06 344 GLN A O 1
ATOM 2713 N N . SER A 1 345 ? -17.381 27.690 4.404 1.00 77.62 345 SER A N 1
ATOM 2714 C CA . SER A 1 345 ? -18.377 27.235 5.383 1.00 77.62 345 SER A CA 1
ATOM 2715 C C . SER A 1 345 ? -17.777 27.021 6.776 1.00 77.62 345 SER A C 1
ATOM 2717 O O . SER A 1 345 ? -18.364 27.466 7.762 1.00 77.62 345 SER A O 1
ATOM 2719 N N . MET A 1 346 ? -16.592 26.405 6.872 1.00 75.44 346 MET A N 1
ATOM 2720 C CA . MET A 1 346 ? -15.872 26.271 8.145 1.00 75.44 346 MET A CA 1
ATOM 2721 C C . MET A 1 346 ? -15.567 27.639 8.759 1.00 75.44 346 MET A C 1
ATOM 2723 O O . MET A 1 346 ? -15.795 27.828 9.950 1.00 75.44 346 MET A O 1
ATOM 2727 N N . ASN A 1 347 ? -15.118 28.612 7.959 1.00 75.31 347 ASN A N 1
ATOM 2728 C CA . ASN A 1 347 ? -14.830 29.962 8.443 1.00 75.31 347 ASN A CA 1
ATOM 2729 C C . ASN A 1 347 ? -16.065 30.599 9.097 1.00 75.31 347 ASN A C 1
ATOM 2731 O O . ASN A 1 347 ? -15.982 31.119 10.205 1.00 75.31 347 ASN A O 1
ATOM 2735 N N . SER A 1 348 ? -17.235 30.492 8.458 1.00 78.62 348 SER A N 1
ATOM 2736 C CA . SER A 1 348 ? -18.493 30.990 9.028 1.00 78.62 348 SER A CA 1
ATOM 2737 C C . SER A 1 348 ? -18.838 30.330 10.367 1.00 78.62 348 SER A C 1
ATOM 2739 O O . SER A 1 348 ? -19.284 31.013 11.287 1.00 78.62 348 SER A O 1
ATOM 2741 N N . ILE A 1 349 ? -18.603 29.021 10.506 1.00 82.50 349 ILE A N 1
ATOM 2742 C CA . ILE A 1 349 ? -18.851 28.286 11.756 1.00 82.50 349 ILE A CA 1
ATOM 2743 C C . ILE A 1 349 ? -17.917 28.775 12.868 1.00 82.50 349 ILE A C 1
ATOM 2745 O O . ILE A 1 349 ? -18.387 29.091 13.960 1.00 82.50 349 ILE A O 1
ATOM 2749 N N . TYR A 1 350 ? -16.614 28.881 12.600 1.00 78.25 350 TYR A N 1
ATOM 2750 C CA . TYR A 1 350 ? -15.650 29.319 13.612 1.00 78.25 350 TYR A CA 1
ATOM 2751 C C . TYR A 1 350 ? -15.825 30.790 14.000 1.00 78.25 350 TYR A C 1
ATOM 2753 O O . TYR A 1 350 ? -15.684 31.116 15.176 1.00 78.25 350 TYR A O 1
ATOM 2761 N N . LEU A 1 351 ? -16.205 31.666 13.064 1.00 79.81 351 LEU A N 1
ATOM 2762 C CA . LEU A 1 351 ? -16.570 33.050 13.382 1.00 79.81 351 LEU A CA 1
ATOM 2763 C C . LEU A 1 351 ? -17.755 33.104 14.355 1.00 79.81 351 LEU A C 1
ATOM 2765 O O . LEU A 1 351 ? -17.683 33.806 15.363 1.00 79.81 351 LEU A O 1
ATOM 2769 N N . ASN A 1 352 ? -18.802 32.308 14.117 1.00 83.06 352 ASN A N 1
ATOM 2770 C CA . ASN A 1 352 ? -19.928 32.197 15.049 1.00 83.06 352 ASN A CA 1
ATOM 2771 C C . ASN A 1 352 ? -19.490 31.643 16.412 1.00 83.06 352 ASN A C 1
ATOM 2773 O O . ASN A 1 352 ? -19.894 32.159 17.451 1.00 83.06 352 ASN A O 1
ATOM 2777 N N . PHE A 1 353 ? -18.625 30.628 16.425 1.00 81.62 353 PHE A N 1
ATOM 2778 C CA . PHE A 1 353 ? -18.115 30.047 17.666 1.00 81.62 353 PHE A CA 1
ATOM 2779 C C . PHE A 1 353 ? -17.274 31.050 18.475 1.00 81.62 353 PHE A C 1
ATOM 2781 O O . PHE A 1 353 ? -17.405 31.127 19.693 1.00 81.62 353 PHE A O 1
ATOM 2788 N N . SER A 1 354 ? -16.473 31.884 17.806 1.00 81.56 354 SER A N 1
ATOM 2789 C CA . SER A 1 354 ? -15.710 32.966 18.440 1.00 81.56 354 SER A CA 1
ATOM 2790 C C . SER A 1 354 ? -16.593 34.053 19.038 1.00 81.56 354 SER A C 1
ATOM 2792 O O . SER A 1 354 ? -16.239 34.608 20.079 1.00 81.56 354 SER A O 1
ATOM 2794 N N . LEU A 1 355 ? -17.723 34.371 18.399 1.00 84.56 355 LEU A N 1
ATOM 2795 C CA . LEU A 1 355 ? -18.710 35.296 18.958 1.00 84.56 355 LEU A CA 1
ATOM 2796 C C . LEU A 1 355 ? -19.293 34.725 20.253 1.00 84.56 355 LEU A C 1
ATOM 2798 O O . LEU A 1 355 ? -19.227 35.390 21.284 1.00 84.56 355 LEU A O 1
ATOM 2802 N N . ILE A 1 356 ? -19.728 33.461 20.235 1.00 84.19 356 ILE A N 1
ATOM 2803 C CA . ILE A 1 356 ? -20.257 32.769 21.422 1.00 84.19 356 ILE A CA 1
ATOM 2804 C C . ILE A 1 356 ? -19.212 32.730 22.546 1.00 84.19 356 ILE A C 1
ATOM 2806 O O . ILE A 1 356 ? -19.510 33.075 23.685 1.00 84.19 356 ILE A O 1
ATOM 2810 N N . LEU A 1 357 ? -17.963 32.363 22.246 1.00 82.94 357 LEU A N 1
ATOM 2811 C CA . LEU A 1 357 ? -16.885 32.364 23.242 1.00 82.94 357 LEU A CA 1
ATOM 2812 C C . LEU A 1 357 ? -16.577 33.766 23.777 1.00 82.94 357 LEU A C 1
ATOM 2814 O O . LEU A 1 357 ? -16.172 33.900 24.931 1.00 82.94 357 LEU A O 1
ATOM 2818 N N . SER A 1 358 ? -16.750 34.811 22.969 1.00 82.44 358 SER A N 1
ATOM 2819 C CA . SER A 1 358 ? -16.572 36.194 23.421 1.00 82.44 358 SER A CA 1
ATOM 2820 C C . SER A 1 358 ? -17.696 36.623 24.359 1.00 82.44 358 SER A C 1
ATOM 2822 O O . SER A 1 358 ? -17.414 37.255 25.373 1.00 82.44 358 SER A O 1
ATOM 2824 N N . GLU A 1 359 ? -18.939 36.227 24.079 1.00 84.25 359 GLU A N 1
ATOM 2825 C CA . GLU A 1 359 ? -20.085 36.446 24.969 1.00 84.25 359 GLU A CA 1
ATOM 2826 C C . GLU A 1 359 ? -19.924 35.689 26.294 1.00 84.25 359 GLU A C 1
ATOM 2828 O O . GLU A 1 359 ? -20.112 36.269 27.362 1.00 84.25 359 GLU A O 1
ATOM 2833 N N . ILE A 1 360 ? -19.495 34.424 26.239 1.00 80.88 360 ILE A N 1
ATOM 2834 C CA . ILE A 1 360 ? -19.223 33.603 27.425 1.00 80.88 360 ILE A CA 1
ATOM 2835 C C . ILE A 1 360 ? -18.099 34.221 28.269 1.00 80.88 360 ILE A C 1
ATOM 2837 O O . ILE A 1 360 ? -18.237 34.338 29.485 1.00 80.88 360 ILE A O 1
ATOM 2841 N N . ASN A 1 361 ? -17.000 34.656 27.646 1.00 78.56 361 ASN A N 1
ATOM 2842 C CA . ASN A 1 361 ? -15.919 35.321 28.376 1.00 78.56 361 ASN A CA 1
ATOM 2843 C C . ASN A 1 361 ? -16.375 36.652 28.978 1.00 78.56 361 ASN A C 1
ATOM 2845 O O . ASN A 1 361 ? -16.077 36.906 30.137 1.00 78.56 361 ASN A O 1
ATOM 2849 N N . ALA A 1 362 ? -17.149 37.464 28.252 1.00 80.69 362 ALA A N 1
ATOM 2850 C CA . ALA A 1 362 ? -17.702 38.711 28.784 1.00 80.69 362 ALA A CA 1
ATOM 2851 C C . ALA A 1 362 ? -18.639 38.469 29.982 1.00 80.69 362 ALA A C 1
ATOM 2853 O O . ALA A 1 362 ? -18.622 39.237 30.945 1.00 80.69 362 ALA A O 1
ATOM 2854 N N . PHE A 1 363 ? -19.417 37.382 29.953 1.00 78.81 363 PHE A N 1
ATOM 2855 C CA . PHE A 1 363 ? -20.251 36.952 31.072 1.00 78.81 363 PHE A CA 1
ATOM 2856 C C . PHE A 1 363 ? -19.404 36.588 32.300 1.00 78.81 363 PHE A C 1
ATOM 2858 O O . PHE A 1 363 ? -19.652 37.117 33.382 1.00 78.81 363 PHE A O 1
ATOM 2865 N N . PHE A 1 364 ? -18.359 35.770 32.143 1.00 72.06 364 PHE A N 1
ATOM 2866 C CA . PHE A 1 364 ? -17.461 35.413 33.252 1.00 72.06 364 PHE A CA 1
ATOM 2867 C C . PHE A 1 364 ? -16.551 36.564 33.711 1.00 72.06 364 PHE A C 1
ATOM 2869 O O . PHE A 1 364 ? -16.122 36.584 34.866 1.00 72.06 364 PHE A O 1
ATOM 2876 N N . ASP A 1 365 ? -16.285 37.548 32.849 1.00 70.50 365 ASP A N 1
ATOM 2877 C CA . ASP A 1 365 ? -15.526 38.748 33.198 1.00 70.50 365 ASP A CA 1
ATOM 2878 C C . ASP A 1 365 ? -16.342 39.803 33.954 1.00 70.50 365 ASP A C 1
ATOM 2880 O O . ASP A 1 365 ? -15.747 40.730 34.523 1.00 70.50 365 ASP A O 1
ATOM 2884 N N . SER A 1 366 ? -17.670 39.653 33.996 1.00 73.38 366 SER A N 1
ATOM 2885 C CA . SER A 1 366 ? -18.568 40.550 34.719 1.00 73.38 366 SER A CA 1
ATOM 2886 C C . SER A 1 366 ? -18.272 40.559 36.227 1.00 73.38 366 SER A C 1
ATOM 2888 O O . SER A 1 366 ? -17.956 39.543 36.853 1.00 73.38 366 SER A O 1
ATOM 2890 N N . ALA A 1 367 ? -18.354 41.749 36.830 1.00 59.47 367 ALA A N 1
ATOM 2891 C CA . ALA A 1 367 ? -17.960 41.987 38.221 1.00 59.47 367 ALA A CA 1
ATOM 2892 C C . ALA A 1 367 ? -18.786 41.182 39.251 1.00 59.47 367 ALA A C 1
ATOM 2894 O O . ALA A 1 367 ? -18.322 40.933 40.364 1.00 59.47 367 ALA A O 1
ATOM 2895 N N . GLU A 1 368 ? -19.986 40.744 38.870 1.00 61.06 368 GLU A N 1
ATOM 2896 C CA . GLU A 1 368 ? -20.921 39.996 39.717 1.00 61.06 368 GLU A CA 1
ATOM 2897 C C . GLU A 1 368 ? -20.501 38.527 39.907 1.00 61.06 368 GLU A C 1
ATOM 2899 O O . GLU A 1 368 ? -20.719 37.963 40.974 1.00 61.06 368 GLU A O 1
ATOM 2904 N N . LEU A 1 369 ? -19.827 37.918 38.924 1.00 60.94 369 LEU A N 1
ATOM 2905 C CA . LEU A 1 369 ? -19.398 36.512 38.981 1.00 60.94 369 LEU A CA 1
ATOM 2906 C C . LEU A 1 369 ? -18.005 36.331 39.586 1.00 60.94 369 LEU A C 1
ATOM 2908 O O . LEU A 1 369 ? -17.782 35.357 40.304 1.00 60.94 369 LEU A O 1
ATOM 2912 N N . LYS A 1 370 ? -17.098 37.299 39.388 1.00 59.94 370 LYS A N 1
ATOM 2913 C CA . LYS A 1 370 ? -15.753 37.309 40.005 1.00 59.94 370 LYS A CA 1
ATOM 2914 C C . LYS A 1 370 ? -15.771 37.383 41.536 1.00 59.94 370 LYS A C 1
ATOM 2916 O O . LYS A 1 370 ? -14.752 37.116 42.164 1.00 59.94 370 LYS A O 1
ATOM 2921 N N . SER A 1 371 ? -16.904 37.767 42.123 1.00 58.25 371 SER A N 1
ATOM 2922 C CA . SER A 1 371 ? -17.125 37.840 43.573 1.00 58.25 371 SER A CA 1
ATOM 2923 C C . SER A 1 371 ? -17.932 36.660 44.134 1.00 58.25 371 SER A C 1
ATOM 2925 O O . SER A 1 371 ? -18.175 36.615 45.338 1.00 58.25 371 SER A O 1
ATOM 2927 N N . SER A 1 372 ? -18.329 35.702 43.289 1.00 59.97 372 SER A N 1
ATOM 2928 C CA . SER A 1 372 ? -19.099 34.520 43.685 1.00 59.97 372 SER A CA 1
ATOM 2929 C C . SER A 1 372 ? -18.223 33.258 43.697 1.00 59.97 372 SER A C 1
ATOM 2931 O O . SER A 1 372 ? -17.452 33.040 42.766 1.00 59.97 372 SER A O 1
ATOM 2933 N N . ASP A 1 373 ? -18.390 32.379 44.692 1.00 64.25 373 ASP A N 1
ATOM 2934 C CA . ASP A 1 373 ? -17.710 31.066 44.785 1.00 64.25 373 ASP A CA 1
ATOM 2935 C C . ASP A 1 373 ? -18.254 30.015 43.783 1.00 64.25 373 ASP A C 1
ATOM 2937 O O . ASP A 1 373 ? -18.036 28.814 43.931 1.00 64.25 373 ASP A O 1
ATOM 2941 N N . VAL A 1 374 ? -19.016 30.440 42.770 1.00 68.31 374 VAL A N 1
ATOM 2942 C CA . VAL A 1 374 ? -19.767 29.545 41.872 1.00 68.31 374 VAL A CA 1
ATOM 2943 C C . VAL A 1 374 ? -18.876 28.926 40.787 1.00 68.31 374 VAL A C 1
ATOM 2945 O O . VAL A 1 374 ? -19.199 27.855 40.279 1.00 68.31 374 VAL A O 1
ATOM 2948 N N . VAL A 1 375 ? -17.761 29.572 40.427 1.00 67.38 375 VAL A N 1
ATOM 2949 C CA . VAL A 1 375 ? -16.879 29.141 39.327 1.00 67.38 375 VAL A CA 1
ATOM 2950 C C . VAL A 1 375 ? -15.421 29.271 39.741 1.00 67.38 375 VAL A C 1
ATOM 2952 O O . VAL A 1 375 ? -14.996 30.311 40.243 1.00 67.38 375 VAL A O 1
ATOM 2955 N N . SER A 1 376 ? -14.628 28.225 39.514 1.00 73.56 376 SER A N 1
ATOM 2956 C CA . SER A 1 376 ? -13.214 28.241 39.883 1.00 73.56 376 SER A CA 1
ATOM 2957 C C . SER A 1 376 ? -12.372 29.061 38.898 1.00 73.56 376 SER A C 1
ATOM 2959 O O . SER A 1 376 ? -12.599 29.064 37.686 1.00 73.56 376 SER A O 1
ATOM 2961 N N . TYR A 1 377 ? -11.310 29.698 39.399 1.00 72.25 377 TYR A N 1
ATOM 2962 C CA . TYR A 1 377 ? -10.337 30.415 38.562 1.00 72.25 377 TYR A CA 1
ATOM 2963 C C . TYR A 1 377 ? -9.712 29.520 37.469 1.00 72.25 377 TYR A C 1
ATOM 2965 O O . TYR A 1 377 ? -9.411 29.980 36.368 1.00 72.25 377 TYR A O 1
ATOM 2973 N N . ALA A 1 378 ? -9.573 28.218 37.744 1.00 75.38 378 ALA A N 1
ATOM 2974 C CA . ALA A 1 378 ? -9.059 27.237 36.791 1.00 75.38 378 ALA A CA 1
ATOM 2975 C C . ALA A 1 378 ? -10.005 27.000 35.597 1.00 75.38 378 ALA A C 1
ATOM 2977 O O . ALA A 1 378 ? -9.541 26.753 34.485 1.00 75.38 378 ALA A O 1
ATOM 2978 N N . GLU A 1 379 ? -11.322 27.074 35.795 1.00 72.56 379 GLU A N 1
ATOM 2979 C CA . GLU A 1 379 ? -12.307 26.933 34.714 1.00 72.56 379 GLU A CA 1
ATOM 2980 C C . GLU A 1 379 ? -12.342 28.174 33.821 1.00 72.56 379 GLU A C 1
ATOM 2982 O O . GLU A 1 379 ? -12.369 28.041 32.598 1.00 72.56 379 GLU A O 1
ATOM 2987 N N . ILE A 1 380 ? -12.219 29.367 34.410 1.00 72.75 380 ILE A N 1
ATOM 2988 C CA . ILE A 1 380 ? -12.104 30.631 33.665 1.00 72.75 380 ILE A CA 1
ATOM 2989 C C . ILE A 1 380 ? -10.855 30.611 32.767 1.00 72.75 380 ILE A C 1
ATOM 2991 O O . ILE A 1 380 ? -10.937 30.933 31.581 1.00 72.75 380 ILE A O 1
ATOM 2995 N N . GLN A 1 381 ? -9.712 30.137 33.280 1.00 76.50 381 GLN A N 1
ATOM 2996 C CA . GLN A 1 381 ? -8.499 29.977 32.468 1.00 76.50 381 GLN A CA 1
ATOM 2997 C C . GLN A 1 381 ? -8.667 28.975 31.314 1.00 76.50 381 GLN A C 1
ATOM 2999 O O . GLN A 1 381 ? -8.120 29.192 30.232 1.00 76.50 381 GLN A O 1
ATOM 3004 N N . LYS A 1 382 ? -9.435 27.892 31.498 1.00 78.12 382 LYS A N 1
ATOM 3005 C CA . LYS A 1 382 ? -9.718 26.933 30.413 1.00 78.12 382 LYS A CA 1
ATOM 3006 C C . LYS A 1 382 ? -10.543 27.566 29.293 1.00 78.12 382 LYS A C 1
ATOM 3008 O O . LYS A 1 382 ? -10.238 27.339 28.124 1.00 78.12 382 LYS A O 1
ATOM 3013 N N . ILE A 1 383 ? -11.555 28.365 29.635 1.00 76.00 383 ILE A N 1
ATOM 3014 C CA . ILE A 1 383 ? -12.401 29.064 28.654 1.00 76.00 383 ILE A CA 1
ATOM 3015 C C . ILE A 1 383 ? -11.582 30.099 27.876 1.00 76.00 383 ILE A C 1
ATOM 3017 O O . ILE A 1 383 ? -11.690 30.164 26.649 1.00 76.00 383 ILE A O 1
ATOM 3021 N N . GLN A 1 384 ? -10.696 30.829 28.558 1.00 75.12 384 GLN A N 1
ATOM 3022 C CA . GLN A 1 384 ? -9.748 31.728 27.903 1.00 75.12 384 GLN A CA 1
ATOM 3023 C C . GLN A 1 384 ? -8.832 30.963 26.931 1.00 75.12 384 GLN A C 1
ATOM 3025 O O . GLN A 1 384 ? -8.695 31.352 25.774 1.00 75.12 384 GLN A O 1
ATOM 3030 N N . GLY A 1 385 ? -8.306 29.805 27.342 1.00 77.25 385 GLY A N 1
ATOM 3031 C CA . GLY A 1 385 ? -7.509 28.944 26.464 1.00 77.25 385 GLY A CA 1
ATOM 3032 C C . GLY A 1 385 ? -8.276 28.420 25.240 1.00 77.25 385 GLY A C 1
ATOM 3033 O O . GLY A 1 385 ? -7.687 28.255 24.171 1.00 77.25 385 GLY A O 1
ATOM 3034 N N . PHE A 1 386 ? -9.588 28.176 25.345 1.00 77.06 386 PHE A N 1
ATOM 3035 C CA . PHE A 1 386 ? -10.417 27.819 24.185 1.00 77.06 386 PHE A CA 1
ATOM 3036 C C . PHE A 1 386 ? -10.629 28.993 23.229 1.00 77.06 386 PHE A C 1
ATOM 3038 O O . PHE A 1 386 ? -10.633 28.776 22.015 1.00 77.06 386 PHE A O 1
ATOM 3045 N N . LYS A 1 387 ? -10.756 30.219 23.749 1.00 75.25 387 LYS A N 1
ATOM 3046 C CA . LYS A 1 387 ? -10.820 31.438 22.933 1.00 75.25 387 LYS A CA 1
ATOM 3047 C C . LYS A 1 387 ? -9.545 31.609 22.113 1.00 75.25 387 LYS A C 1
ATOM 3049 O O . LYS A 1 387 ? -9.633 31.707 20.892 1.00 75.25 387 LYS A O 1
ATOM 3054 N N . ASP A 1 388 ? -8.384 31.530 22.755 1.00 73.31 388 ASP A N 1
ATOM 3055 C CA . ASP A 1 388 ? -7.088 31.696 22.088 1.00 73.31 388 ASP A CA 1
ATOM 3056 C C . ASP A 1 388 ? -6.878 30.633 20.990 1.00 73.31 388 ASP A C 1
ATOM 3058 O O . ASP A 1 388 ? -6.437 30.941 19.879 1.00 73.31 388 ASP A O 1
ATOM 3062 N N . LYS A 1 389 ? -7.278 29.379 21.253 1.00 74.88 389 LYS A N 1
ATOM 3063 C CA . LYS A 1 389 ? -7.262 28.297 20.251 1.00 74.88 389 LYS A CA 1
ATOM 3064 C C . LYS A 1 389 ? -8.200 28.573 19.076 1.00 74.88 389 LYS A C 1
ATOM 3066 O O . LYS A 1 389 ? -7.812 28.361 17.928 1.00 74.88 389 LYS A O 1
ATOM 3071 N N . CYS A 1 390 ? -9.419 29.046 19.337 1.00 74.25 390 CYS A N 1
ATOM 3072 C CA . CYS A 1 390 ? -10.376 29.377 18.279 1.00 74.25 390 CYS A CA 1
ATOM 3073 C C . CYS A 1 390 ? -9.907 30.564 17.436 1.00 74.25 390 CYS A C 1
ATOM 3075 O O . CYS A 1 390 ? -10.016 30.511 16.214 1.00 74.25 390 CYS A O 1
ATOM 3077 N N . GLU A 1 391 ? -9.323 31.595 18.045 1.00 71.62 391 GLU A N 1
ATOM 3078 C CA . GLU A 1 391 ? -8.716 32.713 17.316 1.00 71.62 391 GLU A CA 1
ATOM 3079 C C . GLU A 1 391 ? -7.536 32.255 16.443 1.00 71.62 391 GLU A C 1
ATOM 3081 O O . GLU A 1 391 ? -7.400 32.708 15.303 1.00 71.62 391 GLU A O 1
ATOM 3086 N N . GLY A 1 392 ? -6.717 31.317 16.933 1.00 67.81 392 GLY A N 1
ATOM 3087 C CA . GLY A 1 392 ? -5.673 30.658 16.143 1.00 67.81 392 GLY A CA 1
ATOM 3088 C C . GLY A 1 392 ? -6.237 29.927 14.919 1.00 67.81 392 GLY A C 1
ATOM 3089 O O . GLY A 1 392 ? -5.776 30.147 13.796 1.00 67.81 392 GLY A O 1
ATOM 3090 N N . LEU A 1 393 ? -7.296 29.134 15.109 1.00 69.31 393 LEU A N 1
ATOM 3091 C CA . LEU A 1 393 ? -7.983 28.427 14.022 1.00 69.31 393 LEU A CA 1
ATOM 3092 C C . LEU A 1 393 ? -8.647 29.387 13.024 1.00 69.31 393 LEU A C 1
ATOM 3094 O O . LEU A 1 393 ? -8.575 29.155 11.823 1.00 69.31 393 LEU A O 1
ATOM 3098 N N . ILE A 1 394 ? -9.234 30.499 13.468 1.00 69.69 394 ILE A N 1
ATOM 3099 C CA . ILE A 1 394 ? -9.832 31.508 12.573 1.00 69.69 394 ILE A CA 1
ATOM 3100 C C . ILE A 1 394 ? -8.758 32.198 11.735 1.00 69.69 394 ILE A C 1
ATOM 3102 O O . ILE A 1 394 ? -8.937 32.372 10.528 1.00 69.69 394 ILE A O 1
ATOM 3106 N N . LYS A 1 395 ? -7.609 32.543 12.326 1.00 67.19 395 LYS A N 1
ATOM 3107 C CA . LYS A 1 395 ? -6.456 33.084 11.581 1.00 67.19 395 LYS A CA 1
ATOM 3108 C C . LYS A 1 395 ? -5.911 32.093 10.549 1.00 67.19 395 LYS A C 1
ATOM 3110 O O . LYS A 1 395 ? -5.395 32.522 9.517 1.00 67.19 395 LYS A O 1
ATOM 3115 N N . MET A 1 396 ? -6.030 30.792 10.806 1.00 63.97 396 MET A N 1
ATOM 3116 C CA . MET A 1 396 ? -5.679 29.733 9.859 1.00 63.97 396 MET A CA 1
ATOM 3117 C C . MET A 1 396 ? -6.738 29.597 8.751 1.00 63.97 396 MET A C 1
ATOM 3119 O O . MET A 1 396 ? -6.408 29.611 7.568 1.00 63.97 396 MET A O 1
ATOM 3123 N N . ILE A 1 397 ? -8.022 29.523 9.100 1.00 65.25 397 ILE A N 1
ATOM 3124 C CA . ILE A 1 397 ? -9.123 29.214 8.172 1.00 65.25 397 ILE A CA 1
ATOM 3125 C C . ILE A 1 397 ? -9.507 30.407 7.286 1.00 65.25 397 ILE A C 1
ATOM 3127 O O . ILE A 1 397 ? -9.852 30.198 6.124 1.00 65.25 397 ILE A O 1
ATOM 3131 N N . SER A 1 398 ? -9.397 31.642 7.788 1.00 63.06 398 SER A N 1
ATOM 3132 C CA . SER A 1 398 ? -9.726 32.887 7.062 1.00 63.06 398 SER A CA 1
ATOM 3133 C C . SER A 1 398 ? -8.843 33.168 5.844 1.00 63.06 398 SER A C 1
ATOM 3135 O O . SER A 1 398 ? -9.152 34.042 5.034 1.00 63.06 398 SER A O 1
ATOM 3137 N N . ARG A 1 399 ? -7.747 32.427 5.695 1.00 66.00 399 ARG A N 1
ATOM 3138 C CA . ARG A 1 399 ? -6.844 32.538 4.556 1.00 66.00 399 ARG A CA 1
ATOM 3139 C C . ARG A 1 399 ? -7.459 31.857 3.349 1.00 66.00 399 ARG A C 1
ATOM 3141 O O . ARG A 1 399 ? -7.777 30.673 3.391 1.00 66.00 399 ARG A O 1
ATOM 3148 N N . ASP A 1 400 ? -7.530 32.580 2.240 1.00 63.50 400 ASP A N 1
ATOM 3149 C CA . ASP A 1 400 ? -8.020 32.039 0.968 1.00 63.50 400 ASP A CA 1
ATOM 3150 C C . ASP A 1 400 ? -6.952 31.214 0.225 1.00 63.50 400 ASP A C 1
ATOM 3152 O O . ASP A 1 400 ? -6.980 31.113 -0.994 1.00 63.50 400 ASP A O 1
ATOM 3156 N N . ARG A 1 401 ? -5.963 30.672 0.953 1.00 73.56 401 ARG A N 1
ATOM 3157 C CA . ARG A 1 401 ? -4.809 29.953 0.404 1.00 73.56 401 ARG A CA 1
ATOM 3158 C C . ARG A 1 401 ? -4.553 28.669 1.178 1.00 73.56 401 ARG A C 1
ATOM 3160 O O . ARG A 1 401 ? -4.596 28.689 2.405 1.00 73.56 401 ARG A O 1
ATOM 3167 N N . MET A 1 402 ? -4.258 27.580 0.471 1.00 78.69 402 MET A N 1
ATOM 3168 C CA . MET A 1 402 ? -3.856 26.309 1.080 1.00 78.69 402 MET A CA 1
ATOM 3169 C C . MET A 1 402 ? -2.337 26.276 1.249 1.00 78.69 402 MET A C 1
ATOM 3171 O O . MET A 1 402 ? -1.620 26.191 0.254 1.00 78.69 402 MET A O 1
ATOM 3175 N N . LYS A 1 403 ? -1.835 26.337 2.484 1.00 85.06 403 LYS A N 1
ATOM 3176 C CA . LYS A 1 403 ? -0.394 26.299 2.769 1.00 85.06 403 LYS A CA 1
ATOM 3177 C C . LYS A 1 403 ? 0.073 24.860 2.987 1.00 85.06 403 LYS A C 1
ATOM 3179 O O . LYS A 1 403 ? -0.257 24.242 3.998 1.00 85.06 403 LYS A O 1
ATOM 3184 N N . CYS A 1 404 ? 0.870 24.354 2.052 1.00 89.50 404 CYS A N 1
ATOM 3185 C CA . CYS A 1 404 ? 1.489 23.033 2.103 1.00 89.50 404 CYS A CA 1
ATOM 3186 C C . CYS A 1 404 ? 2.981 23.176 2.407 1.00 89.50 404 CYS A C 1
ATOM 3188 O O . CYS A 1 404 ? 3.717 23.778 1.621 1.00 89.50 404 CYS A O 1
ATOM 3190 N N . VAL A 1 405 ? 3.438 22.607 3.519 1.00 90.12 405 VAL A N 1
ATOM 3191 C CA . VAL A 1 405 ? 4.834 22.715 3.959 1.00 90.12 405 VAL A CA 1
ATOM 3192 C C . VAL A 1 405 ? 5.533 21.363 3.843 1.00 90.12 405 VAL A C 1
ATOM 3194 O O . VAL A 1 405 ? 5.041 20.357 4.351 1.00 90.12 405 VAL A O 1
ATOM 3197 N N . PHE A 1 406 ? 6.674 21.341 3.158 1.00 90.19 406 PHE A N 1
ATOM 3198 C CA . PHE A 1 406 ? 7.468 20.149 2.872 1.00 90.19 406 PHE A CA 1
ATOM 3199 C C . PHE A 1 406 ? 8.635 20.041 3.849 1.00 90.19 406 PHE A C 1
ATOM 3201 O O . PHE A 1 406 ? 9.453 20.953 3.937 1.00 90.19 406 PHE A O 1
ATOM 3208 N N . PHE A 1 407 ? 8.738 18.894 4.520 1.00 87.06 407 PHE A N 1
ATOM 3209 C CA . PHE A 1 407 ? 9.757 18.571 5.518 1.00 87.06 407 PHE A CA 1
ATOM 3210 C C . PHE A 1 407 ? 10.475 17.267 5.190 1.00 87.06 407 PHE A C 1
ATOM 3212 O O . PHE A 1 407 ? 10.011 16.458 4.393 1.00 87.06 407 PHE A O 1
ATOM 3219 N N . GLY A 1 408 ? 11.629 17.057 5.816 1.00 82.62 408 GLY A N 1
ATOM 3220 C CA . GLY A 1 408 ? 12.463 15.874 5.620 1.00 82.62 408 GLY A CA 1
ATOM 3221 C C . GLY A 1 408 ? 13.943 16.215 5.699 1.00 82.62 408 GLY A C 1
ATOM 3222 O O . GLY A 1 408 ? 14.336 17.391 5.664 1.00 82.62 408 GLY A O 1
ATOM 3223 N N . ARG A 1 409 ? 14.782 15.185 5.792 1.00 81.44 409 ARG A N 1
ATOM 3224 C CA . ARG A 1 409 ? 16.240 15.351 5.841 1.00 81.44 409 ARG A CA 1
ATOM 3225 C C . ARG A 1 409 ? 16.778 16.084 4.612 1.00 81.44 409 ARG A C 1
ATOM 3227 O O . ARG A 1 409 ? 16.138 16.166 3.552 1.00 81.44 409 ARG A O 1
ATOM 3234 N N . THR A 1 410 ? 17.959 16.670 4.764 1.00 78.50 410 THR A N 1
ATOM 3235 C CA . THR A 1 410 ? 18.719 17.206 3.637 1.00 78.50 410 THR A CA 1
ATOM 3236 C C . THR A 1 410 ? 18.889 16.112 2.583 1.00 78.50 410 THR A C 1
ATOM 3238 O O . THR A 1 410 ? 19.195 14.971 2.911 1.00 78.50 410 THR A O 1
ATOM 3241 N N . SER A 1 411 ? 18.708 16.464 1.309 1.00 75.44 411 SER A N 1
ATOM 3242 C CA . SER A 1 411 ? 18.826 15.536 0.174 1.00 75.44 411 SER A CA 1
ATOM 3243 C C . SER A 1 411 ? 17.731 14.462 0.065 1.00 75.44 411 SER A C 1
ATOM 3245 O O . SER A 1 411 ? 17.866 13.562 -0.754 1.00 75.44 411 SER A O 1
ATOM 3247 N N . ASN A 1 412 ? 16.613 14.568 0.800 1.00 81.19 412 ASN A N 1
ATOM 3248 C CA . ASN A 1 412 ? 15.422 13.741 0.528 1.00 81.19 412 ASN A CA 1
ATOM 3249 C C . ASN A 1 412 ? 14.630 14.212 -0.715 1.00 81.19 412 ASN A C 1
ATOM 3251 O O . ASN A 1 412 ? 13.643 13.585 -1.085 1.00 81.19 412 ASN A O 1
ATOM 3255 N N . GLY A 1 413 ? 15.033 15.320 -1.351 1.00 81.44 413 GLY A N 1
ATOM 3256 C CA . GLY A 1 413 ? 14.422 15.829 -2.585 1.00 81.44 413 GLY A CA 1
ATOM 3257 C C . GLY A 1 413 ? 13.161 16.678 -2.388 1.00 81.44 413 GLY A C 1
ATOM 3258 O O . GLY A 1 413 ? 12.252 16.633 -3.214 1.00 81.44 413 GLY A O 1
ATOM 3259 N N . LYS A 1 414 ? 13.092 17.472 -1.310 1.00 87.31 414 LYS A N 1
ATOM 3260 C CA . LYS A 1 414 ? 11.978 18.406 -1.036 1.00 87.31 414 LYS A CA 1
ATOM 3261 C C . LYS A 1 414 ? 11.809 19.451 -2.146 1.00 87.31 414 LYS A C 1
ATOM 3263 O O . LYS A 1 414 ? 10.782 19.477 -2.820 1.00 87.31 414 LYS A O 1
ATOM 3268 N N . SER A 1 415 ? 12.862 20.219 -2.419 1.00 86.56 415 SER A N 1
ATOM 3269 C CA . SER A 1 415 ? 12.908 21.219 -3.493 1.00 86.56 415 SER A CA 1
ATOM 3270 C C . SER A 1 415 ? 12.707 20.580 -4.875 1.00 86.56 415 SER A C 1
ATOM 3272 O O . SER A 1 415 ? 11.992 21.133 -5.710 1.00 86.56 415 SER A O 1
ATOM 3274 N N . SER A 1 416 ? 13.268 19.379 -5.099 1.00 83.75 416 SER A N 1
ATOM 3275 C CA . SER A 1 416 ? 13.043 18.579 -6.317 1.00 83.75 416 SER A CA 1
ATOM 3276 C C . SER A 1 416 ? 11.564 18.244 -6.512 1.00 83.75 416 SER A C 1
ATOM 3278 O O . SER A 1 416 ? 11.033 18.415 -7.607 1.00 83.75 416 SER A O 1
ATOM 3280 N N . THR A 1 417 ? 10.889 17.818 -5.443 1.00 86.00 417 THR A N 1
ATOM 3281 C CA . THR A 1 417 ? 9.458 17.489 -5.453 1.00 86.00 417 THR A CA 1
ATOM 3282 C C . THR A 1 417 ? 8.615 18.721 -5.757 1.00 86.00 417 THR A C 1
ATOM 3284 O O . THR A 1 417 ? 7.742 18.663 -6.618 1.00 86.00 417 THR A O 1
ATOM 3287 N N . ILE A 1 418 ? 8.882 19.848 -5.093 1.00 87.88 418 ILE A N 1
ATOM 3288 C CA . ILE A 1 418 ? 8.135 21.091 -5.324 1.00 87.88 418 ILE A CA 1
ATOM 3289 C C . ILE A 1 418 ? 8.311 21.553 -6.773 1.00 87.88 418 ILE A C 1
ATOM 3291 O O . ILE A 1 418 ? 7.328 21.857 -7.443 1.00 87.88 418 ILE A O 1
ATOM 3295 N N . ASN A 1 419 ? 9.534 21.527 -7.304 1.00 86.25 419 ASN A N 1
ATOM 3296 C CA . ASN A 1 419 ? 9.788 21.848 -8.708 1.00 86.25 419 ASN A CA 1
ATOM 3297 C C . ASN A 1 419 ? 9.064 20.900 -9.674 1.00 86.25 419 ASN A C 1
ATOM 3299 O O . ASN A 1 419 ? 8.547 21.346 -10.700 1.00 86.25 419 ASN A O 1
ATOM 3303 N N . ALA A 1 420 ? 8.994 19.606 -9.348 1.00 81.00 420 ALA A N 1
ATOM 3304 C CA . ALA A 1 420 ? 8.227 18.639 -10.125 1.00 81.00 420 ALA A CA 1
ATOM 3305 C C . ALA A 1 420 ? 6.728 18.972 -10.100 1.00 81.00 420 ALA A C 1
ATOM 3307 O O . ALA A 1 420 ? 6.126 19.052 -11.163 1.00 81.00 420 ALA A O 1
ATOM 3308 N N . MET A 1 421 ? 6.154 19.283 -8.932 1.00 82.69 421 MET A N 1
ATOM 3309 C CA . MET A 1 421 ? 4.751 19.709 -8.792 1.00 82.69 421 MET A CA 1
ATOM 3310 C C . MET A 1 421 ? 4.442 21.024 -9.520 1.00 82.69 421 MET A C 1
ATOM 3312 O O . MET A 1 421 ? 3.327 21.231 -9.995 1.00 82.69 421 MET A O 1
ATOM 3316 N N . LEU A 1 422 ? 5.425 21.918 -9.621 1.00 82.31 422 LEU A N 1
ATOM 3317 C CA . LEU A 1 422 ? 5.315 23.178 -10.358 1.00 82.31 422 LEU A CA 1
ATOM 3318 C C . LEU A 1 422 ? 5.599 23.021 -11.862 1.00 82.31 422 LEU A C 1
ATOM 3320 O O . LEU A 1 422 ? 5.402 23.974 -12.614 1.00 82.31 422 LEU A O 1
ATOM 3324 N N . HIS A 1 423 ? 6.064 21.846 -12.303 1.00 76.38 423 HIS A N 1
ATOM 3325 C CA . HIS A 1 423 ? 6.518 21.548 -13.668 1.00 76.38 423 HIS A CA 1
ATOM 3326 C C . HIS A 1 423 ? 7.640 22.498 -14.146 1.00 76.38 423 HIS A C 1
ATOM 3328 O O . HIS A 1 423 ? 7.861 22.669 -15.346 1.00 76.38 423 HIS A O 1
ATOM 3334 N N . GLN A 1 424 ? 8.358 23.131 -13.212 1.00 78.50 424 GLN A N 1
ATOM 3335 C CA . GLN A 1 424 ? 9.360 24.170 -13.460 1.00 78.50 424 GLN A CA 1
ATOM 3336 C C . GLN A 1 424 ? 10.460 24.117 -12.394 1.00 78.50 424 GLN A C 1
ATOM 3338 O O . GLN A 1 424 ? 10.198 23.858 -11.223 1.00 78.50 424 GLN A O 1
ATOM 3343 N N . LYS A 1 425 ? 11.709 24.397 -12.782 1.00 79.38 425 LYS A N 1
ATOM 3344 C CA . LYS A 1 425 ? 12.862 24.432 -11.863 1.00 79.38 425 LYS A CA 1
ATOM 3345 C C . LYS A 1 425 ? 13.003 25.819 -11.230 1.00 79.38 425 LYS A C 1
ATOM 3347 O O . LYS A 1 425 ? 13.846 26.602 -11.656 1.00 79.38 425 LYS A O 1
ATOM 3352 N N . ILE A 1 426 ? 12.146 26.122 -10.259 1.00 82.69 426 ILE A N 1
ATOM 3353 C CA . ILE A 1 426 ? 12.101 27.427 -9.580 1.00 82.69 426 ILE A CA 1
ATOM 3354 C C . ILE A 1 426 ? 13.023 27.422 -8.361 1.00 82.69 426 ILE A C 1
ATOM 3356 O O . ILE A 1 426 ? 13.843 28.321 -8.194 1.00 82.69 426 ILE A O 1
ATOM 3360 N N . LEU A 1 427 ? 12.907 26.395 -7.520 1.00 84.25 427 LEU A N 1
ATOM 3361 C CA . LEU A 1 427 ? 13.699 26.247 -6.306 1.00 84.25 427 LEU A CA 1
ATOM 3362 C C . LEU A 1 427 ? 15.091 25.657 -6.599 1.00 84.25 427 LEU A C 1
ATOM 3364 O O . LEU A 1 427 ? 15.234 24.863 -7.536 1.00 84.25 427 LEU A O 1
ATOM 3368 N N . PRO A 1 428 ? 16.117 25.988 -5.795 1.00 77.56 428 PRO A N 1
ATOM 3369 C CA . PRO A 1 428 ? 17.454 25.410 -5.922 1.00 77.56 428 PRO A CA 1
ATOM 3370 C C . PRO A 1 428 ? 17.468 23.882 -5.767 1.00 77.56 428 PRO A C 1
ATOM 3372 O O . PRO A 1 428 ? 16.806 23.328 -4.896 1.00 77.56 428 PRO A O 1
ATOM 3375 N N . MET A 1 429 ? 18.252 23.190 -6.603 1.00 71.69 429 MET A N 1
ATOM 3376 C CA . MET A 1 429 ? 18.447 21.731 -6.556 1.00 71.69 429 MET A CA 1
ATOM 3377 C C . MET A 1 429 ? 19.927 21.395 -6.785 1.00 71.69 429 MET A C 1
ATOM 3379 O O . MET A 1 429 ? 20.575 22.024 -7.622 1.00 71.69 429 MET A O 1
ATOM 3383 N N . GLY A 1 430 ? 20.468 20.395 -6.086 1.00 63.25 430 GLY A N 1
ATOM 3384 C CA . GLY A 1 430 ? 21.881 20.012 -6.179 1.00 63.25 430 GLY A CA 1
ATOM 3385 C C . GLY A 1 430 ? 22.311 18.997 -5.114 1.00 63.25 430 GLY A C 1
ATOM 3386 O O . GLY A 1 430 ? 21.509 18.565 -4.294 1.00 63.25 430 GLY A O 1
ATOM 3387 N N . ILE A 1 431 ? 23.588 18.608 -5.133 1.00 55.03 431 ILE A N 1
ATOM 3388 C CA . ILE A 1 431 ? 24.175 17.687 -4.146 1.00 55.03 431 ILE A CA 1
ATOM 3389 C C . ILE A 1 431 ? 24.598 18.499 -2.907 1.00 55.03 431 ILE A C 1
ATOM 3391 O O . ILE A 1 431 ? 25.434 19.394 -3.029 1.00 55.03 431 ILE A O 1
ATOM 3395 N N . GLY A 1 432 ? 24.048 18.188 -1.725 1.00 57.22 432 GLY A N 1
ATOM 3396 C CA . GLY A 1 432 ? 24.366 18.846 -0.443 1.00 57.22 432 GLY A CA 1
ATOM 3397 C C . GLY A 1 432 ? 23.202 19.651 0.161 1.00 57.22 432 GLY A C 1
ATOM 3398 O O . GLY A 1 432 ? 22.050 19.477 -0.228 1.00 57.22 432 GLY A O 1
ATOM 3399 N N . HIS A 1 433 ? 23.484 20.532 1.132 1.00 56.31 433 HIS A N 1
ATOM 3400 C CA . HIS A 1 433 ? 22.480 21.431 1.726 1.00 56.31 433 HIS A CA 1
ATOM 3401 C C . HIS A 1 433 ? 22.084 22.537 0.729 1.00 56.31 433 HIS A C 1
ATOM 3403 O O . HIS A 1 433 ? 22.717 23.590 0.655 1.00 56.31 433 HIS A O 1
ATOM 3409 N N . THR A 1 434 ? 21.056 22.277 -0.079 1.00 55.84 434 THR A N 1
ATOM 3410 C CA . THR A 1 434 ? 20.568 23.189 -1.135 1.00 55.84 434 THR A CA 1
ATOM 3411 C C . THR A 1 434 ? 19.530 24.200 -0.661 1.00 55.84 434 THR A C 1
ATOM 3413 O O . THR A 1 434 ? 19.228 25.126 -1.407 1.00 55.84 434 THR A O 1
ATOM 3416 N N . THR A 1 435 ? 19.001 24.019 0.552 1.00 58.72 435 THR A N 1
ATOM 3417 C CA . THR A 1 435 ? 17.986 24.881 1.170 1.00 58.72 435 THR A CA 1
ATOM 3418 C C . THR A 1 435 ? 18.385 25.134 2.622 1.00 58.72 435 THR A C 1
ATOM 3420 O O . THR A 1 435 ? 18.237 24.253 3.471 1.00 58.72 435 THR A O 1
ATOM 3423 N N . ASN A 1 436 ? 18.943 26.316 2.902 1.00 68.44 436 ASN A N 1
ATOM 3424 C CA . ASN A 1 436 ? 19.363 26.716 4.254 1.00 68.44 436 ASN A CA 1
ATOM 3425 C C . ASN A 1 436 ? 18.303 27.539 5.012 1.00 68.44 436 ASN A C 1
ATOM 3427 O O . ASN A 1 436 ? 18.444 27.740 6.208 1.00 68.44 436 ASN A O 1
ATOM 3431 N N . CYS A 1 437 ? 17.258 28.014 4.334 1.00 74.00 437 CYS A N 1
ATOM 3432 C CA . CYS A 1 437 ? 16.164 28.816 4.894 1.00 74.00 437 CYS A CA 1
ATOM 3433 C C . CYS A 1 437 ? 14.831 28.391 4.256 1.00 74.00 437 CYS A C 1
ATOM 3435 O O . CYS A 1 437 ? 14.835 27.627 3.290 1.00 74.00 437 CYS A O 1
ATOM 3437 N N . PHE A 1 438 ? 13.695 28.846 4.782 1.00 83.50 438 PHE A N 1
ATOM 3438 C CA . PHE A 1 438 ? 12.393 28.502 4.215 1.00 83.50 438 PHE A CA 1
ATOM 3439 C C . PHE A 1 438 ? 12.163 29.239 2.892 1.00 83.50 438 PHE A C 1
ATOM 3441 O O . PHE A 1 438 ? 12.324 30.458 2.821 1.00 83.50 438 PHE A O 1
ATOM 3448 N N . LEU A 1 439 ? 11.736 28.512 1.858 1.00 87.31 439 LEU A N 1
ATOM 3449 C CA . LEU A 1 439 ? 11.362 29.084 0.561 1.00 87.31 439 LEU A CA 1
ATOM 3450 C C . LEU A 1 439 ? 9.864 28.879 0.332 1.00 87.31 439 LEU A C 1
ATOM 3452 O O . LEU A 1 439 ? 9.406 27.749 0.178 1.00 87.31 439 LEU A O 1
ATOM 3456 N N . GLN A 1 440 ? 9.095 29.963 0.300 1.00 89.94 440 GLN A N 1
ATOM 3457 C CA . GLN A 1 440 ? 7.649 29.934 0.091 1.00 89.94 440 GLN A CA 1
ATOM 3458 C C . GLN A 1 440 ? 7.302 30.397 -1.321 1.00 89.94 440 GLN A C 1
ATOM 3460 O O . GLN A 1 440 ? 7.492 31.563 -1.650 1.00 89.94 440 GLN A O 1
ATOM 3465 N N . VAL A 1 441 ? 6.767 29.498 -2.143 1.00 89.81 441 VAL A N 1
ATOM 3466 C CA . VAL A 1 441 ? 6.312 29.786 -3.506 1.00 89.81 441 VAL A CA 1
ATOM 3467 C C . VAL A 1 441 ? 4.821 30.108 -3.498 1.00 89.81 441 VAL A C 1
ATOM 3469 O O . VAL A 1 441 ? 3.999 29.301 -3.055 1.00 89.81 441 VAL A O 1
ATOM 3472 N N . GLU A 1 442 ? 4.471 31.280 -4.020 1.00 88.81 442 GLU A N 1
ATOM 3473 C CA . GLU A 1 442 ? 3.099 31.777 -4.107 1.00 88.81 442 GLU A CA 1
ATOM 3474 C C . GLU A 1 442 ? 2.747 32.192 -5.536 1.00 88.81 442 GLU A C 1
ATOM 3476 O O . GLU A 1 442 ? 3.583 32.715 -6.271 1.00 88.81 442 GLU A O 1
ATOM 3481 N N . GLY A 1 443 ? 1.475 32.023 -5.901 1.00 84.44 443 GLY A N 1
ATOM 3482 C CA . GLY A 1 443 ? 0.937 32.547 -7.151 1.00 84.44 443 GLY A CA 1
ATOM 3483 C C . GLY A 1 443 ? 0.781 34.070 -7.129 1.00 84.44 443 GLY A C 1
ATOM 3484 O O . GLY A 1 443 ? 0.140 34.610 -6.222 1.00 84.44 443 GLY A O 1
ATOM 3485 N N . SER A 1 444 ? 1.283 34.752 -8.155 1.00 82.56 444 SER A N 1
ATOM 3486 C CA . SER A 1 444 ? 1.051 36.174 -8.426 1.00 82.56 444 SER A CA 1
ATOM 3487 C C . SER A 1 444 ? 0.384 36.386 -9.789 1.00 82.56 444 SER A C 1
ATOM 3489 O O . SER A 1 444 ? 0.497 35.548 -10.683 1.00 82.56 444 SER A O 1
ATOM 3491 N N . ASP A 1 445 ? -0.294 37.524 -9.949 1.00 77.50 445 ASP A N 1
ATOM 3492 C CA . ASP A 1 445 ? -0.867 37.973 -11.232 1.00 77.50 445 ASP A CA 1
ATOM 3493 C C . ASP A 1 445 ? 0.175 38.756 -12.071 1.00 77.50 445 ASP A C 1
ATOM 3495 O O . ASP A 1 445 ? -0.164 39.574 -12.924 1.00 77.50 445 ASP A O 1
ATOM 3499 N N . LEU A 1 446 ? 1.464 38.565 -11.765 1.00 71.25 446 LEU A N 1
ATOM 3500 C CA . LEU A 1 446 ? 2.591 39.215 -12.432 1.00 71.25 446 LEU A CA 1
ATOM 3501 C C . LEU A 1 446 ? 2.933 38.487 -13.736 1.00 71.25 446 LEU A C 1
ATOM 3503 O O . LEU A 1 446 ? 2.744 37.276 -13.853 1.00 71.25 446 LEU A O 1
ATOM 3507 N N . SER A 1 447 ? 3.495 39.211 -14.708 1.00 62.59 447 SER A N 1
ATOM 3508 C CA . SER A 1 447 ? 3.958 38.598 -15.953 1.00 62.59 447 SER A CA 1
ATOM 3509 C C . SER A 1 447 ? 5.217 37.744 -15.724 1.00 62.59 447 SER A C 1
ATOM 3511 O O . SER A 1 447 ? 5.939 37.917 -14.745 1.00 62.59 447 SER A O 1
ATOM 3513 N N . GLU A 1 448 ? 5.525 36.820 -16.640 1.00 58.69 448 GLU A N 1
ATOM 3514 C CA . GLU A 1 448 ? 6.703 35.937 -16.535 1.00 58.69 448 GLU A CA 1
ATOM 3515 C C . GLU A 1 448 ? 8.033 36.688 -16.372 1.00 58.69 448 GLU A C 1
ATOM 3517 O O . GLU A 1 448 ? 8.954 36.189 -15.727 1.00 58.69 448 GLU A O 1
ATOM 3522 N N . GLN A 1 449 ? 8.133 37.889 -16.937 1.00 60.41 449 GLN A N 1
ATOM 3523 C CA . GLN A 1 449 ? 9.345 38.706 -16.861 1.00 60.41 449 GLN A CA 1
ATOM 3524 C C . GLN A 1 449 ? 9.517 39.370 -15.485 1.00 60.41 449 GLN A C 1
ATOM 3526 O O . GLN A 1 449 ? 10.623 39.796 -15.155 1.00 60.41 449 GLN A O 1
ATOM 3531 N N . ASP A 1 450 ? 8.457 39.379 -14.675 1.00 67.19 450 ASP A N 1
ATOM 3532 C CA . ASP A 1 450 ? 8.369 40.051 -13.377 1.00 67.19 450 ASP A CA 1
ATOM 3533 C C . ASP A 1 450 ? 8.412 39.069 -12.195 1.00 67.19 450 ASP A C 1
ATOM 3535 O O . ASP A 1 450 ? 8.201 39.461 -11.047 1.00 67.19 450 ASP A O 1
ATOM 3539 N N . ALA A 1 451 ? 8.671 37.783 -12.453 1.00 79.75 451 ALA A N 1
ATOM 3540 C CA . ALA A 1 451 ? 8.777 36.783 -11.402 1.00 79.75 451 ALA A CA 1
ATOM 3541 C C . ALA A 1 451 ? 9.967 37.118 -10.478 1.00 79.75 451 ALA A C 1
ATOM 3543 O O . ALA A 1 451 ? 11.125 37.208 -10.910 1.00 79.75 451 ALA A O 1
ATOM 3544 N N . CYS A 1 452 ? 9.671 37.323 -9.196 1.00 82.75 452 CYS A N 1
ATOM 3545 C CA . CYS A 1 452 ? 10.594 37.899 -8.223 1.00 82.75 452 CYS A CA 1
ATOM 3546 C C . CYS A 1 452 ? 10.541 37.171 -6.877 1.00 82.75 452 CYS A C 1
ATOM 3548 O O . CYS A 1 452 ? 9.656 36.351 -6.625 1.00 82.75 452 CYS A O 1
ATOM 3550 N N . PHE A 1 453 ? 11.495 37.463 -5.999 1.00 84.94 453 PHE A N 1
ATOM 3551 C CA . PHE A 1 453 ? 11.446 37.019 -4.612 1.00 84.94 453 PHE A CA 1
ATOM 3552 C C . PHE A 1 453 ? 11.796 38.150 -3.642 1.00 84.94 453 PHE A C 1
ATOM 3554 O O . PHE A 1 453 ? 12.466 39.115 -4.005 1.00 84.94 453 PHE A O 1
ATOM 3561 N N . TYR A 1 454 ? 11.332 38.004 -2.403 1.00 81.94 454 TYR A N 1
ATOM 3562 C CA . TYR A 1 454 ? 11.546 38.942 -1.305 1.00 81.94 454 TYR A CA 1
ATOM 3563 C C . TYR A 1 454 ? 12.288 38.254 -0.164 1.00 81.94 454 TYR A C 1
ATOM 3565 O O . TYR A 1 454 ? 11.876 37.185 0.301 1.00 81.94 454 TYR A O 1
ATOM 3573 N N . ILE A 1 455 ? 13.361 38.892 0.296 1.00 79.19 455 ILE A N 1
ATOM 3574 C CA . ILE A 1 455 ? 14.113 38.488 1.485 1.00 79.19 455 ILE A CA 1
ATOM 3575 C C . ILE A 1 455 ? 13.489 39.181 2.708 1.00 79.19 455 ILE A C 1
ATOM 3577 O O . ILE A 1 455 ? 13.166 40.369 2.624 1.00 79.19 455 ILE A O 1
ATOM 3581 N N . PRO A 1 456 ? 13.323 38.491 3.853 1.00 72.25 456 PRO A N 1
ATOM 3582 C CA . PRO A 1 456 ? 12.857 39.119 5.087 1.00 72.25 456 PRO A CA 1
ATOM 3583 C C . PRO A 1 456 ? 13.646 40.388 5.436 1.00 72.25 456 PRO A C 1
ATOM 3585 O O . PRO A 1 456 ? 14.870 40.355 5.530 1.00 72.25 456 PRO A O 1
ATOM 3588 N N . GLY A 1 457 ? 12.944 41.505 5.640 1.00 68.81 457 GLY A N 1
ATOM 3589 C CA . GLY A 1 457 ? 13.554 42.795 5.985 1.00 68.81 457 GLY A CA 1
ATOM 3590 C C . GLY A 1 457 ? 14.058 43.626 4.799 1.00 68.81 457 GLY A C 1
ATOM 3591 O O . GLY A 1 457 ? 14.555 44.728 5.021 1.00 68.81 457 GLY A O 1
ATOM 3592 N N . CYS A 1 458 ? 13.911 43.145 3.559 1.00 71.88 458 CYS A N 1
ATOM 3593 C CA . CYS A 1 458 ? 14.186 43.911 2.345 1.00 71.88 458 CYS A CA 1
ATOM 3594 C C . CYS A 1 458 ? 12.887 44.170 1.565 1.00 71.88 458 CYS A C 1
ATOM 3596 O O . CYS A 1 458 ? 12.194 43.232 1.173 1.00 71.88 458 CYS A O 1
ATOM 3598 N N . ASP A 1 459 ? 12.577 45.442 1.298 1.00 68.19 459 ASP A N 1
ATOM 3599 C CA . ASP A 1 459 ? 11.386 45.840 0.528 1.00 68.19 459 ASP A CA 1
ATOM 3600 C C . ASP A 1 459 ? 11.616 45.821 -0.996 1.00 68.19 459 ASP A C 1
ATOM 3602 O O . ASP A 1 459 ? 10.680 46.015 -1.776 1.00 68.19 459 ASP A O 1
ATOM 3606 N N . GLN A 1 460 ? 12.856 45.595 -1.445 1.00 73.56 460 GLN A N 1
ATOM 3607 C CA . GLN A 1 460 ? 13.190 45.550 -2.867 1.00 73.56 460 GLN A CA 1
ATOM 3608 C C . GLN A 1 460 ? 13.106 44.114 -3.411 1.00 73.56 460 GLN A C 1
ATOM 3610 O O . GLN A 1 460 ? 13.787 43.230 -2.889 1.00 73.56 460 GLN A O 1
ATOM 3615 N N . PRO A 1 461 ? 12.298 43.864 -4.463 1.00 78.38 461 PRO A N 1
ATOM 3616 C CA . PRO A 1 461 ? 12.207 42.551 -5.088 1.00 78.38 461 PRO A CA 1
ATOM 3617 C C . PRO A 1 461 ? 13.478 42.218 -5.871 1.00 78.38 461 PRO A C 1
ATOM 3619 O O . PRO A 1 461 ? 13.979 43.034 -6.647 1.00 78.38 461 PRO A O 1
ATOM 3622 N N . GLU A 1 462 ? 13.947 40.982 -5.742 1.00 77.00 462 GLU A N 1
ATOM 3623 C CA . GLU A 1 462 ? 15.050 40.450 -6.537 1.00 77.00 462 GLU A CA 1
ATOM 3624 C C . GLU A 1 462 ? 14.559 39.516 -7.647 1.00 77.00 462 GLU A C 1
ATOM 3626 O O . GLU A 1 462 ? 13.518 38.865 -7.544 1.00 77.00 462 GLU A O 1
ATOM 3631 N N . GLN A 1 463 ? 15.327 39.427 -8.735 1.00 76.50 463 GLN A N 1
ATOM 3632 C CA . GLN A 1 463 ? 14.999 38.549 -9.858 1.00 76.50 463 GLN A CA 1
ATOM 3633 C C . GLN A 1 463 ? 15.240 37.083 -9.504 1.00 76.50 463 GLN A C 1
ATOM 3635 O O . GLN A 1 463 ? 16.322 36.729 -9.041 1.00 76.50 463 GLN A O 1
ATOM 3640 N N . ILE A 1 464 ? 14.306 36.196 -9.860 1.00 76.25 464 ILE A N 1
ATOM 3641 C CA . ILE A 1 464 ? 14.390 34.753 -9.552 1.00 76.25 464 ILE A CA 1
ATOM 3642 C C . ILE A 1 464 ? 15.681 34.079 -10.032 1.00 76.25 464 ILE A C 1
ATOM 3644 O O . ILE A 1 464 ? 16.137 33.124 -9.408 1.00 76.25 464 ILE A O 1
ATOM 3648 N N . LYS A 1 465 ? 16.340 34.590 -11.079 1.00 71.62 465 LYS A N 1
ATOM 3649 C CA . LYS A 1 465 ? 17.649 34.077 -11.526 1.00 71.62 465 LYS A CA 1
ATOM 3650 C C . LYS A 1 465 ? 18.708 34.090 -10.412 1.00 71.62 465 LYS A C 1
ATOM 3652 O O . LYS A 1 465 ? 19.578 33.223 -10.404 1.00 71.62 465 LYS A O 1
ATOM 3657 N N . ASN A 1 466 ? 18.607 35.020 -9.462 1.00 70.75 466 ASN A N 1
ATOM 3658 C CA . ASN A 1 466 ? 19.516 35.139 -8.322 1.00 70.75 466 ASN A CA 1
ATOM 3659 C C . ASN A 1 466 ? 19.161 34.195 -7.161 1.00 70.75 466 ASN A C 1
ATOM 3661 O O . ASN A 1 466 ? 20.001 33.963 -6.295 1.00 70.75 466 ASN A O 1
ATOM 3665 N N . LEU A 1 467 ? 17.968 33.590 -7.158 1.00 73.31 467 LEU A N 1
ATOM 3666 C CA . LEU A 1 467 ? 17.511 32.691 -6.091 1.00 73.31 467 LEU A CA 1
ATOM 3667 C C . LEU A 1 467 ? 18.417 31.454 -5.953 1.00 73.31 467 LEU A C 1
ATOM 3669 O O . LEU A 1 467 ? 18.698 31.000 -4.843 1.00 73.31 467 LEU A O 1
ATOM 3673 N N . LEU A 1 468 ? 18.946 30.952 -7.078 1.00 62.88 468 LEU A N 1
ATOM 3674 C CA . LEU A 1 468 ? 19.911 29.844 -7.116 1.00 62.88 468 LEU A CA 1
ATOM 3675 C C . LEU A 1 468 ? 21.214 30.172 -6.370 1.00 62.88 468 LEU A C 1
ATOM 3677 O O . LEU A 1 468 ? 21.826 29.278 -5.787 1.00 62.88 468 LEU A O 1
ATOM 3681 N N . ASN A 1 469 ? 21.608 31.449 -6.345 1.00 61.06 469 ASN A N 1
ATOM 3682 C CA . ASN A 1 469 ? 22.818 31.910 -5.666 1.00 61.06 469 ASN A CA 1
ATOM 3683 C C . ASN A 1 469 ? 22.606 32.102 -4.155 1.00 61.06 469 ASN A C 1
ATOM 3685 O O . ASN A 1 469 ? 23.582 32.054 -3.412 1.00 61.06 469 ASN A O 1
ATOM 3689 N N . LEU A 1 470 ? 21.362 32.285 -3.696 1.00 60.69 470 LEU A N 1
ATOM 3690 C CA . LEU A 1 470 ? 21.010 32.499 -2.284 1.00 60.69 470 LEU A CA 1
ATOM 3691 C C . LEU A 1 470 ? 20.712 31.201 -1.528 1.00 60.69 470 LEU A C 1
ATOM 3693 O O . LEU A 1 470 ? 21.077 31.080 -0.362 1.00 60.69 470 LEU A O 1
ATOM 3697 N N . GLY A 1 471 ? 20.062 30.229 -2.175 1.00 51.97 471 GLY A N 1
ATOM 3698 C CA . GLY A 1 471 ? 19.638 28.997 -1.500 1.00 51.97 471 GLY A CA 1
ATOM 3699 C C . GLY A 1 471 ? 20.762 27.995 -1.227 1.00 51.97 471 GLY A C 1
ATOM 3700 O O . GLY A 1 471 ? 20.673 27.218 -0.278 1.00 51.97 471 GLY A O 1
ATOM 3701 N N . SER A 1 472 ? 21.851 28.033 -2.003 1.00 53.56 472 SER A N 1
ATOM 3702 C CA . SER A 1 472 ? 22.996 27.149 -1.767 1.00 53.56 472 SER A CA 1
ATOM 3703 C C . SER A 1 472 ? 23.722 27.519 -0.465 1.00 53.56 472 SER A C 1
ATOM 3705 O O . SER A 1 472 ? 24.102 28.674 -0.276 1.00 53.56 472 SER A O 1
ATOM 3707 N N . ALA A 1 473 ? 24.017 26.539 0.398 1.00 45.41 473 ALA A N 1
ATOM 3708 C CA . ALA A 1 473 ? 24.807 26.720 1.630 1.00 45.41 473 ALA A CA 1
ATOM 3709 C C . ALA A 1 473 ? 26.258 27.237 1.416 1.00 45.41 473 ALA A C 1
ATOM 3711 O O . ALA A 1 473 ? 27.044 27.304 2.362 1.00 45.41 473 ALA A O 1
ATOM 3712 N N . LEU A 1 474 ? 26.622 27.579 0.175 1.00 38.78 474 LEU A N 1
ATOM 3713 C CA . LEU A 1 474 ? 27.928 28.059 -0.280 1.00 38.78 474 LEU A CA 1
ATOM 3714 C C . LEU A 1 474 ? 27.938 29.567 -0.612 1.00 38.78 474 LEU A C 1
ATOM 3716 O O . LEU A 1 474 ? 28.975 30.087 -1.032 1.00 38.78 474 LEU A O 1
ATOM 3720 N N . SER A 1 475 ? 26.820 30.280 -0.437 1.00 48.41 475 SER A N 1
ATOM 3721 C CA . SER A 1 475 ? 26.756 31.734 -0.627 1.00 48.41 475 SER A CA 1
ATOM 3722 C C . SER A 1 475 ? 27.481 32.484 0.509 1.00 48.41 475 SER A C 1
ATOM 3724 O O . SER A 1 475 ? 27.552 32.022 1.649 1.00 48.41 475 SER A O 1
ATOM 3726 N N . LYS A 1 476 ? 28.085 33.643 0.199 1.00 41.84 476 LYS A N 1
ATOM 3727 C CA . LYS A 1 476 ? 28.864 34.447 1.169 1.00 41.84 476 LYS A CA 1
ATOM 3728 C C . LYS A 1 476 ? 27.996 35.160 2.218 1.00 41.84 476 LYS A C 1
ATOM 3730 O O . LYS A 1 476 ? 28.535 35.602 3.229 1.00 41.84 476 LYS A O 1
ATOM 3735 N N . GLU A 1 477 ? 26.685 35.236 2.003 1.00 53.44 477 GLU A N 1
ATOM 3736 C CA . GLU A 1 477 ? 25.711 35.856 2.904 1.00 53.44 477 GLU A CA 1
ATOM 3737 C C . GLU A 1 477 ? 24.774 34.772 3.444 1.00 53.44 477 GLU A C 1
ATOM 3739 O O . GLU A 1 477 ? 23.898 34.268 2.743 1.00 53.44 477 GLU A O 1
ATOM 3744 N N . LYS A 1 478 ? 24.997 34.354 4.695 1.00 55.97 478 LYS A N 1
ATOM 3745 C CA . LYS A 1 478 ? 24.181 33.320 5.337 1.00 55.97 478 LYS A CA 1
ATOM 3746 C C . LYS A 1 478 ? 22.914 33.949 5.910 1.00 55.97 478 LYS A C 1
ATOM 3748 O O . LYS A 1 478 ? 22.977 34.603 6.948 1.00 55.97 478 LYS A O 1
ATOM 3753 N N . LEU A 1 479 ? 21.777 33.722 5.254 1.00 64.94 479 LEU A N 1
ATOM 3754 C CA . LEU A 1 479 ? 20.466 33.927 5.873 1.00 64.94 479 LEU A CA 1
ATOM 3755 C C . LEU A 1 479 ? 20.285 32.944 7.035 1.00 64.94 479 LEU A C 1
ATOM 3757 O O . LEU A 1 479 ? 20.770 31.808 6.975 1.00 64.94 479 LEU A O 1
ATOM 3761 N N . ASP A 1 480 ? 19.594 33.389 8.084 1.00 66.00 480 ASP A N 1
ATOM 3762 C CA . ASP A 1 480 ? 19.267 32.523 9.211 1.00 66.00 480 ASP A CA 1
ATOM 3763 C C . ASP A 1 480 ? 18.296 31.417 8.778 1.00 66.00 480 ASP A C 1
ATOM 3765 O O . ASP A 1 480 ? 17.436 31.613 7.917 1.00 66.00 480 ASP A O 1
ATOM 3769 N N . SER A 1 481 ? 18.411 30.255 9.409 1.00 63.41 481 SER A N 1
ATOM 3770 C CA . SER A 1 481 ? 17.617 29.072 9.087 1.00 63.41 481 SER A CA 1
ATOM 3771 C C . SER A 1 481 ? 16.117 29.225 9.353 1.00 63.41 481 SER A C 1
ATOM 3773 O O . SER A 1 481 ? 15.309 28.509 8.764 1.00 63.41 481 SER A O 1
ATOM 3775 N N . SER A 1 482 ? 15.741 30.198 10.187 1.00 67.25 482 SER A N 1
ATOM 3776 C CA . SER A 1 482 ? 14.353 30.584 10.450 1.00 67.25 482 SER A CA 1
ATOM 3777 C C . SER A 1 482 ? 13.772 31.568 9.419 1.00 67.25 482 SER A C 1
ATOM 3779 O O . SER A 1 482 ? 12.565 31.813 9.409 1.00 67.25 482 SER A O 1
ATOM 3781 N N . SER A 1 483 ? 14.604 32.120 8.526 1.00 76.94 483 SER A N 1
ATOM 3782 C CA . SER A 1 483 ? 14.184 33.130 7.546 1.00 76.94 483 SER A CA 1
ATOM 3783 C C . SER A 1 483 ? 13.244 32.537 6.492 1.00 76.94 483 SER A C 1
ATOM 3785 O O . SER A 1 483 ? 13.493 31.444 5.985 1.00 76.94 483 SER A O 1
ATOM 3787 N N . LEU A 1 484 ? 12.195 33.282 6.125 1.00 82.69 484 LEU A N 1
ATOM 3788 C CA . LEU A 1 484 ? 11.201 32.898 5.115 1.00 82.69 484 LEU A CA 1
ATOM 3789 C C . LEU A 1 484 ? 11.310 33.774 3.862 1.00 82.69 484 LEU A C 1
ATOM 3791 O O . LEU A 1 484 ? 10.802 34.894 3.827 1.00 82.69 484 LEU A O 1
ATOM 3795 N N . VAL A 1 485 ? 11.938 33.259 2.811 1.00 84.94 485 VAL A N 1
ATOM 3796 C CA . VAL A 1 485 ? 12.014 33.932 1.507 1.00 84.94 485 VAL A CA 1
ATOM 3797 C C . VAL A 1 485 ? 10.732 33.659 0.724 1.00 84.94 485 VAL A C 1
ATOM 3799 O O . VAL A 1 485 ? 10.356 32.503 0.518 1.00 84.94 485 VAL A O 1
ATOM 3802 N N . ARG A 1 486 ? 10.058 34.716 0.260 1.00 86.75 486 ARG A N 1
ATOM 3803 C CA . ARG A 1 486 ? 8.813 34.605 -0.520 1.00 86.75 486 ARG A CA 1
ATOM 3804 C C . ARG A 1 486 ? 9.107 34.737 -2.005 1.00 86.75 486 ARG A C 1
ATOM 3806 O O . ARG A 1 486 ? 9.577 35.781 -2.440 1.00 86.75 486 ARG A O 1
ATOM 3813 N N . VAL A 1 487 ? 8.801 33.704 -2.774 1.00 88.19 487 VAL A N 1
ATOM 3814 C CA . VAL A 1 487 ? 8.961 33.631 -4.227 1.00 88.19 487 VAL A CA 1
ATOM 3815 C C . VAL A 1 487 ? 7.591 33.821 -4.873 1.00 88.19 487 VAL A C 1
ATOM 3817 O O . VAL A 1 487 ? 6.685 33.015 -4.662 1.00 88.19 487 VAL A O 1
ATOM 3820 N N . LEU A 1 488 ? 7.432 34.882 -5.661 1.00 87.19 488 LEU A N 1
ATOM 3821 C CA . LEU A 1 488 ? 6.212 35.161 -6.413 1.00 87.19 488 LEU A CA 1
ATOM 3822 C C . LEU A 1 488 ? 6.343 34.613 -7.833 1.00 87.19 488 LEU A C 1
ATOM 3824 O O . LEU A 1 488 ? 7.208 35.044 -8.598 1.00 87.19 488 LEU A O 1
ATOM 3828 N N . TRP A 1 489 ? 5.467 33.675 -8.189 1.00 86.81 489 TRP A N 1
ATOM 3829 C CA . TRP A 1 489 ? 5.467 33.009 -9.487 1.00 86.81 489 TRP A CA 1
ATOM 3830 C C . TRP A 1 489 ? 4.130 33.194 -10.228 1.00 86.81 489 TRP A C 1
ATOM 3832 O O . TRP A 1 489 ? 3.079 33.072 -9.597 1.00 86.81 489 TRP A O 1
ATOM 3842 N N . PRO A 1 490 ? 4.130 33.428 -11.555 1.00 83.06 490 PRO A N 1
ATOM 3843 C CA . PRO A 1 490 ? 2.904 33.654 -12.322 1.00 83.06 490 PRO A CA 1
ATOM 3844 C C . PRO A 1 490 ? 1.898 32.499 -12.224 1.00 83.06 490 PRO A C 1
ATOM 3846 O O . PRO A 1 490 ? 2.232 31.334 -12.491 1.00 83.06 490 PRO A O 1
ATOM 3849 N N . LYS A 1 491 ? 0.643 32.817 -11.889 1.00 81.94 491 LYS A N 1
ATOM 3850 C CA . LYS A 1 491 ? -0.444 31.829 -11.753 1.00 81.94 491 LYS A CA 1
ATOM 3851 C C . LYS A 1 491 ? -0.779 31.121 -13.064 1.00 81.94 491 LYS A C 1
ATOM 3853 O O . LYS A 1 491 ? -1.209 29.968 -13.036 1.00 81.94 491 LYS A O 1
ATOM 3858 N N . GLU A 1 492 ? -0.569 31.749 -14.220 1.00 76.50 492 GLU A N 1
ATOM 3859 C CA . GLU A 1 492 ? -0.896 31.156 -15.525 1.00 76.50 492 GLU A CA 1
ATOM 3860 C C . GLU A 1 492 ? -0.040 29.927 -15.850 1.00 76.50 492 GLU A C 1
ATOM 3862 O O . GLU A 1 492 ? -0.447 29.091 -16.657 1.00 76.50 492 GLU A O 1
ATOM 3867 N N . LYS A 1 493 ? 1.131 29.793 -15.214 1.00 74.25 493 LYS A N 1
ATOM 3868 C CA . LYS A 1 493 ? 2.087 28.711 -15.486 1.00 74.25 493 LYS A CA 1
ATOM 3869 C C . LYS A 1 493 ? 1.919 27.482 -14.610 1.00 74.25 493 LYS A C 1
ATOM 3871 O O . LYS A 1 493 ? 2.464 26.434 -14.946 1.00 74.25 493 LYS A O 1
ATOM 3876 N N . CYS A 1 494 ? 1.192 27.587 -13.502 1.00 76.56 494 CYS A N 1
ATOM 3877 C CA . CYS A 1 494 ? 1.014 26.472 -12.586 1.00 76.56 494 CYS A CA 1
ATOM 3878 C C . CYS A 1 494 ? -0.430 26.383 -12.102 1.00 76.56 494 CYS A C 1
ATOM 3880 O O . CYS A 1 494 ? -0.937 27.262 -11.405 1.00 76.56 494 CYS A O 1
ATOM 3882 N N . ARG A 1 495 ? -1.071 25.253 -12.409 1.00 77.12 495 ARG A N 1
ATOM 3883 C CA . ARG A 1 495 ? -2.441 24.967 -11.978 1.00 77.12 495 ARG A CA 1
ATOM 3884 C C . ARG A 1 495 ? -2.593 25.006 -10.455 1.00 77.12 495 ARG A C 1
ATOM 3886 O O . ARG A 1 495 ? -3.618 25.472 -9.985 1.00 77.12 495 ARG A O 1
ATOM 3893 N N . LEU A 1 496 ? -1.597 24.549 -9.693 1.00 80.75 496 LEU A N 1
ATOM 3894 C CA . LEU A 1 496 ? -1.655 24.558 -8.227 1.00 80.75 496 LEU A CA 1
ATOM 3895 C C . LEU A 1 496 ? -1.673 25.987 -7.672 1.00 80.75 496 LEU A C 1
ATOM 3897 O O . LEU A 1 496 ? -2.525 26.315 -6.853 1.00 80.75 496 LEU A O 1
ATOM 3901 N N . LEU A 1 497 ? -0.789 26.855 -8.171 1.00 81.25 497 LEU A N 1
ATOM 3902 C CA . LEU A 1 497 ? -0.722 28.256 -7.742 1.00 81.25 497 LEU A CA 1
ATOM 3903 C C . LEU A 1 497 ? -1.965 29.056 -8.165 1.00 81.25 497 LEU A C 1
ATOM 3905 O O . LEU A 1 497 ? -2.379 29.975 -7.459 1.00 81.25 497 LEU A O 1
ATOM 3909 N N . LYS A 1 498 ? -2.579 28.697 -9.302 1.00 76.81 498 LYS A N 1
ATOM 3910 C CA . LYS A 1 498 ? -3.857 29.262 -9.758 1.00 76.81 498 LYS A CA 1
ATOM 3911 C C . LYS A 1 498 ? -5.018 28.942 -8.812 1.00 76.81 498 LYS A C 1
ATOM 3913 O O . LYS A 1 498 ? -5.938 29.740 -8.693 1.00 76.81 498 LYS A O 1
ATOM 3918 N N . GLU A 1 499 ? -4.963 27.795 -8.143 1.00 75.81 499 GLU A N 1
ATOM 3919 C CA . GLU A 1 499 ? -5.960 27.341 -7.167 1.00 75.81 499 GLU A CA 1
ATOM 3920 C C . GLU A 1 499 ? -5.564 27.736 -5.728 1.00 75.81 499 GLU A C 1
ATOM 3922 O O . GLU A 1 499 ? -5.934 27.062 -4.769 1.00 75.81 499 GLU A O 1
ATOM 3927 N N . ASP A 1 500 ? -4.789 28.819 -5.584 1.00 75.94 500 ASP A N 1
ATOM 3928 C CA . ASP A 1 500 ? -4.376 29.421 -4.312 1.00 75.94 500 ASP A CA 1
ATOM 3929 C C . ASP A 1 500 ? -3.574 28.479 -3.381 1.00 75.94 500 ASP A C 1
ATOM 3931 O O . ASP A 1 500 ? -3.531 28.665 -2.161 1.00 75.94 500 ASP A O 1
ATOM 3935 N N . VAL A 1 501 ? -2.889 27.473 -3.937 1.00 84.56 501 VAL A N 1
ATOM 3936 C CA . VAL A 1 501 ? -1.946 26.638 -3.178 1.00 84.56 501 VAL A CA 1
ATOM 3937 C C . VAL A 1 501 ? -0.626 27.388 -2.995 1.00 84.56 501 VAL A C 1
ATOM 3939 O O . VAL A 1 501 ? -0.056 27.916 -3.948 1.00 84.56 501 VAL A O 1
ATOM 3942 N N . VAL A 1 502 ? -0.123 27.402 -1.764 1.00 88.56 502 VAL A N 1
ATOM 3943 C CA . VAL A 1 502 ? 1.186 27.934 -1.381 1.00 88.56 502 VAL A CA 1
ATOM 3944 C C . VAL A 1 502 ? 2.071 26.762 -0.984 1.00 88.56 502 VAL A C 1
ATOM 3946 O O . VAL A 1 502 ? 1.697 25.969 -0.121 1.00 88.56 502 VAL A O 1
ATOM 3949 N N . LEU A 1 503 ? 3.240 26.649 -1.611 1.00 91.25 503 LEU A N 1
ATOM 3950 C CA . LEU A 1 503 ? 4.186 25.560 -1.360 1.00 91.25 503 LEU A CA 1
ATOM 3951 C C . LEU A 1 503 ? 5.379 26.107 -0.589 1.00 91.25 503 LEU A C 1
ATOM 3953 O O . LEU A 1 503 ? 5.978 27.094 -1.007 1.00 91.25 503 LEU A O 1
ATOM 3957 N N . VAL A 1 504 ? 5.735 25.471 0.520 1.00 90.38 504 VAL A N 1
ATOM 3958 C CA . VAL A 1 504 ? 6.856 25.898 1.361 1.00 90.38 504 VAL A CA 1
ATOM 3959 C C . VAL A 1 504 ? 7.887 24.782 1.441 1.00 90.38 504 VAL A C 1
ATOM 3961 O O . VAL A 1 504 ? 7.574 23.685 1.895 1.00 90.38 504 VAL A O 1
ATOM 3964 N N . ASP A 1 505 ? 9.113 25.067 1.016 1.00 89.12 505 ASP A N 1
ATOM 3965 C CA . ASP A 1 505 ? 10.279 24.200 1.181 1.00 89.12 505 ASP A CA 1
ATOM 3966 C C . ASP A 1 505 ? 10.977 24.534 2.500 1.00 89.12 505 ASP A C 1
ATOM 3968 O O . ASP A 1 505 ? 11.408 25.674 2.698 1.00 89.12 505 ASP A O 1
ATOM 3972 N N . SER A 1 506 ? 11.076 23.567 3.414 1.00 86.44 506 SER A N 1
ATOM 3973 C CA . SER A 1 506 ? 11.808 23.753 4.667 1.00 86.44 506 SER A CA 1
ATOM 3974 C C . SER A 1 506 ? 13.306 23.476 4.491 1.00 86.44 506 SER A C 1
ATOM 3976 O O . SER A 1 506 ? 13.704 22.667 3.643 1.00 86.44 506 SER A O 1
ATOM 3978 N N . PRO A 1 507 ? 14.167 24.019 5.367 1.00 81.81 507 PRO A N 1
ATOM 3979 C CA . PRO A 1 507 ? 15.518 23.498 5.520 1.00 81.81 507 PRO A CA 1
ATOM 3980 C C . PRO A 1 507 ? 15.504 22.016 5.939 1.00 81.81 507 PRO A C 1
ATOM 3982 O O . PRO A 1 507 ? 14.491 21.477 6.401 1.00 81.81 507 PRO A O 1
ATOM 3985 N N . GLY A 1 508 ? 16.635 21.330 5.761 1.00 78.88 508 GLY A N 1
ATOM 3986 C CA . GLY A 1 508 ? 16.798 19.957 6.241 1.00 78.88 508 GLY A CA 1
ATOM 3987 C C . GLY A 1 508 ? 16.680 19.877 7.762 1.00 78.88 508 GLY A C 1
ATOM 3988 O O . GLY A 1 508 ? 17.353 20.616 8.478 1.00 78.88 508 GLY A O 1
ATOM 3989 N N . ILE A 1 509 ? 15.845 18.967 8.263 1.00 76.31 509 ILE A N 1
ATOM 3990 C CA . ILE A 1 509 ? 15.618 18.835 9.712 1.00 76.31 509 ILE A CA 1
ATOM 3991 C C . ILE A 1 509 ? 16.837 18.294 10.481 1.00 76.31 509 ILE A C 1
ATOM 3993 O O . ILE A 1 509 ? 16.862 18.302 11.704 1.00 76.31 509 ILE A O 1
ATOM 3997 N N . ASP A 1 510 ? 17.835 17.790 9.759 1.00 70.25 510 ASP A N 1
ATOM 3998 C CA . ASP A 1 510 ? 19.114 17.297 10.264 1.00 70.25 510 ASP A CA 1
ATOM 3999 C C . ASP A 1 510 ? 20.160 18.410 10.455 1.00 70.25 510 ASP A C 1
ATOM 4001 O O . ASP A 1 510 ? 21.266 18.135 10.917 1.00 70.25 510 ASP A O 1
ATOM 4005 N N . VAL A 1 511 ? 19.830 19.654 10.093 1.00 62.41 511 VAL A N 1
ATOM 4006 C CA . VAL A 1 511 ? 20.780 20.777 10.040 1.00 62.41 511 VAL A CA 1
ATOM 4007 C C . VAL A 1 511 ? 20.685 21.702 11.255 1.00 62.41 511 VAL A C 1
ATOM 4009 O O . VAL A 1 511 ? 21.687 22.318 11.614 1.00 62.41 511 VAL A O 1
ATOM 4012 N N . SER A 1 512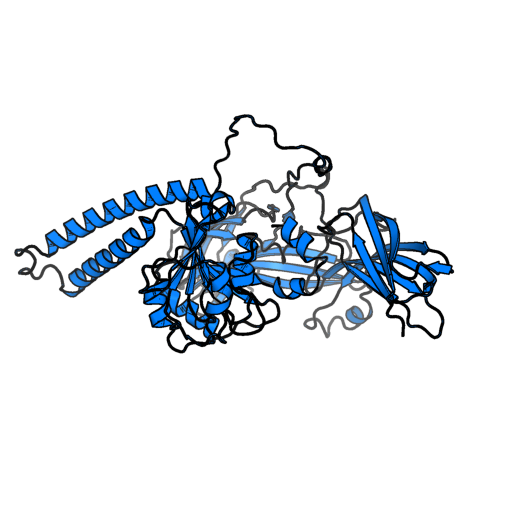 ? 19.524 21.817 11.908 1.00 57.59 512 SER A N 1
ATOM 4013 C CA . SER A 1 512 ? 19.321 22.777 13.002 1.00 57.59 512 SER A CA 1
ATOM 4014 C C . SER A 1 512 ? 18.962 22.115 14.331 1.00 57.59 512 SER A C 1
ATOM 4016 O O . SER A 1 512 ? 18.342 21.056 14.388 1.00 57.59 512 SER A O 1
ATOM 4018 N N . ILE A 1 513 ? 19.372 22.772 15.417 1.00 54.75 513 ILE A N 1
ATOM 4019 C CA . ILE A 1 513 ? 19.129 22.342 16.801 1.00 54.75 513 ILE A CA 1
ATOM 4020 C C . ILE A 1 513 ? 17.792 22.906 17.329 1.00 54.75 513 ILE A C 1
ATOM 4022 O O . ILE A 1 513 ? 17.291 22.431 18.343 1.00 54.75 513 ILE A O 1
ATOM 4026 N N . ASP A 1 514 ? 17.170 23.858 16.618 1.00 64.19 514 ASP A N 1
ATOM 4027 C CA . ASP A 1 514 ? 16.070 24.684 17.137 1.00 64.19 514 ASP A CA 1
ATOM 4028 C C . ASP A 1 514 ? 14.760 24.539 16.333 1.00 64.19 514 ASP A C 1
ATOM 4030 O O . ASP A 1 514 ? 14.196 25.487 15.784 1.00 64.19 514 ASP A O 1
ATOM 4034 N N . LEU A 1 515 ? 14.278 23.293 16.252 1.00 64.44 515 LEU A N 1
ATOM 4035 C CA . LEU A 1 515 ? 13.042 22.901 15.554 1.00 64.44 515 LEU A CA 1
ATOM 4036 C C . LEU A 1 515 ? 11.783 23.595 16.102 1.00 64.44 515 LEU A C 1
ATOM 4038 O O . LEU A 1 515 ? 10.807 23.757 15.372 1.00 64.44 515 LEU A O 1
ATOM 4042 N N . ASP A 1 516 ? 11.785 23.994 17.375 1.00 64.12 516 ASP A N 1
ATOM 4043 C CA . ASP A 1 516 ? 10.617 24.604 18.015 1.00 64.12 516 ASP A CA 1
ATOM 4044 C C . ASP A 1 516 ? 10.358 26.017 17.484 1.00 64.12 516 ASP A C 1
ATOM 4046 O O . ASP A 1 516 ? 9.234 26.309 17.071 1.00 64.12 516 ASP A O 1
ATOM 405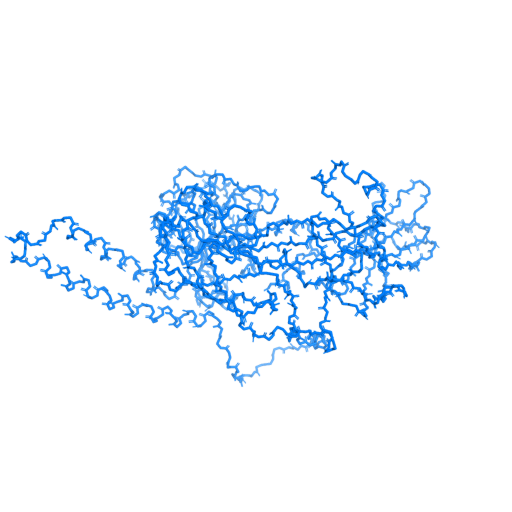0 N N . THR A 1 517 ? 11.412 26.832 17.378 1.00 68.44 517 THR A N 1
ATOM 4051 C CA . THR A 1 517 ? 11.369 28.180 16.794 1.00 68.44 517 THR A CA 1
ATOM 4052 C C . THR A 1 517 ? 10.886 28.150 15.338 1.00 68.44 517 THR A C 1
ATOM 4054 O O . THR A 1 517 ? 10.112 29.008 14.914 1.00 68.44 517 THR A O 1
ATOM 4057 N N . TRP A 1 518 ? 11.273 27.124 14.571 1.00 72.62 518 TRP A N 1
ATOM 4058 C CA . TRP A 1 518 ? 10.821 26.935 13.186 1.00 72.62 518 TRP A CA 1
ATOM 4059 C C . TRP A 1 518 ? 9.322 26.667 13.066 1.00 72.62 518 TRP A C 1
ATOM 4061 O O . TRP A 1 518 ? 8.658 27.237 12.193 1.00 72.62 518 TRP A O 1
ATOM 4071 N N . ILE A 1 519 ? 8.797 25.779 13.916 1.00 68.44 519 ILE A N 1
ATOM 4072 C CA . ILE A 1 519 ? 7.371 25.444 13.915 1.00 68.44 519 ILE A CA 1
ATOM 4073 C C . ILE A 1 519 ? 6.566 26.690 14.285 1.00 68.44 519 ILE A C 1
ATOM 4075 O O . ILE A 1 519 ? 5.616 27.028 13.575 1.00 68.44 519 ILE A O 1
ATOM 4079 N N . ASP A 1 520 ? 6.997 27.395 15.334 1.00 69.88 520 ASP A N 1
ATOM 4080 C CA . ASP A 1 520 ? 6.289 28.549 15.887 1.00 69.88 520 ASP A CA 1
ATOM 4081 C C . ASP A 1 520 ? 6.217 29.726 14.910 1.00 69.88 520 ASP A C 1
ATOM 4083 O O . ASP A 1 520 ? 5.187 30.391 14.817 1.00 69.88 520 ASP A O 1
ATOM 4087 N N . GLN A 1 521 ? 7.281 29.975 14.145 1.00 71.31 521 GLN A N 1
ATOM 4088 C CA . GLN A 1 521 ? 7.332 31.129 13.246 1.00 71.31 521 GLN A CA 1
ATOM 4089 C C . GLN A 1 521 ? 6.705 30.862 11.875 1.00 71.31 521 GLN A C 1
ATOM 4091 O O . GLN A 1 521 ? 6.020 31.731 11.338 1.00 71.31 521 GLN A O 1
ATOM 4096 N N . ASN A 1 522 ? 6.932 29.678 11.297 1.00 72.81 522 ASN A N 1
ATOM 4097 C CA . ASN A 1 522 ? 6.666 29.448 9.874 1.00 72.81 522 ASN A CA 1
ATOM 4098 C C . ASN A 1 522 ? 5.623 28.362 9.584 1.00 72.81 522 ASN A C 1
ATOM 4100 O O . ASN A 1 522 ? 5.237 28.225 8.420 1.00 72.81 522 ASN A O 1
ATOM 4104 N N . CYS A 1 523 ? 5.178 27.585 10.582 1.00 73.62 523 CYS A N 1
ATOM 4105 C CA . CYS A 1 523 ? 4.406 26.358 10.333 1.00 73.62 523 CYS A CA 1
ATOM 4106 C C . CYS A 1 523 ? 3.097 26.225 11.127 1.00 73.62 523 CYS A C 1
ATOM 4108 O O . CYS A 1 523 ? 2.296 25.360 10.782 1.00 73.62 523 CYS A O 1
ATOM 4110 N N . LEU A 1 524 ? 2.838 27.057 12.147 1.00 72.81 524 LEU A N 1
ATOM 4111 C CA . LEU A 1 524 ? 1.583 27.013 12.930 1.00 72.81 524 LEU A CA 1
ATOM 4112 C C . LEU A 1 524 ? 0.316 27.205 12.084 1.00 72.81 524 LEU A C 1
ATOM 4114 O O . LEU A 1 524 ? -0.783 26.845 12.488 1.00 72.81 524 LEU A O 1
ATOM 4118 N N . ASP A 1 525 ? 0.476 27.806 10.917 1.00 72.69 525 ASP A N 1
ATOM 4119 C CA . ASP A 1 525 ? -0.576 28.186 9.992 1.00 72.69 525 ASP A CA 1
ATOM 4120 C C . ASP A 1 525 ? -0.615 27.312 8.726 1.00 72.69 525 ASP A C 1
ATOM 4122 O O . ASP A 1 525 ? -1.234 27.694 7.728 1.00 72.69 525 ASP A O 1
ATOM 4126 N N . ALA A 1 526 ? 0.090 26.180 8.740 1.00 79.62 526 ALA A N 1
ATOM 4127 C CA . ALA A 1 526 ? 0.111 25.222 7.647 1.00 79.62 526 ALA A CA 1
ATOM 4128 C C . ALA A 1 526 ? -1.150 24.346 7.648 1.00 79.62 526 ALA A C 1
ATOM 4130 O O . ALA A 1 526 ? -1.537 23.789 8.674 1.00 79.62 526 ALA A O 1
ATOM 4131 N N . ASP A 1 527 ? -1.761 24.181 6.474 1.00 78.12 527 ASP A N 1
ATOM 4132 C CA . ASP A 1 527 ? -2.931 23.316 6.281 1.00 78.12 527 ASP A CA 1
ATOM 4133 C C . ASP A 1 527 ? -2.528 21.852 6.068 1.00 78.12 527 ASP A C 1
ATOM 4135 O O . ASP A 1 527 ? -3.266 20.928 6.427 1.00 78.12 527 ASP A O 1
ATOM 4139 N N . VAL A 1 528 ? -1.362 21.650 5.447 1.00 85.31 528 VAL A N 1
ATOM 4140 C CA . VAL A 1 528 ? -0.837 20.346 5.047 1.00 85.31 528 VAL A CA 1
ATOM 4141 C C . VAL A 1 528 ? 0.656 20.262 5.346 1.00 85.31 528 VAL A C 1
ATOM 4143 O O . VAL A 1 528 ? 1.434 21.133 4.954 1.00 85.31 528 VAL A O 1
ATOM 4146 N N . PHE A 1 529 ? 1.058 19.165 5.977 1.00 86.56 529 PHE A N 1
ATOM 4147 C CA . PHE A 1 529 ? 2.444 18.801 6.242 1.00 86.56 529 PHE A CA 1
ATOM 4148 C C . PHE A 1 529 ? 2.834 17.648 5.321 1.00 86.56 529 PHE A C 1
ATOM 4150 O O . PHE A 1 529 ? 2.204 16.596 5.353 1.00 86.56 529 PHE A O 1
ATOM 4157 N N . VAL A 1 530 ? 3.870 17.814 4.505 1.00 89.38 530 VAL A N 1
ATOM 4158 C CA . VAL A 1 530 ? 4.364 16.768 3.602 1.00 89.38 530 VAL A CA 1
ATOM 4159 C C . VAL A 1 530 ? 5.734 16.301 4.074 1.00 89.38 530 VAL A C 1
ATOM 4161 O O . VAL A 1 530 ? 6.716 17.028 3.958 1.00 89.38 530 VAL A O 1
ATOM 4164 N N . LEU A 1 531 ? 5.819 15.078 4.591 1.00 86.94 531 LEU A N 1
ATOM 4165 C CA . LEU A 1 531 ? 7.084 14.420 4.887 1.00 86.94 531 LEU A CA 1
ATOM 4166 C C . LEU A 1 531 ? 7.647 13.792 3.617 1.00 86.94 531 LEU A C 1
ATOM 4168 O O . LEU A 1 531 ? 7.117 12.800 3.122 1.00 86.94 531 LEU A O 1
ATOM 4172 N N . VAL A 1 532 ? 8.751 14.328 3.125 1.00 87.06 532 VAL A N 1
ATOM 4173 C CA . VAL A 1 532 ? 9.504 13.751 2.019 1.00 87.06 532 VAL A CA 1
ATOM 4174 C C . VAL A 1 532 ? 10.526 12.771 2.584 1.00 87.06 532 VAL A C 1
ATOM 4176 O O . VAL A 1 532 ? 11.515 13.173 3.206 1.00 87.06 532 VAL A O 1
ATOM 4179 N N . VAL A 1 533 ? 10.285 11.480 2.361 1.00 84.56 533 VAL A N 1
ATOM 4180 C CA . VAL A 1 533 ? 11.215 10.397 2.706 1.00 84.56 533 VAL A CA 1
ATOM 4181 C C . VAL A 1 533 ? 11.928 9.914 1.453 1.00 84.56 533 VAL A C 1
ATOM 4183 O O . VAL A 1 533 ? 11.317 9.812 0.395 1.00 84.56 533 VAL A O 1
ATOM 4186 N N . ASN A 1 534 ? 13.217 9.605 1.559 1.00 77.94 534 ASN A N 1
ATOM 4187 C CA . ASN A 1 534 ? 13.930 8.920 0.487 1.00 77.94 534 ASN A CA 1
ATOM 4188 C C . ASN A 1 534 ? 13.699 7.406 0.622 1.00 77.94 534 ASN A C 1
ATOM 4190 O O . ASN A 1 534 ? 14.008 6.833 1.670 1.00 77.94 534 ASN A O 1
ATOM 4194 N N . ALA A 1 535 ? 13.198 6.775 -0.445 1.00 69.88 535 ALA A N 1
ATOM 4195 C CA . ALA A 1 535 ? 12.877 5.345 -0.513 1.00 69.88 535 ALA A CA 1
ATOM 4196 C C . ALA A 1 535 ? 14.049 4.409 -0.176 1.00 69.88 535 ALA A C 1
ATOM 4198 O O . ALA A 1 535 ? 13.834 3.255 0.191 1.00 69.88 535 ALA A O 1
ATOM 4199 N N . GLU A 1 536 ? 15.284 4.887 -0.325 1.00 69.62 536 GLU A N 1
ATOM 4200 C CA . GLU A 1 536 ? 16.514 4.123 -0.093 1.00 69.62 536 GLU A CA 1
ATOM 4201 C C . GLU A 1 536 ? 17.077 4.331 1.325 1.00 69.62 536 GLU A C 1
ATOM 4203 O O . GLU A 1 536 ? 18.094 3.741 1.687 1.00 69.62 536 GLU A O 1
ATOM 4208 N N . SER A 1 537 ? 16.416 5.152 2.149 1.00 68.12 537 SER A N 1
ATOM 4209 C CA . SER A 1 537 ? 16.847 5.495 3.506 1.00 68.12 537 SER A CA 1
ATOM 4210 C C . SER A 1 537 ? 15.808 5.115 4.561 1.00 68.12 537 SER A C 1
ATOM 4212 O O . SER A 1 537 ? 14.603 5.187 4.328 1.00 68.12 537 SER A O 1
ATOM 4214 N N . THR A 1 538 ? 16.271 4.727 5.749 1.00 72.69 538 THR A N 1
ATOM 4215 C CA . THR A 1 538 ? 15.393 4.486 6.898 1.00 72.69 538 THR A CA 1
ATOM 4216 C C . THR A 1 538 ? 14.978 5.798 7.562 1.00 72.69 538 THR A C 1
ATOM 4218 O O . THR A 1 538 ? 15.763 6.747 7.638 1.00 72.69 538 THR A O 1
ATOM 4221 N N . LEU A 1 539 ? 13.747 5.832 8.086 1.00 74.19 539 LEU A N 1
ATOM 4222 C CA . LEU A 1 539 ? 13.254 6.960 8.873 1.00 74.19 539 LEU A CA 1
ATOM 4223 C C . LEU A 1 539 ? 14.069 7.093 10.166 1.00 74.19 539 LEU A C 1
ATOM 4225 O O . LEU A 1 539 ? 14.253 6.125 10.909 1.00 74.19 539 LEU A O 1
ATOM 4229 N N . THR A 1 540 ? 14.547 8.298 10.444 1.00 75.44 540 THR A N 1
ATOM 4230 C CA . THR A 1 540 ? 15.351 8.603 11.630 1.00 75.44 540 THR A CA 1
ATOM 4231 C C . THR A 1 540 ? 14.482 9.014 12.819 1.00 75.44 540 THR A C 1
ATOM 4233 O O . THR A 1 540 ? 13.338 9.443 12.670 1.00 75.44 540 THR A O 1
ATOM 4236 N N . LYS A 1 541 ? 15.038 8.917 14.034 1.00 75.31 541 LYS A N 1
ATOM 4237 C CA . LYS A 1 541 ? 14.340 9.345 15.255 1.00 75.31 541 LYS A CA 1
ATOM 4238 C C . LYS A 1 541 ? 14.022 10.848 15.238 1.00 75.31 541 LYS A C 1
ATOM 4240 O O . LYS A 1 541 ? 12.929 11.226 15.625 1.00 75.31 541 LYS A O 1
ATOM 4245 N N . THR A 1 542 ? 14.910 11.672 14.679 1.00 73.12 542 THR A N 1
ATOM 4246 C CA . THR A 1 542 ? 14.710 13.122 14.507 1.00 73.12 542 THR A CA 1
ATOM 4247 C C . THR A 1 542 ? 13.492 13.456 13.640 1.00 73.12 542 THR A C 1
ATOM 4249 O O . THR A 1 542 ? 12.723 14.347 13.989 1.00 73.12 542 THR A O 1
ATOM 4252 N N . GLU A 1 543 ? 13.274 12.721 12.540 1.00 75.25 543 GLU A N 1
ATOM 4253 C CA . GLU A 1 543 ? 12.076 12.878 11.695 1.00 75.25 543 GLU A CA 1
ATOM 4254 C C . GLU A 1 543 ? 10.804 12.538 12.472 1.00 75.25 543 GLU A C 1
ATOM 4256 O O . GLU A 1 543 ? 9.819 13.264 12.386 1.00 75.25 543 GLU A O 1
ATOM 4261 N N . LYS A 1 544 ? 10.838 11.471 13.276 1.00 77.06 544 LYS A N 1
ATOM 4262 C CA . LYS A 1 544 ? 9.707 11.064 14.116 1.00 77.06 544 LYS A CA 1
ATOM 4263 C C . LYS A 1 544 ? 9.405 12.086 15.221 1.00 77.06 544 LYS A C 1
ATOM 4265 O O . LYS A 1 544 ? 8.247 12.451 15.413 1.00 77.06 544 LYS A O 1
ATOM 4270 N N . ASP A 1 545 ? 10.434 12.564 15.915 1.00 75.94 545 ASP A N 1
ATOM 4271 C CA . ASP A 1 545 ? 10.309 13.516 17.023 1.00 75.94 545 ASP A CA 1
ATOM 4272 C C . ASP A 1 545 ? 9.746 14.867 16.547 1.00 75.94 545 ASP A C 1
ATOM 4274 O O . ASP A 1 545 ? 8.941 15.479 17.249 1.00 75.94 545 ASP A O 1
ATOM 4278 N N . PHE A 1 546 ? 10.080 15.302 15.325 1.00 75.62 546 PHE A N 1
ATOM 4279 C CA . PHE A 1 546 ? 9.476 16.489 14.713 1.00 75.62 546 PHE A CA 1
ATOM 4280 C C . PHE A 1 546 ? 7.946 16.384 14.628 1.00 75.62 546 PHE A C 1
ATOM 4282 O O . PHE A 1 546 ? 7.249 17.311 15.033 1.00 75.62 546 PHE A O 1
ATOM 4289 N N . PHE A 1 547 ? 7.396 15.254 14.172 1.00 72.31 547 PHE A N 1
ATOM 4290 C CA . PHE A 1 547 ? 5.938 15.098 14.078 1.00 72.31 547 PHE A CA 1
ATOM 4291 C C . PHE A 1 547 ? 5.258 14.967 15.434 1.00 72.31 547 PHE A C 1
ATOM 4293 O O . PHE A 1 547 ? 4.136 15.446 15.583 1.00 72.31 547 PHE A O 1
ATOM 4300 N N . HIS A 1 548 ? 5.929 14.385 16.431 1.00 76.38 548 HIS A N 1
ATOM 4301 C CA . HIS A 1 548 ? 5.423 14.418 17.802 1.00 76.38 548 HIS A CA 1
ATOM 4302 C C . HIS A 1 548 ? 5.281 15.865 18.298 1.00 76.38 548 HIS A C 1
ATOM 4304 O O . HIS A 1 548 ? 4.210 16.227 18.777 1.00 76.38 548 HIS A O 1
ATOM 4310 N N . LYS A 1 549 ? 6.283 16.721 18.058 1.00 73.88 549 LYS A N 1
ATOM 4311 C CA . LYS A 1 549 ? 6.215 18.156 18.388 1.00 73.88 549 LYS A CA 1
ATOM 4312 C C . LYS A 1 549 ? 5.136 18.911 17.607 1.00 73.88 549 LYS A C 1
ATOM 4314 O O . LYS A 1 549 ? 4.428 19.740 18.172 1.00 73.88 549 LYS A O 1
ATOM 4319 N N . VAL A 1 550 ? 4.972 18.624 16.313 1.00 73.44 550 VAL A N 1
ATOM 4320 C CA . VAL A 1 550 ? 3.890 19.217 15.505 1.00 73.44 550 VAL A CA 1
ATOM 4321 C C . VAL A 1 550 ? 2.522 18.812 16.060 1.00 73.44 550 VAL A C 1
ATOM 4323 O O . VAL A 1 550 ? 1.644 19.661 16.159 1.00 73.44 550 VAL A O 1
ATOM 4326 N N . ASN A 1 551 ? 2.347 17.556 16.475 1.00 71.88 551 ASN A N 1
ATOM 4327 C CA . ASN A 1 551 ? 1.102 17.057 17.063 1.00 71.88 551 ASN A CA 1
ATOM 4328 C C . ASN A 1 551 ? 0.824 17.617 18.474 1.00 71.88 551 ASN A C 1
ATOM 4330 O O . ASN A 1 551 ? -0.329 17.733 18.875 1.00 71.88 551 ASN A O 1
ATOM 4334 N N . GLU A 1 552 ? 1.860 17.988 19.232 1.00 71.81 552 GLU A N 1
ATOM 4335 C CA . GLU A 1 552 ? 1.701 18.711 20.503 1.00 71.81 552 GLU A CA 1
ATOM 4336 C C . GLU A 1 552 ? 1.202 20.149 20.289 1.00 71.81 552 GLU A C 1
ATOM 4338 O O . GLU A 1 552 ? 0.417 20.660 21.091 1.00 71.81 552 GLU A O 1
ATOM 4343 N N . LYS A 1 553 ? 1.637 20.804 19.204 1.00 66.56 553 LYS A N 1
ATOM 4344 C CA . LYS A 1 553 ? 1.316 22.212 18.909 1.00 66.56 553 LYS A CA 1
ATOM 4345 C C . LYS A 1 553 ? 0.071 22.398 18.032 1.00 66.56 553 LYS A C 1
ATOM 4347 O O . LYS A 1 553 ? -0.608 23.416 18.155 1.00 66.56 553 LYS A O 1
ATOM 4352 N N . LEU A 1 554 ? -0.258 21.432 17.173 1.00 65.81 554 LEU A N 1
ATOM 4353 C CA . LEU A 1 554 ? -1.404 21.460 16.262 1.00 65.81 554 LEU A CA 1
ATOM 4354 C C . LEU A 1 554 ? -2.359 20.314 16.575 1.00 65.81 554 LEU A C 1
ATOM 4356 O O . LEU A 1 554 ? -1.972 19.155 16.608 1.00 65.81 554 LEU A O 1
ATOM 4360 N N . THR A 1 555 ? -3.637 20.641 16.769 1.00 56.28 555 THR A N 1
ATOM 4361 C CA . THR A 1 555 ? -4.630 19.689 17.286 1.00 56.28 555 THR A CA 1
ATOM 4362 C C . THR A 1 555 ? -4.970 18.564 16.296 1.00 56.28 555 THR A C 1
ATOM 4364 O O . THR A 1 555 ? -5.316 17.479 16.749 1.00 56.28 555 THR A O 1
ATOM 4367 N N . GLN A 1 556 ? -4.855 18.793 14.976 1.00 65.19 556 GLN A N 1
ATOM 4368 C CA . GLN A 1 556 ? -5.032 17.785 13.911 1.00 65.19 556 GLN A CA 1
ATOM 4369 C C . GLN A 1 556 ? -4.300 18.191 12.606 1.00 65.19 556 GLN A C 1
ATOM 4371 O O . GLN A 1 556 ? -4.932 18.696 11.676 1.00 65.19 556 GLN A O 1
ATOM 4376 N N . PRO A 1 557 ? -2.969 18.024 12.499 1.00 68.44 557 PRO A N 1
ATOM 4377 C CA . PRO A 1 557 ? -2.250 18.322 11.261 1.00 68.44 557 PRO A CA 1
ATOM 4378 C C . PRO A 1 557 ? -2.565 17.282 10.168 1.00 68.44 557 PRO A C 1
ATOM 4380 O O . PRO A 1 557 ? -2.464 16.078 10.400 1.00 68.44 557 PRO A O 1
ATOM 4383 N N . ASN A 1 558 ? -2.887 17.724 8.946 1.00 77.38 558 ASN A N 1
ATOM 4384 C CA . ASN A 1 558 ? -2.990 16.816 7.796 1.00 77.38 558 ASN A CA 1
ATOM 4385 C C . ASN A 1 558 ? -1.584 16.440 7.319 1.00 77.38 558 ASN A C 1
ATOM 4387 O O . ASN A 1 558 ? -0.919 17.246 6.665 1.00 77.38 558 ASN A O 1
ATOM 4391 N N . ILE A 1 559 ? -1.129 15.230 7.641 1.00 81.50 559 ILE A N 1
ATOM 4392 C CA . ILE A 1 559 ? 0.217 14.761 7.294 1.00 81.50 559 ILE A CA 1
ATOM 4393 C C . ILE A 1 559 ? 0.155 13.824 6.082 1.00 81.50 559 ILE A C 1
ATOM 4395 O O . ILE A 1 559 ? -0.522 12.798 6.104 1.00 81.50 559 ILE A O 1
ATOM 4399 N N . PHE A 1 560 ? 0.918 14.147 5.042 1.00 85.75 560 PHE A N 1
ATOM 4400 C CA . PHE A 1 560 ? 1.187 13.281 3.899 1.00 85.75 560 PHE A CA 1
ATOM 4401 C C . PHE A 1 560 ? 2.617 12.768 3.981 1.00 85.75 560 PHE A C 1
ATOM 4403 O O . PHE A 1 560 ? 3.540 13.531 4.249 1.00 85.75 560 PHE A O 1
ATOM 4410 N N . ILE A 1 561 ? 2.813 11.483 3.696 1.00 83.88 561 ILE A N 1
ATOM 4411 C CA . ILE A 1 561 ? 4.145 10.892 3.571 1.00 83.88 561 ILE A CA 1
ATOM 4412 C C . ILE A 1 561 ? 4.397 10.643 2.090 1.00 83.88 561 ILE A C 1
ATOM 4414 O O . ILE A 1 561 ? 3.749 9.803 1.465 1.00 83.88 561 ILE A O 1
ATOM 4418 N N . LEU A 1 562 ? 5.333 11.395 1.528 1.00 84.19 562 LEU A N 1
ATOM 4419 C CA . LEU A 1 562 ? 5.773 11.265 0.153 1.00 84.19 562 LEU A CA 1
ATOM 4420 C C . LEU A 1 562 ? 7.047 10.428 0.111 1.00 84.19 562 LEU A C 1
ATOM 4422 O O . LEU A 1 562 ? 8.108 10.869 0.553 1.00 84.19 562 LEU A O 1
ATOM 4426 N N . ASN A 1 563 ? 6.944 9.234 -0.466 1.00 79.94 563 ASN A N 1
ATOM 4427 C CA . ASN A 1 563 ? 8.103 8.392 -0.715 1.00 79.94 563 ASN A CA 1
ATOM 4428 C C . ASN A 1 563 ? 8.770 8.780 -2.038 1.00 79.94 563 ASN A C 1
ATOM 4430 O O . ASN A 1 563 ? 8.273 8.455 -3.118 1.00 79.94 563 ASN A O 1
ATOM 4434 N N . ASN A 1 564 ? 9.871 9.518 -1.944 1.00 74.75 564 ASN A N 1
ATOM 4435 C CA . ASN A 1 564 ? 10.576 10.086 -3.075 1.00 74.75 564 ASN A CA 1
ATOM 4436 C C . ASN A 1 564 ? 11.689 9.154 -3.581 1.00 74.75 564 ASN A C 1
ATOM 4438 O O . ASN A 1 564 ? 12.530 8.673 -2.820 1.00 74.75 564 ASN A O 1
ATOM 4442 N N . ARG A 1 565 ? 11.715 8.963 -4.904 1.00 71.81 565 ARG A N 1
ATOM 4443 C CA . ARG A 1 565 ? 12.818 8.347 -5.662 1.00 71.81 565 ARG A CA 1
ATOM 4444 C C . ARG A 1 565 ? 13.189 9.166 -6.909 1.00 71.81 565 ARG A C 1
ATOM 4446 O O . ARG A 1 565 ? 13.910 8.691 -7.782 1.00 71.81 565 ARG A O 1
ATOM 4453 N N . TRP A 1 566 ? 12.676 10.393 -7.012 1.00 64.50 566 TRP A N 1
ATOM 4454 C CA . TRP A 1 566 ? 12.829 11.258 -8.179 1.00 64.50 566 TRP A CA 1
ATOM 4455 C C . TRP A 1 566 ? 14.297 11.568 -8.481 1.00 64.50 566 TRP A C 1
ATOM 4457 O O . TRP A 1 566 ? 14.716 11.500 -9.633 1.00 64.50 566 TRP A O 1
ATOM 4467 N N . ASP A 1 567 ? 15.113 11.815 -7.456 1.00 59.19 567 ASP A N 1
ATOM 4468 C CA . ASP A 1 567 ? 16.528 12.149 -7.651 1.00 59.19 567 ASP A CA 1
ATOM 4469 C C . ASP A 1 567 ? 17.335 10.982 -8.266 1.00 59.19 567 ASP A C 1
ATOM 4471 O O . ASP A 1 567 ? 18.313 11.221 -8.971 1.00 59.19 567 ASP A O 1
ATOM 4475 N N . ALA A 1 568 ? 16.884 9.726 -8.120 1.00 59.47 568 ALA A N 1
ATOM 4476 C CA . ALA A 1 568 ? 17.484 8.581 -8.815 1.00 59.47 568 ALA A CA 1
ATOM 4477 C C . ALA A 1 568 ? 17.208 8.605 -10.332 1.00 59.47 568 ALA A C 1
ATOM 4479 O O . ALA A 1 568 ? 18.038 8.154 -11.119 1.00 59.47 568 ALA A O 1
ATOM 4480 N N . THR A 1 569 ? 16.074 9.177 -10.754 1.00 55.72 569 THR A N 1
ATOM 4481 C CA . THR A 1 569 ? 15.709 9.316 -12.177 1.00 55.72 569 THR A CA 1
ATOM 4482 C C . THR A 1 569 ? 16.440 10.465 -12.872 1.00 55.72 569 THR A C 1
ATOM 4484 O O . THR A 1 569 ? 16.554 10.467 -14.094 1.00 55.72 569 THR A O 1
ATOM 4487 N N . ALA A 1 570 ? 17.012 11.417 -12.122 1.00 53.53 570 ALA A N 1
ATOM 4488 C CA . ALA A 1 570 ? 17.796 12.518 -12.688 1.00 53.53 570 ALA A CA 1
ATOM 4489 C C . ALA A 1 570 ? 19.073 12.042 -13.413 1.00 53.53 570 ALA A C 1
ATOM 4491 O O . ALA A 1 570 ? 19.589 12.750 -14.278 1.00 53.53 570 ALA A O 1
ATOM 4492 N N . TYR A 1 571 ? 19.557 10.837 -13.092 1.00 53.91 571 TYR A N 1
ATOM 4493 C CA . TYR A 1 571 ? 20.677 10.180 -13.772 1.00 53.91 571 TYR A CA 1
ATOM 4494 C C . TYR A 1 571 ? 20.255 9.404 -15.033 1.00 53.91 571 TYR A C 1
ATOM 4496 O O . TYR A 1 571 ? 21.115 8.913 -15.765 1.00 53.91 571 TYR A O 1
ATOM 4504 N N . GLU A 1 572 ? 18.952 9.330 -15.321 1.00 59.72 572 GLU A N 1
ATOM 4505 C CA . GLU A 1 572 ? 18.372 8.650 -16.480 1.00 59.72 572 GLU A CA 1
ATOM 4506 C C . GLU A 1 572 ? 17.509 9.634 -17.306 1.00 59.72 572 GLU A C 1
ATOM 4508 O O . GLU A 1 572 ? 16.283 9.679 -17.177 1.00 59.72 572 GLU A O 1
ATOM 4513 N N . PRO A 1 573 ? 18.123 10.461 -18.174 1.00 54.50 573 PRO A N 1
ATOM 4514 C CA . PRO A 1 573 ? 17.418 11.523 -18.900 1.00 54.50 573 PRO A CA 1
ATOM 4515 C C . PRO A 1 573 ? 16.283 11.026 -19.812 1.00 54.50 573 PRO A C 1
ATOM 4517 O O . PRO A 1 573 ? 15.344 11.776 -20.052 1.00 54.50 573 PRO A O 1
ATOM 4520 N N . GLU A 1 574 ? 16.325 9.769 -20.275 1.00 55.81 574 GLU A N 1
ATOM 4521 C CA . GLU A 1 574 ? 15.236 9.163 -21.062 1.00 55.81 574 GLU A CA 1
ATOM 4522 C C . GLU A 1 574 ? 13.978 8.877 -20.222 1.00 55.81 574 GLU A C 1
ATOM 4524 O O . GLU A 1 574 ? 12.865 8.901 -20.744 1.00 55.81 574 GLU A O 1
ATOM 4529 N N . THR A 1 575 ? 14.129 8.626 -18.919 1.00 52.97 575 THR A N 1
ATOM 4530 C CA . THR A 1 575 ? 13.018 8.346 -17.998 1.00 52.97 575 THR A CA 1
ATOM 4531 C C . THR A 1 575 ? 12.413 9.638 -17.453 1.00 52.97 575 THR A C 1
ATOM 4533 O O . THR A 1 575 ? 11.221 9.675 -17.167 1.00 52.97 575 THR A O 1
ATOM 4536 N N . ALA A 1 576 ? 13.186 10.724 -17.369 1.00 50.88 576 ALA A N 1
ATOM 4537 C CA . ALA A 1 576 ? 12.741 12.003 -16.811 1.00 50.88 576 ALA A CA 1
ATOM 4538 C C . ALA A 1 576 ? 11.545 12.637 -17.555 1.00 50.88 576 ALA A C 1
ATOM 4540 O O . ALA A 1 576 ? 10.662 13.201 -16.909 1.00 50.88 576 ALA A O 1
ATOM 4541 N N . GLU A 1 577 ? 11.489 12.542 -18.889 1.00 54.66 577 GLU A N 1
ATOM 4542 C CA . GLU A 1 577 ? 10.324 13.004 -19.668 1.00 54.66 577 GLU A CA 1
ATOM 4543 C C . GLU A 1 577 ? 9.105 12.099 -19.455 1.00 54.66 577 GLU A C 1
ATOM 4545 O O . GLU A 1 577 ? 8.004 12.595 -19.250 1.00 54.66 577 GLU A O 1
ATOM 4550 N N . ILE A 1 578 ? 9.311 10.783 -19.374 1.00 53.53 578 ILE A N 1
ATOM 4551 C CA . ILE A 1 578 ? 8.237 9.803 -19.154 1.00 53.53 578 ILE A CA 1
ATOM 4552 C C . ILE A 1 578 ? 7.584 9.989 -17.780 1.00 53.53 578 ILE A C 1
ATOM 4554 O O . ILE A 1 578 ? 6.361 9.924 -17.667 1.00 53.53 578 ILE A O 1
ATOM 4558 N N . VAL A 1 579 ? 8.377 10.219 -16.727 1.00 50.91 579 VAL A N 1
ATOM 4559 C CA . VAL A 1 579 ? 7.821 10.476 -15.390 1.00 50.91 579 VAL A CA 1
ATOM 4560 C C . VAL A 1 579 ? 7.175 11.868 -15.332 1.00 50.91 579 VAL A C 1
ATOM 4562 O O . VAL A 1 579 ? 6.165 12.031 -14.655 1.00 50.91 579 VAL A O 1
ATOM 4565 N N . ARG A 1 580 ? 7.680 12.861 -16.083 1.00 50.97 580 ARG A N 1
ATOM 4566 C CA . ARG A 1 580 ? 7.019 14.172 -16.208 1.00 50.97 580 ARG A CA 1
ATOM 4567 C C . ARG A 1 580 ? 5.649 14.065 -16.881 1.00 50.97 580 ARG A C 1
ATOM 4569 O O . ARG A 1 580 ? 4.729 14.704 -16.403 1.00 50.97 580 ARG A O 1
ATOM 4576 N N . ASP A 1 581 ? 5.505 13.259 -17.929 1.00 52.69 581 ASP A N 1
ATOM 4577 C CA . ASP A 1 581 ? 4.221 13.059 -18.622 1.00 52.69 581 ASP A CA 1
ATOM 4578 C C . ASP A 1 581 ? 3.212 12.227 -17.805 1.00 52.69 581 ASP A C 1
ATOM 4580 O O . ASP A 1 581 ? 2.012 12.232 -18.087 1.00 52.69 581 ASP A O 1
ATOM 4584 N N . GLN A 1 582 ? 3.685 11.478 -16.804 1.00 44.06 582 GLN A N 1
ATOM 4585 C CA . GLN A 1 582 ? 2.843 10.684 -15.906 1.00 44.06 582 GLN A CA 1
ATOM 4586 C C . GLN A 1 582 ? 2.127 11.532 -14.836 1.00 44.06 582 GLN A C 1
ATOM 4588 O O . GLN A 1 582 ? 1.091 11.096 -14.320 1.00 44.06 582 GLN A O 1
ATOM 4593 N N . HIS A 1 583 ? 2.685 12.692 -14.482 1.00 42.41 583 HIS A N 1
ATOM 4594 C CA . HIS A 1 583 ? 2.199 13.600 -13.437 1.00 42.41 583 HIS A CA 1
ATOM 4595 C C . HIS A 1 583 ? 1.528 14.837 -14.039 1.00 42.41 583 HIS A C 1
ATOM 4597 O O . HIS A 1 583 ? 0.538 15.297 -13.422 1.00 42.41 583 HIS A O 1
#

Nearest PDB structures (foldseek):
  9au7-assembly1_C  TM=8.220E-01  e=5.356E-40  Homo sapiens
  8p0x-assembly1_P  TM=7.928E-01  e=4.172E-38  Homo sapiens
  8syo-assembly1_C  TM=8.149E-01  e=5.618E-35  Homo sapiens
  6jfk-assembly1_A  TM=6.667E-01  e=6.301E-23  Homo sapiens
  6vac-assembly1_B  TM=7.618E-01  e=6.713E-22  Mus musculus

Radius of gyration: 30.83 Å; Cα contacts (8 Å, |Δi|>4): 1081; chains: 1; bounding box: 62×81×82 Å